Protein 6ZCW (pdb70)

Foldseek 3Di:
DQAPVNQQCFPVAQFWQQFCQRHQLNQQAAADALDFLVQVQQWDFDDKEFPDPPFFFDEAEEWTDDPQWTWWAGFQGKIWIARNNHRHTQDMDHDDDDPQQADPWGRAAHTWHDDDQWIWGWHSQQKIFIAGNRYRDTPDIDRRDGRLQFKGARAYWGAAPQWTKGWIAGLLQLAFTKIWIANNNYGHTAWMGTQFFAAWIFGADPNDTHTDATVPHHPDPFWHDCLSNSFFQTQRHYAGADPVLQWTKTFTWATPALQLVNTGGQGGPWLKIFTARPNYGHTQAIDHQAGSHNARFGNGFYWGWDWDADPNRIATWTWGCTQQQKIFIARVNHGFGDDIDGPDDDFQQFPGADPRNYGHGDVQQHADDQPPHQKTDKHKGPPHSCGQAHSAHWHAYPVVQWIKGWGWAKIKTKIFGDADNDRNDGGYRMDMAIGGPDDQFTIKTWIANVVVRDTQDIDTDRAGFQAYWHHYPSQWIWTWAQQQKTWIARNRYRHTSDIDRRQGTFHYYKDWRDDPRKIKIKGWGFHHIRCCPPVHPSNVVCVPGDTGTMIIMIINDPVSSD

Structure (mmCIF, N/CA/C/O backbone):
data_6ZCW
#
_entry.id   6ZCW
#
_cell.length_a   105.280
_cell.length_b   105.280
_cell.length_c   187.130
_cell.angle_alpha   90.000
_cell.angle_beta   90.000
_cell.angle_gamma   90.000
#
_symmetry.space_group_name_H-M   'P 43 21 2'
#
loop_
_entity.id
_entity.type
_entity.pdbx_description
1 polymer 'Quinoprotein ethanol dehydrogenase'
2 non-polymer 'PYRROLOQUINOLINE QUINONE'
3 non-polymer 'PRASEODYMIUM ION'
4 water water
#
loop_
_atom_site.group_PDB
_atom_site.id
_atom_site.type_symbol
_atom_site.label_atom_id
_atom_site.label_alt_id
_atom_site.label_comp_id
_atom_site.label_asym_id
_atom_site.label_entity_id
_atom_site.label_seq_id
_atom_site.pdbx_PDB_ins_code
_atom_site.Cartn_x
_atom_site.Cartn_y
_atom_site.Cartn_z
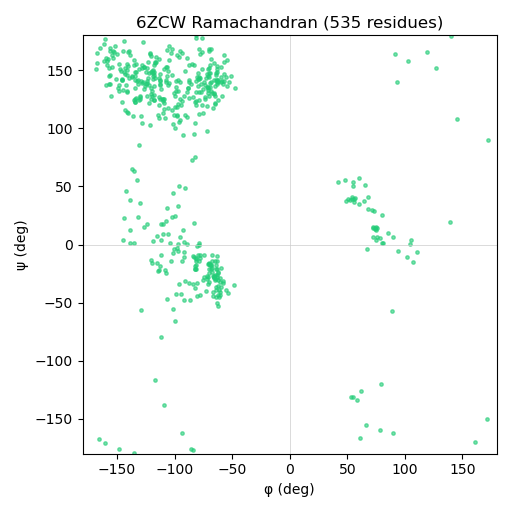_atom_site.occupancy
_atom_site.B_iso_or_equiv
_atom_site.auth_seq_id
_atom_site.auth_comp_id
_atom_site.auth_asym_id
_atom_site.auth_atom_id
_atom_site.pdbx_PDB_model_num
ATOM 1 N N . ALA A 1 2 ? 24.66400 17.42900 63.58100 1.000 60.63095 28 ALA A N 1
ATOM 2 C CA . ALA A 1 2 ? 23.60300 16.63400 62.99000 1.000 39.28366 28 ALA A CA 1
ATOM 3 C C . ALA A 1 2 ? 22.24000 17.29900 63.14100 1.000 36.56754 28 ALA A C 1
ATOM 4 O O . ALA A 1 2 ? 21.23000 16.60600 63.20900 1.000 36.62281 28 ALA A O 1
ATOM 6 N N . VAL A 1 3 ? 22.19500 18.63100 63.20800 1.000 27.03482 29 VAL A N 1
ATOM 7 C CA . VAL A 1 3 ? 20.93000 19.35800 63.26300 1.000 24.23448 29 VAL A CA 1
ATOM 8 C C . VAL A 1 3 ? 20.74300 20.07700 61.93700 1.000 27.75333 29 VAL A C 1
ATOM 9 O O . VAL A 1 3 ? 21.53200 20.96200 61.58500 1.000 26.29526 29 VAL A O 1
ATOM 13 N N . SER A 1 4 ? 19.70300 19.70100 61.20200 1.000 25.27935 30 SER A N 1
ATOM 14 C CA . SER A 1 4 ? 19.40600 20.31700 59.91900 1.000 24.33186 30 SER A CA 1
ATOM 15 C C . SER A 1 4 ? 18.38200 21.43300 60.07900 1.000 25.27145 30 SER A C 1
ATOM 16 O O . SER A 1 4 ? 17.70100 21.54800 61.09900 1.000 26.03470 30 SER A O 1
ATOM 19 N N . ASN A 1 5 ? 18.24600 22.23800 59.02000 1.000 27.92177 31 ASN A N 1
ATOM 20 C CA . ASN A 1 5 ? 17.21100 23.26400 59.03600 1.000 27.16642 31 ASN A CA 1
ATOM 21 C C . ASN A 1 5 ? 15.82100 22.63500 59.08200 1.000 26.30315 31 ASN A C 1
ATOM 22 O O . ASN A 1 5 ? 14.94000 23.12000 59.80300 1.000 27.13220 31 ASN A O 1
ATOM 27 N N . GLU A 1 6 ? 15.61400 21.53200 58.35100 1.000 26.46633 32 GLU A N 1
ATOM 28 C CA . GLU A 1 6 ? 14.31100 20.87100 58.40100 1.000 30.59841 32 GLU A CA 1
ATOM 29 C C . GLU A 1 6 ? 13.99700 20.38800 59.81200 1.000 27.85334 32 GLU A C 1
ATOM 30 O O . GLU A 1 6 ? 12.85500 20.49100 60.27200 1.000 29.62460 32 GLU A O 1
ATOM 36 N N . GLU A 1 7 ? 15.00900 19.87400 60.51900 1.000 26.23209 33 GLU A N 1
ATOM 37 C CA . GLU A 1 7 ? 14.84500 19.43400 61.90000 1.000 27.47435 33 GLU A CA 1
ATOM 38 C C . GLU A 1 7 ? 14.41400 20.58400 62.80400 1.000 26.57687 33 GLU A C 1
ATOM 39 O O . GLU A 1 7 ? 13.54500 20.42800 63.67300 1.000 26.68741 33 GLU A O 1
ATOM 45 N N . ILE A 1 8 ? 15.03500 21.74400 62.62300 1.000 23.77917 34 ILE A N 1
ATOM 46 C CA . ILE A 1 8 ? 14.67900 22.92700 63.39700 1.000 24.66085 34 ILE A CA 1
ATOM 47 C C . ILE A 1 8 ? 13.23100 23.32500 63.12800 1.000 23.91866 34 ILE A C 1
ATOM 48 O O . ILE A 1 8 ? 12.46900 23.62200 64.05700 1.000 26.49002 34 ILE A O 1
ATOM 53 N N . LEU A 1 9 ? 12.81700 23.29300 61.86200 1.000 24.06604 35 LEU A N 1
ATOM 54 C CA . LEU A 1 9 ? 11.44600 23.64600 61.50200 1.000 24.56610 35 LEU A CA 1
ATOM 55 C C . LEU A 1 9 ? 10.42200 22.62600 61.99900 1.000 27.55857 35 LEU A C 1
ATOM 56 O O . LEU A 1 9 ? 9.23200 22.94600 62.06600 1.000 27.15062 35 LEU A O 1
ATOM 61 N N . GLN A 1 10 ? 10.85300 21.41100 62.34600 1.000 27.14273 36 GLN A N 1
ATOM 62 C CA . GLN A 1 10 ? 9.93200 20.39900 62.85600 1.000 28.49815 36 GLN A CA 1
ATOM 63 C C . GLN A 1 10 ? 9.62500 20.55000 64.34200 1.000 27.31380 36 GLN A C 1
ATOM 64 O O . GLN A 1 10 ? 8.60800 20.01900 64.79200 1.000 27.52435 36 GLN A O 1
ATOM 70 N N . ASP A 1 11 ? 10.47000 21.23100 65.10700 1.000 24.66348 37 ASP A N 1
ATOM 71 C CA . ASP A 1 11 ? 10.18300 21.44800 66.52200 1.000 25.02405 37 ASP A CA 1
ATOM 72 C C . ASP A 1 11 ? 8.78700 22.05200 66.68400 1.000 26.93218 37 ASP A C 1
ATOM 73 O O . ASP A 1 11 ? 8.39900 22.92900 65.89900 1.000 25.98469 37 ASP A O 1
ATOM 78 N N . PRO A 1 12 ? 8.00700 21.63400 67.69600 1.000 26.44528 38 PRO A N 1
ATOM 79 C CA . PRO A 1 12 ? 8.29400 20.62200 68.71200 1.000 28.06915 38 PRO A CA 1
ATOM 80 C C . PRO A 1 12 ? 7.72600 19.23500 68.39100 1.000 31.49851 38 PRO A C 1
ATOM 81 O O . PRO A 1 12 ? 7.37200 18.51000 69.33000 1.000 30.95371 38 PRO A O 1
ATOM 85 N N . LYS A 1 13 ? 7.66800 18.86500 67.10900 1.000 25.55570 39 LYS A N 1
ATOM 86 C CA . LYS A 1 13 ? 7.01500 17.62900 66.67100 1.000 28.09547 39 LYS A CA 1
ATOM 87 C C . LYS A 1 13 ? 7.75600 16.36500 67.06300 1.000 33.13292 39 LYS A C 1
ATOM 88 O O . LYS A 1 13 ? 7.13000 15.30000 67.11700 1.000 33.42506 39 LYS A O 1
ATOM 94 N N . ASN A 1 14 ? 9.06700 16.44000 67.27700 1.000 27.10851 40 ASN A N 1
ATOM 95 C CA . ASN A 1 14 ? 9.87500 15.25500 67.51600 1.000 28.83504 40 ASN A CA 1
ATOM 96 C C . ASN A 1 14 ? 10.00800 15.09100 69.01900 1.000 27.10588 40 ASN A C 1
ATOM 97 O O . ASN A 1 14 ? 10.71400 15.88000 69.65300 1.000 28.10600 40 ASN A O 1
ATOM 102 N N . PRO A 1 15 ? 9.33800 14.11000 69.62800 1.000 28.82188 41 PRO A N 1
ATOM 103 C CA . PRO A 1 15 ? 9.25000 14.07500 71.09600 1.000 27.62963 41 PRO A CA 1
ATOM 104 C C . PRO A 1 15 ? 10.58700 13.94800 71.80100 1.000 26.27683 41 PRO A C 1
ATOM 105 O O . PRO A 1 15 ? 10.70700 14.37800 72.95100 1.000 26.48475 41 PRO A O 1
ATOM 109 N N A GLN A 1 16 ? 11.60000 13.37900 71.15700 0.480 27.31643 42 GLN A N 1
ATOM 110 N N B GLN A 1 16 ? 11.59100 13.38800 71.12900 0.520 27.46119 42 GLN A N 1
ATOM 111 C CA A GLN A 1 16 ? 12.85600 13.08400 71.83400 0.480 27.07956 42 GLN A CA 1
ATOM 112 C CA B GLN A 1 16 ? 12.87000 13.05600 71.73700 0.520 27.25853 42 GLN A CA 1
ATOM 113 C C A GLN A 1 16 ? 13.85200 14.23600 71.80700 0.480 27.88755 42 GLN A C 1
ATOM 114 C C B GLN A 1 16 ? 13.83400 14.23400 71.81200 0.520 27.95072 42 GLN A C 1
ATOM 115 O O A GLN A 1 16 ? 14.93800 14.10300 72.37900 0.480 27.39539 42 GLN A O 1
ATOM 116 O O B GLN A 1 16 ? 14.87400 14.11700 72.46800 0.520 26.96639 42 GLN A O 1
ATOM 127 N N . GLN A 1 17 ? 13.51900 15.36700 71.18700 1.000 24.30291 43 GLN A N 1
ATOM 128 C CA . GLN A 1 17 ? 14.48800 16.44800 71.08300 1.000 22.09475 43 GLN A CA 1
ATOM 129 C C . GLN A 1 17 ? 13.79800 17.80400 71.09000 1.000 22.83432 43 GLN A C 1
ATOM 130 O O . GLN A 1 17 ? 12.62700 17.93300 70.73000 1.000 26.02944 43 GLN A O 1
ATOM 136 N N . ILE A 1 18 ? 14.56000 18.81700 71.49700 1.000 21.04200 44 ILE A N 1
ATOM 137 C CA . ILE A 1 18 ? 14.19100 20.22300 71.36000 1.000 23.86076 44 ILE A CA 1
ATOM 138 C C . ILE A 1 18 ? 15.45000 20.92700 70.87100 1.000 23.65020 44 ILE A C 1
ATOM 139 O O . ILE A 1 18 ? 16.43600 21.02200 71.61300 1.000 22.60271 44 ILE A O 1
ATOM 144 N N . VAL A 1 19 ? 15.43600 21.39100 69.62400 1.000 21.26044 45 VAL A N 1
ATOM 145 C CA . VAL A 1 19 ? 16.62700 21.97500 69.01300 1.000 24.30028 45 VAL A CA 1
ATOM 146 C C . VAL A 1 19 ? 16.45900 23.47500 68.78700 1.000 24.31871 45 VAL A C 1
ATOM 147 O O . VAL A 1 19 ? 17.20900 24.07300 68.01800 1.000 26.04786 45 VAL A O 1
ATOM 151 N N . THR A 1 20 ? 15.49500 24.09400 69.46100 1.000 23.39491 46 THR A N 1
ATOM 152 C CA . THR A 1 20 ? 15.25900 25.52100 69.32400 1.000 21.79209 46 THR A CA 1
ATOM 153 C C . THR A 1 20 ? 15.00500 26.13100 70.68600 1.000 25.37146 46 THR A C 1
ATOM 154 O O . THR A 1 20 ? 14.37600 25.51100 71.55000 1.000 25.02142 46 THR A O 1
ATOM 158 N N . ASN A 1 21 ? 15.48500 27.35400 70.85800 1.000 22.96591 47 ASN A N 1
ATOM 159 C CA . ASN A 1 21 ? 14.98700 28.21600 71.91700 1.000 20.78407 47 ASN A CA 1
ATOM 160 C C . ASN A 1 21 ? 13.52300 28.53400 71.62500 1.000 24.24238 47 ASN A C 1
ATOM 161 O O . ASN A 1 21 ? 13.20200 29.05500 70.55100 1.000 24.35029 47 ASN A O 1
ATOM 166 N N . GLY A 1 22 ? 12.62500 28.17600 72.54800 1.000 23.83707 48 GLY A N 1
ATOM 167 C CA . GLY A 1 22 ? 11.20700 28.42300 72.35800 1.000 22.01580 48 GLY A CA 1
ATOM 168 C C . GLY A 1 22 ? 10.35400 27.22400 71.99000 1.000 24.03183 48 GLY A C 1
ATOM 169 O O . GLY A 1 22 ? 9.14100 27.39100 71.81300 1.000 22.91064 48 GLY A O 1
ATOM 170 N N . LEU A 1 23 ? 10.93800 26.02400 71.88000 1.000 23.03171 49 LEU A N 1
ATOM 171 C CA . LEU A 1 23 ? 10.20400 24.80600 71.50500 1.000 23.57651 49 LEU A CA 1
ATOM 172 C C . LEU A 1 23 ? 9.46800 25.00700 70.18100 1.000 26.01891 49 LEU A C 1
ATOM 173 O O . LEU A 1 23 ? 8.25600 24.81000 70.06800 1.000 30.70368 49 LEU A O 1
ATOM 178 N N . GLY A 1 24 ? 10.22300 25.41500 69.17400 1.000 22.98960 50 GLY A N 1
ATOM 179 C CA . GLY A 1 24 ? 9.68400 25.68900 67.85300 1.000 20.07346 50 GLY A CA 1
ATOM 180 C C . GLY A 1 24 ? 10.14000 27.08500 67.48000 1.000 24.40556 50 GLY A C 1
ATOM 181 O O . GLY A 1 24 ? 10.35000 27.94700 68.33800 1.000 23.83444 50 GLY A O 1
ATOM 182 N N . VAL A 1 25 ? 10.28000 27.31900 66.17200 1.000 23.88444 51 VAL A N 1
ATOM 183 C CA . VAL A 1 25 ? 10.88200 28.56900 65.70800 1.000 24.36345 51 VAL A CA 1
ATOM 184 C C . VAL A 1 25 ? 10.02900 29.77900 66.07400 1.000 22.15002 51 VAL A C 1
ATOM 185 O O . VAL A 1 25 ? 10.55600 30.88900 66.23000 1.000 22.86327 51 VAL A O 1
ATOM 189 N N . GLN A 1 26 ? 8.71300 29.59600 66.22800 1.000 22.42900 52 GLN A N 1
ATOM 190 C CA . GLN A 1 26 ? 7.82800 30.71100 66.56200 1.000 21.43415 52 GLN A CA 1
ATOM 191 C C . GLN A 1 26 ? 7.85500 31.08900 68.04200 1.000 20.07872 52 GLN A C 1
ATOM 192 O O . GLN A 1 26 ? 7.34300 32.15700 68.39900 1.000 21.41836 52 GLN A O 1
ATOM 198 N N . GLY A 1 27 ? 8.41000 30.24500 68.90400 1.000 21.88420 53 GLY A N 1
ATOM 199 C CA . GLY A 1 27 ? 8.51700 30.57400 70.31700 1.000 20.69195 53 GLY A CA 1
ATOM 200 C C . GLY A 1 27 ? 7.26400 30.36900 71.15000 1.000 23.00539 53 GLY A C 1
ATOM 201 O O . GLY A 1 27 ? 7.11300 31.02400 72.18800 1.000 23.43176 53 GLY A O 1
ATOM 202 N N . GLN A 1 28 ? 6.36200 29.46700 70.74400 1.000 21.24728 54 GLN A N 1
ATOM 203 C CA . GLN A 1 28 ? 5.13400 29.27400 71.51700 1.000 21.48152 54 GLN A CA 1
ATOM 204 C C . GLN A 1 28 ? 5.37800 28.60000 72.86600 1.000 24.51347 54 GLN A C 1
ATOM 205 O O . GLN A 1 28 ? 4.53500 28.72300 73.76300 1.000 22.29215 54 GLN A O 1
ATOM 211 N N . ARG A 1 29 ? 6.49700 27.89100 73.03100 1.000 20.14189 55 ARG A N 1
ATOM 212 C CA . ARG A 1 29 ? 6.84100 27.23900 74.30600 1.000 21.84999 55 ARG A CA 1
ATOM 213 C C . ARG A 1 29 ? 5.73800 26.28800 74.76100 1.000 21.88683 55 ARG A C 1
ATOM 214 O O . ARG A 1 29 ? 5.42000 26.17700 75.95200 1.000 22.90011 55 ARG A O 1
ATOM 222 N N . TYR A 1 30 ? 5.17400 25.57600 73.79200 1.000 21.68681 56 TYR A N 1
ATOM 223 C CA . TYR A 1 30 ? 4.14300 24.57500 74.00200 1.000 21.42889 56 TYR A CA 1
ATOM 224 C C . TYR A 1 30 ? 4.71600 23.20900 73.65800 1.000 28.26128 56 TYR A C 1
ATOM 225 O O . TYR A 1 30 ? 5.21900 23.00600 72.54900 1.000 24.86088 56 TYR A O 1
ATOM 234 N N . SER A 1 31 ? 4.63900 22.28100 74.60200 1.000 22.90275 57 SER A N 1
ATOM 235 C CA . SER A 1 31 ? 4.99600 20.90900 74.26600 1.000 25.27408 57 SER A CA 1
ATOM 236 C C . SER A 1 31 ? 3.76100 20.09000 73.94900 1.000 24.02130 57 SER A C 1
ATOM 237 O O . SER A 1 31 ? 2.80000 20.10200 74.73200 1.000 24.67927 57 SER A O 1
ATOM 240 N N . PRO A 1 32 ? 3.75000 19.32900 72.85300 1.000 24.47399 58 PRO A N 1
ATOM 241 C CA . PRO A 1 32 ? 2.62100 18.43400 72.59100 1.000 25.63202 58 PRO A CA 1
ATOM 242 C C . PRO A 1 32 ? 2.66000 17.14800 73.40000 1.000 23.30806 58 PRO A C 1
ATOM 243 O O . PRO A 1 32 ? 1.75800 16.31900 73.25100 1.000 27.67174 58 PRO A O 1
ATOM 247 N N . LEU A 1 33 ? 3.65900 16.96100 74.25500 1.000 25.92679 59 LEU A N 1
ATOM 248 C CA . LEU A 1 33 ? 3.69700 15.76200 75.08300 1.000 27.71385 59 LEU A CA 1
ATOM 249 C C . LEU A 1 33 ? 2.60900 15.81500 76.14900 1.000 27.46382 59 LEU A C 1
ATOM 250 O O . LEU A 1 33 ? 2.39800 16.84500 76.79700 1.000 27.16642 59 LEU A O 1
ATOM 255 N N . ASP A 1 34 ? 1.91000 14.69000 76.33200 1.000 27.96388 60 ASP A N 1
ATOM 256 C CA . ASP A 1 34 ? 0.87800 14.61400 77.35600 1.000 29.31141 60 ASP A CA 1
ATOM 257 C C . ASP A 1 34 ? 1.00300 13.35700 78.21000 1.000 27.74280 60 ASP A C 1
ATOM 258 O O . ASP A 1 34 ? 0.01000 12.91700 78.79400 1.000 31.20901 60 ASP A O 1
ATOM 263 N N . LEU A 1 35 ? 2.19700 12.76500 78.30000 1.000 26.94534 61 LEU A N 1
ATOM 264 C CA . LEU A 1 35 ? 2.39900 11.70600 79.28400 1.000 26.82690 61 LEU A CA 1
ATOM 265 C C . LEU A 1 35 ? 2.21500 12.26200 80.68900 1.000 29.78515 61 LEU A C 1
ATOM 266 O O . LEU A 1 35 ? 1.46100 11.71200 81.50200 1.000 28.76398 61 LEU A O 1
ATOM 271 N N . LEU A 1 36 ? 2.89100 13.37200 80.97300 1.000 26.99271 62 LEU A N 1
ATOM 272 C CA . LEU A 1 36 ? 2.70100 14.13400 82.19500 1.000 27.30854 62 LEU A CA 1
ATOM 273 C C . LEU A 1 36 ? 1.44400 14.98600 82.07100 1.000 27.46645 62 LEU A C 1
ATOM 274 O O . LEU A 1 36 ? 1.24900 15.67100 81.05900 1.000 27.87176 62 LEU A O 1
ATOM 279 N N . ASN A 1 37 ? 0.58000 14.93200 83.08400 1.000 24.18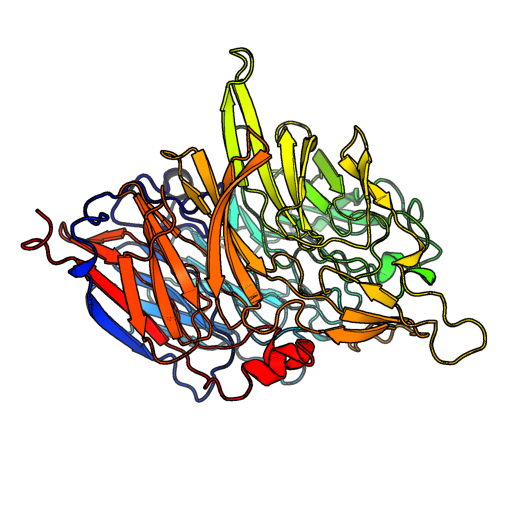974 63 ASN A N 1
ATOM 280 C CA . ASN A 1 37 ? -0.65500 15.70500 83.07300 1.000 25.89521 63 ASN A CA 1
ATOM 281 C C . ASN A 1 37 ? -1.01800 16.09500 84.50100 1.000 29.20613 63 ASN A C 1
ATOM 282 O O . ASN A 1 37 ? -0.27400 15.83800 85.44900 1.000 27.09009 63 ASN A O 1
ATOM 287 N N . VAL A 1 38 ? -2.17900 16.73100 84.64700 1.000 29.09033 64 VAL A N 1
ATOM 288 C CA . VAL A 1 38 ? -2.57500 17.25600 85.95000 1.000 30.54840 64 VAL A CA 1
ATOM 289 C C . VAL A 1 38 ? -2.78000 16.12900 86.95300 1.000 30.29574 64 VAL A C 1
ATOM 290 O O . VAL A 1 38 ? -2.52600 16.29500 88.15200 1.000 33.00659 64 VAL A O 1
ATOM 294 N N . ASN A 1 39 ? -3.20000 14.95800 86.48500 1.000 30.88002 65 ASN A N 1
ATOM 295 C CA . ASN A 1 39 ? -3.52700 13.87400 87.40000 1.000 32.96974 65 ASN A CA 1
ATOM 296 C C . ASN A 1 39 ? -2.30900 13.09000 87.87700 1.000 34.02513 65 ASN A C 1
ATOM 297 O O . ASN A 1 39 ? -2.39000 12.44200 88.92700 1.000 36.59123 65 ASN A O 1
ATOM 302 N N . ASN A 1 40 ? -1.18800 13.13300 87.15900 1.000 26.99797 66 ASN A N 1
ATOM 303 C CA . ASN A 1 40 ? 0.00700 12.42000 87.59600 1.000 29.29035 66 ASN A CA 1
ATOM 304 C C . ASN A 1 40 ? 1.20700 13.31300 87.87400 1.000 29.25877 66 ASN A C 1
ATOM 305 O O . ASN A 1 40 ? 2.28400 12.78600 88.18800 1.000 27.79017 66 ASN A O 1
ATOM 310 N N . VAL A 1 41 ? 1.07500 14.63900 87.76400 1.000 23.57125 67 VAL A N 1
ATOM 311 C CA . VAL A 1 41 ? 2.24200 15.48800 87.98300 1.000 22.61587 67 VAL A CA 1
ATOM 312 C C . VAL A 1 41 ? 2.75400 15.36500 89.41400 1.000 22.57639 67 VAL A C 1
ATOM 313 O O . VAL A 1 41 ? 3.93800 15.61900 89.66800 1.000 25.66624 67 VAL A O 1
ATOM 317 N N . LYS A 1 42 ? 1.90900 14.91500 90.35000 1.000 24.65296 68 LYS A N 1
ATOM 318 C CA . LYS A 1 42 ? 2.38700 14.67900 91.71200 1.000 25.85836 68 LYS A CA 1
ATOM 319 C C . LYS A 1 42 ? 3.50700 13.64300 91.76100 1.000 29.38510 68 LYS A C 1
ATOM 320 O O . LYS A 1 42 ? 4.27400 13.61800 92.73200 1.000 29.57197 68 LYS A O 1
ATOM 326 N N . GLU A 1 43 ? 3.64100 12.80700 90.73400 1.000 25.72151 69 GLU A N 1
ATOM 327 C CA . GLU A 1 43 ? 4.69400 11.80000 90.69100 1.000 27.46382 69 GLU A CA 1
ATOM 328 C C . GLU A 1 43 ? 5.96500 12.28500 90.00800 1.000 26.23736 69 GLU A C 1
ATOM 329 O O . GLU A 1 43 ? 6.91400 11.50500 89.87200 1.000 27.09799 69 GLU A O 1
ATOM 335 N N . LEU A 1 44 ? 6.01300 13.54200 89.57500 1.000 21.80788 70 LEU A N 1
ATOM 336 C CA . LEU A 1 44 ? 7.22900 14.10100 88.99900 1.000 21.77366 70 LEU A CA 1
ATOM 337 C C . LEU A 1 44 ? 8.26700 14.29800 90.10100 1.000 24.51083 70 LEU A C 1
ATOM 338 O O . LEU A 1 44 ? 7.94700 14.83900 91.15900 1.000 24.53715 70 LEU A O 1
ATOM 343 N N . ARG A 1 45 ? 9.50500 13.86700 89.86700 1.000 21.12359 71 ARG A N 1
ATOM 344 C CA . ARG A 1 45 ? 10.54200 14.02800 90.88000 1.000 19.90239 71 ARG A CA 1
ATOM 345 C C . ARG A 1 45 ? 11.89000 14.21600 90.20000 1.000 20.96830 71 ARG A C 1
ATOM 346 O O . ARG A 1 45 ? 12.08000 13.79000 89.05400 1.000 20.34191 71 ARG A O 1
ATOM 354 N N . PRO A 1 46 ? 12.84900 14.85300 90.87700 1.000 19.90239 72 PRO A N 1
ATOM 355 C CA . PRO A 1 46 ? 14.18700 15.00800 90.28500 1.000 20.59721 72 PRO A CA 1
ATOM 356 C C . PRO A 1 46 ? 14.85700 13.65700 90.09500 1.000 18.82068 72 PRO A C 1
ATOM 357 O O . PRO A 1 46 ? 14.74600 12.76700 90.94400 1.000 22.73957 72 PRO A O 1
ATOM 361 N N . VAL A 1 47 ? 15.58000 13.50900 88.97900 1.000 19.37601 73 VAL A N 1
ATOM 362 C CA . VAL A 1 47 ? 16.36500 12.29900 88.76400 1.000 19.79711 73 VAL A CA 1
ATOM 363 C C . VAL A 1 47 ? 17.86400 12.55400 88.76300 1.000 17.04941 73 VAL A C 1
ATOM 364 O O . VAL A 1 47 ? 18.62500 11.60600 89.00700 1.000 20.26822 73 VAL A O 1
ATOM 368 N N . TRP A 1 48 ? 18.31300 13.78500 88.51300 1.000 17.72318 74 TRP A N 1
ATOM 369 C CA . TRP A 1 48 ? 19.71600 14.15900 88.67800 1.000 19.22336 74 TRP A CA 1
ATOM 370 C C . TRP A 1 48 ? 19.81600 15.67300 88.62200 1.000 19.47602 74 TRP A C 1
ATOM 371 O O . TRP A 1 48 ? 18.89200 16.35600 88.17100 1.000 20.14978 74 TRP A O 1
ATOM 382 N N . ALA A 1 49 ? 20.96500 16.19100 89.05900 1.000 17.89425 75 ALA A N 1
ATOM 383 C CA . ALA A 1 49 ? 21.27000 17.60900 88.92700 1.000 17.52579 75 ALA A CA 1
ATOM 384 C C . ALA A 1 49 ? 22.73700 17.76500 88.53900 1.000 18.51275 75 ALA A C 1
ATOM 385 O O . ALA A 1 49 ? 23.52100 16.81500 88.60400 1.000 18.34694 75 ALA A O 1
ATOM 387 N N . PHE A 1 50 ? 23.09700 18.98100 88.11700 1.000 17.62053 76 PHE A N 1
ATOM 388 C CA . PHE A 1 50 ? 24.42800 19.28500 87.59000 1.000 17.52842 76 PHE A CA 1
ATOM 389 C C . PHE A 1 50 ? 24.82600 20.67800 88.05900 1.000 17.58632 76 PHE A C 1
ATOM 390 O O . PHE A 1 50 ? 24.17300 21.65800 87.68700 1.000 17.75739 76 PHE A O 1
ATOM 398 N N . SER A 1 51 ? 25.88500 20.77700 88.87200 1.000 17.62843 77 SER A N 1
ATOM 399 C CA . SER A 1 51 ? 26.32100 22.08400 89.35600 1.000 16.42039 77 SER A CA 1
ATOM 400 C C . SER A 1 51 ? 27.26900 22.74900 88.35900 1.000 19.58656 77 SER A C 1
ATOM 401 O O . SER A 1 51 ? 28.16700 22.10900 87.80100 1.000 18.54433 77 SER A O 1
ATOM 404 N N . PHE A 1 52 ? 27.07400 24.05900 88.14900 1.000 18.79173 78 PHE A N 1
ATOM 405 C CA . PHE A 1 52 ? 27.90700 24.79400 87.20000 1.000 19.40496 78 PHE A CA 1
ATOM 406 C C . PHE A 1 52 ? 29.30500 25.05100 87.75900 1.000 20.80513 78 PHE A C 1
ATOM 407 O O . PHE A 1 52 ? 30.26300 25.21800 86.99200 1.000 19.08124 78 PHE A O 1
ATOM 415 N N . GLY A 1 53 ? 29.42500 25.14400 89.07300 1.000 20.00503 79 GLY A N 1
ATOM 416 C CA . GLY A 1 53 ? 30.71500 25.33200 89.71700 1.000 19.18388 79 GLY A CA 1
ATOM 417 C C . GLY A 1 53 ? 31.38500 26.66900 89.41400 1.000 20.93672 79 GLY A C 1
ATOM 418 O O . GLY A 1 53 ? 30.74500 27.68000 89.09300 1.000 20.67090 79 GLY A O 1
ATOM 419 N N . GLY A 1 54 ? 32.71200 26.65600 89.54800 1.000 19.32600 80 GLY A N 1
ATOM 420 C CA . GLY A 1 54 ? 33.57000 27.77200 89.20900 1.000 20.66564 80 GLY A CA 1
ATOM 421 C C . GLY A 1 54 ? 33.51700 28.96000 90.14500 1.000 21.97895 80 GLY A C 1
ATOM 422 O O . GLY A 1 54 ? 34.14500 29.98100 89.84400 1.000 21.13411 80 GLY A O 1
ATOM 423 N N . GLN A 1 55 ? 32.79900 28.86100 91.26700 1.000 19.83659 81 GLN A N 1
ATOM 424 C CA . GLN A 1 55 ? 32.50000 30.00900 92.13900 1.000 18.92595 81 GLN A CA 1
ATOM 425 C C . GLN A 1 55 ? 31.96400 31.17700 91.31800 1.000 21.75787 81 GLN A C 1
ATOM 426 O O . GLN A 1 55 ? 32.23900 32.35000 91.58700 1.000 22.08423 81 GLN A O 1
ATOM 432 N N . LYS A 1 56 ? 31.17000 30.83000 90.31100 1.000 20.69195 82 LYS A N 1
ATOM 433 C CA . LYS A 1 56 ? 30.58200 31.78500 89.37600 1.000 17.65738 82 LYS A CA 1
ATOM 434 C C . LYS A 1 56 ? 29.09200 31.47900 89.36900 1.000 19.38917 82 LYS A C 1
ATOM 435 O O . LYS A 1 56 ? 28.65900 30.46100 88.81300 1.000 20.64195 82 LYS A O 1
ATOM 441 N N . GLN A 1 57 ? 28.31800 32.33500 90.04400 1.000 18.48116 83 GLN A N 1
ATOM 442 C CA . GLN A 1 57 ? 26.88900 32.09400 90.20300 1.000 17.69949 83 GLN A CA 1
ATOM 443 C C . GLN A 1 57 ? 26.16500 33.24100 89.51100 1.000 18.20481 83 GLN A C 1
ATOM 444 O O . GLN A 1 57 ? 26.30700 33.38500 88.30100 1.000 20.44719 83 GLN A O 1
ATOM 450 N N . ARG A 1 58 ? 25.40700 34.06600 90.24100 1.000 20.64984 84 ARG A N 1
ATOM 451 C CA . ARG A 1 58 ? 24.56400 35.10200 89.63000 1.000 19.14703 84 ARG A CA 1
ATOM 452 C C . ARG A 1 58 ? 23.51200 34.47000 88.71300 1.000 17.25996 84 ARG A C 1
ATOM 453 O O . ARG A 1 58 ? 23.28000 33.26100 88.77200 1.000 19.33127 84 ARG A O 1
ATOM 461 N N . GLY A 1 59 ? 22.84500 35.26700 87.88000 1.000 19.21020 85 GLY A N 1
ATOM 462 C CA . GLY A 1 59 ? 21.63200 34.78300 87.22900 1.000 17.29681 85 GLY A CA 1
ATOM 463 C C . GLY A 1 59 ? 21.88900 33.68100 86.21000 1.000 18.73909 85 GLY A C 1
ATOM 464 O O . GLY A 1 59 ? 22.83100 33.73900 85.42000 1.000 19.48128 85 GLY A O 1
ATOM 465 N N . GLN A 1 60 ? 21.00200 32.68200 86.19700 1.000 16.63357 86 GLN A N 1
ATOM 466 C CA . GLN A 1 60 ? 21.08200 31.56300 85.25700 1.000 16.55198 86 GLN A CA 1
ATOM 467 C C . GLN A 1 60 ? 19.78700 31.52300 84.45100 1.000 16.76780 86 GLN A C 1
ATOM 468 O O . GLN A 1 60 ? 18.75300 31.07500 84.95400 1.000 20.89461 86 GLN A O 1
ATOM 474 N N . GLN A 1 61 ? 19.83100 31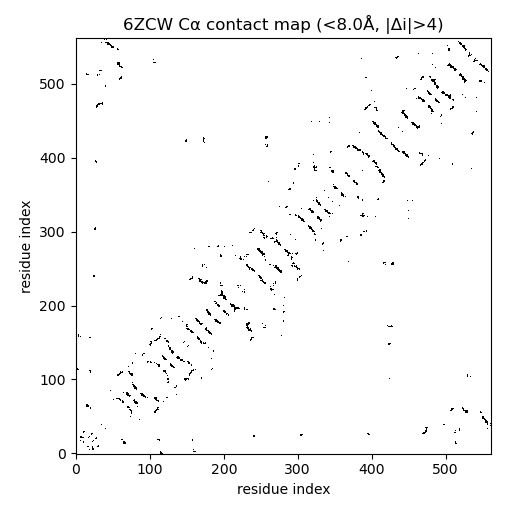.99600 83.19900 1.000 17.34682 87 GLN A N 1
ATOM 475 C CA . GLN A 1 61 ? 18.61400 32.17500 82.41400 1.000 18.34167 87 GLN A CA 1
ATOM 476 C C . GLN A 1 61 ? 18.46800 31.22700 81.22800 1.000 19.47339 87 GLN A C 1
ATOM 477 O O . GLN A 1 61 ? 17.49900 31.36400 80.47800 1.000 23.23436 87 GLN A O 1
ATOM 483 N N . ALA A 1 62 ? 19.37400 30.27600 81.02500 1.000 17.81003 88 ALA A N 1
ATOM 484 C CA . ALA A 1 62 ? 19.34200 29.50800 79.77900 1.000 19.71026 88 ALA A CA 1
ATOM 485 C C . ALA A 1 62 ? 18.14800 28.56100 79.71000 1.000 22.14739 88 ALA A C 1
ATOM 486 O O . ALA A 1 62 ? 17.73500 27.97900 80.71700 1.000 21.54469 88 ALA A O 1
ATOM 488 N N . GLN A 1 63 ? 17.59100 28.40100 78.49900 1.000 17.89162 89 GLN A N 1
ATOM 489 C CA . GLN A 1 63 ? 16.75300 27.23900 78.19800 1.000 18.86805 89 GLN A CA 1
ATOM 490 C C . GLN A 1 63 ? 17.61600 26.15400 77.56000 1.000 18.99175 89 GLN A C 1
ATOM 491 O O . GLN A 1 63 ? 18.20700 26.39700 76.50100 1.000 21.38941 89 GLN A O 1
ATOM 497 N N . PRO A 1 64 ? 17.71900 24.96400 78.14900 1.000 18.62065 90 PRO A N 1
ATOM 498 C CA . PRO A 1 64 ? 18.48600 23.88800 77.50300 1.000 19.02597 90 PRO A CA 1
ATOM 499 C C . PRO A 1 64 ? 17.87000 23.46800 76.17600 1.000 21.76050 90 PRO A C 1
ATOM 500 O O . PRO A 1 64 ? 16.65100 23.51500 75.99000 1.000 19.46023 90 PRO A O 1
ATOM 504 N N . LEU A 1 65 ? 18.73700 23.05200 75.25400 1.000 19.02333 91 LEU A N 1
ATOM 505 C CA . LEU A 1 65 ? 18.36200 22.31600 74.05300 1.000 18.76278 91 LEU A CA 1
ATOM 506 C C . LEU A 1 65 ? 18.77300 20.86000 74.24700 1.000 21.38677 91 LEU A C 1
ATOM 507 O O . LEU A 1 65 ? 19.74400 20.57500 74.95000 1.000 21.39730 91 LEU A O 1
ATOM 512 N N . ILE A 1 66 ? 18.02400 19.93100 73.64400 1.000 20.93935 92 ILE A N 1
ATOM 513 C CA . ILE A 1 66 ? 18.28800 18.50200 73.79800 1.000 20.03924 92 ILE A CA 1
ATOM 514 C C . ILE A 1 66 ? 18.32400 17.85700 72.42100 1.000 20.23400 92 ILE A C 1
ATOM 515 O O . ILE A 1 66 ? 17.35900 17.97500 71.65800 1.000 22.56060 92 ILE A O 1
ATOM 520 N N . LYS A 1 67 ? 19.42200 17.15700 72.11100 1.000 21.80525 93 LYS A N 1
ATOM 521 C CA . LYS A 1 67 ? 19.55900 16.45000 70.83900 1.000 21.59733 93 LYS A CA 1
ATOM 522 C C . LYS A 1 67 ? 20.42100 15.21400 71.06100 1.000 22.09739 93 LYS A C 1
ATOM 523 O O . LYS A 1 67 ? 21.48000 15.30800 71.68500 1.000 24.37924 93 LYS A O 1
ATOM 529 N N . ASP A 1 68 ? 19.96200 14.06300 70.55600 1.000 23.48966 94 ASP A N 1
ATOM 530 C CA . ASP A 1 68 ? 20.69300 12.79500 70.65200 1.000 25.24513 94 ASP A CA 1
ATOM 531 C C . ASP A 1 68 ? 21.02200 12.45100 72.10700 1.000 25.76888 94 ASP A C 1
ATOM 532 O O . ASP A 1 68 ? 22.08700 11.91400 72.40800 1.000 24.83456 94 ASP A O 1
ATOM 537 N N . GLY A 1 69 ? 20.11300 12.77300 73.02400 1.000 22.74220 95 GLY A N 1
ATOM 538 C CA . GLY A 1 69 ? 20.34400 12.42400 74.41500 1.000 23.96077 95 GLY A CA 1
ATOM 539 C C . GLY A 1 69 ? 21.36100 13.29100 75.12400 1.000 23.01592 95 GLY A C 1
ATOM 540 O O . GLY A 1 69 ? 21.84000 12.91000 76.19600 1.000 22.95012 95 GLY A O 1
ATOM 541 N N . VAL A 1 70 ? 21.70900 14.44000 74.54900 1.000 21.77893 96 VAL A N 1
ATOM 542 C CA . VAL A 1 70 ? 22.65100 15.38800 75.13600 1.000 20.48403 96 VAL A CA 1
ATOM 543 C C . VAL A 1 70 ? 21.94200 16.72100 75.33100 1.000 21.41573 96 VAL A C 1
ATOM 544 O O . VAL A 1 70 ? 21.23600 17.19100 74.43500 1.000 23.29490 96 VAL A O 1
ATOM 548 N N . MET A 1 71 ? 22.12300 17.32900 76.49900 1.000 17.57316 97 MET A N 1
ATOM 549 C CA . MET A 1 71 ? 21.59500 18.66200 76.75900 1.000 18.25745 97 MET A CA 1
ATOM 550 C C . MET A 1 71 ? 22.70000 19.69400 76.56800 1.000 19.64709 97 MET A C 1
ATOM 551 O O . MET A 1 71 ? 23.83100 19.50100 77.02800 1.000 20.36034 97 MET A O 1
ATOM 556 N N . TYR A 1 72 ? 22.36800 20.78900 75.88600 1.000 19.45496 98 TYR A N 1
ATOM 557 C CA . TYR A 1 72 ? 23.30300 21.87700 75.62700 1.000 17.61790 98 TYR A CA 1
ATOM 558 C C . TYR A 1 72 ? 22.72700 23.13500 76.25000 1.000 18.16007 98 TYR A C 1
ATOM 559 O O . TYR A 1 72 ? 21.57600 23.49700 75.97700 1.000 20.07872 98 TYR A O 1
ATOM 568 N N . LEU A 1 73 ? 23.50900 23.78400 77.10400 1.000 20.15505 99 LEU A N 1
ATOM 569 C CA . LEU A 1 73 ? 23.00300 24.92900 77.84400 1.000 22.33162 99 LEU A CA 1
ATOM 570 C C . LEU A 1 73 ? 24.16500 25.85000 78.16500 1.000 21.72103 99 LEU A C 1
ATOM 571 O O . LEU A 1 73 ? 25.33300 25.51000 77.96500 1.000 21.92631 99 LEU A O 1
ATOM 576 N N . THR A 1 74 ? 23.83300 27.03100 78.66700 1.000 19.11808 100 THR A N 1
ATOM 577 C CA . THR A 1 74 ? 24.84300 27.99500 79.05800 1.000 18.06269 100 THR A CA 1
ATOM 578 C C . THR A 1 74 ? 24.69600 28.33800 80.52700 1.000 18.90227 100 THR A C 1
ATOM 579 O O . THR A 1 74 ? 23.65600 28.09900 81.15400 1.000 20.40508 100 THR A O 1
ATOM 583 N N . GLY A 1 75 ? 25.75300 28.93900 81.06000 1.000 18.06796 101 GLY A N 1
ATOM 584 C CA . GLY A 1 75 ? 25.72500 29.47400 82.40200 1.000 19.51023 101 GLY A CA 1
ATOM 585 C C . GLY A 1 75 ? 26.16300 30.92600 82.40800 1.000 20.77618 101 GLY A C 1
ATOM 586 O O . GLY A 1 75 ? 26.57600 31.48400 81.38300 1.000 20.33665 101 GLY A O 1
ATOM 587 N N . SER A 1 76 ? 26.04900 31.53300 83.58700 1.000 17.45209 102 SER A N 1
ATOM 588 C CA . SER A 1 76 ? 26.54500 32.88300 83.82000 1.000 16.73885 102 SER A CA 1
ATOM 589 C C . SER A 1 76 ? 28.01300 32.95800 83.44800 1.000 19.54182 102 SER A C 1
ATOM 590 O O . SER A 1 76 ? 28.69300 31.92500 83.44200 1.000 18.89174 102 SER A O 1
ATOM 593 N N . TYR A 1 77 ? 28.50700 34.16600 83.19000 1.000 18.52064 103 TYR A N 1
ATOM 594 C CA . TYR A 1 77 ? 29.91100 34.38700 82.86100 1.000 17.69949 103 TYR A CA 1
ATOM 595 C C . TYR A 1 77 ? 30.32700 33.62600 81.60400 1.000 22.37900 103 TYR A C 1
ATOM 596 O O . TYR A 1 77 ? 31.45700 33.15300 81.49700 1.000 19.63393 103 TYR A O 1
ATOM 605 N N . SER A 1 78 ? 29.42100 33.49700 80.64400 1.000 19.44180 104 SER A N 1
ATOM 606 C CA . SER A 1 78 ? 29.76300 33.03200 79.29700 1.000 18.82857 104 SER A CA 1
ATOM 607 C C . SER A 1 78 ? 30.36700 31.62400 79.31100 1.000 22.12107 104 SER A C 1
ATOM 608 O O . SER A 1 78 ? 31.48700 31.39300 78.83500 1.000 22.72115 104 SER A O 1
ATOM 611 N N . ARG A 1 79 ? 29.61900 30.68300 79.86800 1.000 17.88109 105 ARG A N 1
ATOM 612 C CA . ARG A 1 79 ? 30.02900 29.28700 79.89400 1.000 17.09942 105 ARG A CA 1
ATOM 613 C C . ARG A 1 79 ? 29.01300 28.43400 79.14700 1.000 18.83910 105 ARG A C 1
ATOM 614 O O . ARG A 1 79 ? 27.81700 28.72600 79.16100 1.000 20.64984 105 ARG A O 1
ATOM 622 N N . VAL A 1 80 ? 29.49400 27.36000 78.51400 1.000 18.10480 106 VAL A N 1
ATOM 623 C CA . VAL A 1 80 ? 28.63400 26.39400 77.83300 1.000 16.59673 106 VAL A CA 1
ATOM 624 C C . VAL A 1 80 ? 28.87900 25.01200 78.42400 1.000 20.92093 106 VAL A C 1
ATOM 625 O O . VAL A 1 80 ? 30.02800 24.62700 78.66400 1.000 20.47877 106 VAL A O 1
ATOM 629 N N . PHE A 1 81 ? 27.80200 24.26400 78.64800 1.000 17.26786 107 PHE A N 1
ATOM 630 C CA . PHE A 1 81 ? 27.88300 22.90800 79.18500 1.000 16.76254 107 PHE A CA 1
ATOM 631 C C . PHE A 1 81 ? 27.17800 21.94400 78.24500 1.000 20.01556 107 PHE A C 1
ATOM 632 O O . PHE A 1 81 ? 26.11500 22.26300 77.70500 1.000 20.40245 107 PHE A O 1
ATOM 640 N N . ALA A 1 82 ? 27.76000 20.75700 78.07700 1.000 19.48918 108 ALA A N 1
ATOM 641 C CA . ALA A 1 82 ? 27.09900 19.64000 77.40600 1.000 17.54421 108 ALA A CA 1
ATOM 642 C C . ALA A 1 82 ? 26.97900 18.52600 78.43300 1.000 18.78909 108 ALA A C 1
ATOM 643 O O . ALA A 1 82 ? 27.98300 18.12000 79.02100 1.000 20.29717 108 ALA A O 1
ATOM 645 N N . VAL A 1 83 ? 25.75500 18.04400 78.66200 1.000 17.57842 109 VAL A N 1
ATOM 646 C CA . VAL A 1 83 ? 25.45100 17.19000 79.80800 1.000 18.77594 109 VAL A CA 1
ATOM 647 C C . VAL A 1 83 ? 24.60300 16.02400 79.32200 1.000 22.35531 109 VAL A C 1
ATOM 648 O O . VAL A 1 83 ? 23.65800 16.22000 78.54700 1.000 21.11306 109 VAL A O 1
ATOM 652 N N . ASP A 1 84 ? 24.94200 14.81300 79.75300 1.000 20.43403 110 ASP A N 1
ATOM 653 C CA . ASP A 1 84 ? 24.15800 13.65500 79.33700 1.000 21.61575 110 ASP A CA 1
ATOM 654 C C . ASP A 1 84 ? 22.74100 13.75700 79.89700 1.000 22.90011 110 ASP A C 1
ATOM 655 O O . ASP A 1 84 ? 22.54500 13.97000 81.09500 1.000 22.22635 110 ASP A O 1
ATOM 660 N N . ALA A 1 85 ? 21.74000 13.63200 79.01700 1.000 19.99977 111 ALA A N 1
ATOM 661 C CA . ALA A 1 85 ? 20.37100 13.91600 79.44600 1.000 20.34981 111 ALA A CA 1
ATOM 662 C C . ALA A 1 85 ? 19.82800 12.85000 80.39500 1.000 19.69447 111 ALA A C 1
ATOM 663 O O . ALA A 1 85 ? 18.95600 13.14600 81.21700 1.000 22.15266 111 ALA A O 1
ATOM 665 N N . ARG A 1 86 ? 20.30200 11.61000 80.28800 1.000 20.03661 112 ARG A N 1
ATOM 666 C CA . ARG A 1 86 ? 19.79300 10.54900 81.14600 1.000 21.74208 112 ARG A CA 1
ATOM 667 C C . ARG A 1 86 ? 20.47600 10.51000 82.50500 1.000 22.53691 112 ARG A C 1
ATOM 668 O O . ARG A 1 86 ? 19.82300 10.17600 83.50600 1.000 23.14751 112 ARG A O 1
ATOM 676 N N . THR A 1 87 ? 21.77100 10.84100 82.57000 1.000 19.43654 113 THR A N 1
ATOM 677 C CA . THR A 1 87 ? 22.55100 10.62800 83.78700 1.000 20.69722 113 THR A CA 1
ATOM 678 C C . THR A 1 87 ? 23.05200 11.89800 84.45200 1.000 21.99211 113 THR A C 1
ATOM 679 O O . THR A 1 87 ? 23.48900 11.83400 85.60600 1.000 21.32098 113 THR A O 1
ATOM 683 N N . GLY A 1 88 ? 23.04300 13.02800 83.76000 1.000 20.10241 114 GLY A N 1
ATOM 684 C CA . GLY A 1 88 ? 23.65000 14.22900 84.28600 1.000 20.60773 114 GLY A CA 1
ATOM 685 C C . GLY A 1 88 ? 25.15600 14.31500 84.14600 1.000 21.03410 114 GLY A C 1
ATOM 686 O O . GLY A 1 88 ? 25.74200 15.31300 84.58000 1.000 21.40257 114 GLY A O 1
ATOM 687 N N . LYS A 1 89 ? 25.80100 13.32700 83.54000 1.000 20.15768 115 LYS A N 1
ATOM 688 C CA . LYS A 1 89 ? 27.25600 13.35200 83.45800 1.000 21.53679 115 LYS A CA 1
ATOM 689 C C . LYS A 1 89 ? 27.71900 14.43700 82.49300 1.000 19.54708 115 LYS A C 1
ATOM 690 O O . LYS A 1 89 ? 27.19600 14.57300 81.38100 1.000 21.08937 115 LYS A O 1
ATOM 696 N N . LYS A 1 90 ? 28.72400 15.19600 82.91100 1.000 18.45748 116 LYS A N 1
ATOM 697 C CA . LYS A 1 90 ? 29.27100 16.24300 82.05600 1.000 19.22599 116 LYS A CA 1
ATOM 698 C C . LYS A 1 90 ? 30.03100 15.62800 80.88500 1.000 21.22097 116 LYS A C 1
ATOM 699 O O . LYS A 1 90 ? 30.89400 14.76800 81.08000 1.000 22.05528 116 LYS A O 1
ATOM 705 N N . LEU A 1 91 ? 29.69500 16.05700 79.66600 1.000 20.22348 117 LEU A N 1
ATOM 706 C CA . LEU A 1 91 ? 30.44500 15.65200 78.48000 1.000 19.35758 117 LEU A CA 1
ATOM 707 C C . LEU A 1 91 ? 31.62400 16.58300 78.25100 1.000 21.38677 117 LEU A C 1
ATOM 708 O O . LEU A 1 91 ? 32.74200 16.13300 77.98200 1.000 23.82917 117 LEU A O 1
ATOM 713 N N . TRP A 1 92 ? 31.36800 17.88400 78.31700 1.000 19.65762 118 TRP A N 1
ATOM 714 C CA . TRP A 1 92 ? 32.42000 18.88000 78.21700 1.000 18.67329 118 TRP A CA 1
ATOM 715 C C . TRP A 1 92 ? 31.86200 20.20400 78.70100 1.000 21.73155 118 TRP A C 1
ATOM 716 O O . TRP A 1 92 ? 30.65500 20.36500 78.91100 1.000 20.12610 118 TRP A O 1
ATOM 727 N N . GLN A 1 93 ? 32.76600 21.15400 78.87800 1.000 20.08662 119 GLN A N 1
ATOM 728 C CA . GLN A 1 93 ? 32.38400 22.48200 79.31800 1.000 17.70212 119 GLN A CA 1
ATOM 729 C C . GLN A 1 93 ? 33.32500 23.46800 78.64400 1.000 21.95000 119 GLN A C 1
ATOM 730 O O . GLN A 1 93 ? 34.50700 23.16300 78.45400 1.000 24.92667 119 GLN A O 1
ATOM 736 N N . TYR A 1 94 ? 32.79500 24.62800 78.25100 1.000 19.43391 120 TYR A N 1
ATOM 737 C CA . TYR A 1 94 ? 33.59200 25.70000 77.66900 1.000 19.03649 120 TYR A CA 1
ATOM 738 C C . TYR A 1 94 ? 33.45700 26.93600 78.54800 1.000 20.86829 120 TYR A C 1
ATOM 739 O O . TYR A 1 94 ? 32.33700 27.34200 78.87200 1.000 20.98936 120 TYR A O 1
ATOM 748 N N . ASP A 1 95 ? 34.58900 27.51200 78.96100 1.000 21.54469 121 ASP A N 1
ATOM 749 C CA . ASP A 1 95 ? 34.60000 28.74700 79.74400 1.000 21.15517 121 ASP A CA 1
ATOM 750 C C . ASP A 1 95 ? 35.24100 29.82700 78.88400 1.000 23.41070 121 ASP A C 1
ATOM 751 O O . ASP A 1 95 ? 36.45000 29.78600 78.63400 1.000 24.94773 121 ASP A O 1
ATOM 756 N N . ALA A 1 96 ? 34.44000 30.78300 78.41600 1.000 21.14990 122 ALA A N 1
ATOM 757 C CA . ALA A 1 96 ? 35.01300 31.88000 77.64800 1.000 23.27911 122 ALA A CA 1
ATOM 758 C C . ALA A 1 96 ? 35.96900 32.68900 78.52100 1.000 26.06892 122 ALA A C 1
ATOM 759 O O . ALA A 1 96 ? 35.73300 32.88500 79.71600 1.000 25.38199 122 ALA A O 1
ATOM 761 N N . ARG A 1 97 ? 37.07700 33.13300 77.93000 1.000 24.92930 123 ARG A N 1
ATOM 762 C CA . ARG A 1 97 ? 37.97100 34.05400 78.62300 1.000 28.37972 123 ARG A CA 1
ATOM 763 C C . ARG A 1 97 ? 37.34400 35.43900 78.53300 1.000 32.90658 123 ARG A C 1
ATOM 764 O O . ARG A 1 97 ? 37.21400 35.99500 77.43900 1.000 35.65164 123 ARG A O 1
ATOM 772 N N . LEU A 1 98 ? 36.90800 35.97500 79.66100 1.000 24.86877 124 LEU A N 1
ATOM 773 C CA . LEU A 1 98 ? 36.26100 37.27800 79.59500 1.000 22.85274 124 LEU A CA 1
ATOM 774 C C . LEU A 1 98 ? 37.20300 38.35600 80.10800 1.000 25.33725 124 LEU A C 1
ATOM 775 O O . LEU A 1 98 ? 37.89500 38.14800 81.11200 1.000 28.86925 124 LEU A O 1
ATOM 780 N N . PRO A 1 99 ? 37.25200 39.51000 79.45500 1.000 24.88719 125 PRO A N 1
ATOM 781 C CA . PRO A 1 99 ? 38.04900 40.61900 79.98400 1.000 29.26140 125 PRO A CA 1
ATOM 782 C C . PRO A 1 99 ? 37.38900 41.20200 81.22500 1.000 29.04822 125 PRO A C 1
ATOM 783 O O . PRO A 1 99 ? 36.19300 41.03600 81.46200 1.000 26.80058 125 PRO A O 1
ATOM 787 N N A ASP A 1 100 ? 38.19400 41.90100 82.02400 0.500 30.15362 126 ASP A N 1
ATOM 788 N N B ASP A 1 100 ? 38.19200 41.90100 82.02900 0.500 30.12730 126 ASP A N 1
ATOM 789 C CA A ASP A 1 100 ? 37.66800 42.45900 83.26100 0.500 33.69088 126 ASP A CA 1
ATOM 790 C CA B ASP A 1 100 ? 37.65600 42.45200 83.26800 0.500 33.70141 126 ASP A CA 1
ATOM 791 C C A ASP A 1 100 ? 36.72100 43.63100 83.03000 0.500 34.25674 126 ASP A C 1
ATOM 792 C C B ASP A 1 100 ? 36.76800 43.67300 83.05000 0.500 34.24621 126 ASP A C 1
ATOM 793 O O A ASP A 1 100 ? 35.97900 43.99200 83.94900 0.500 39.04942 126 ASP A O 1
ATOM 794 O O B ASP A 1 100 ? 36.11900 44.12000 84.00100 0.500 40.09954 126 ASP A O 1
ATOM 803 N N . ASP A 1 101 ? 36.70600 44.21500 81.83300 1.000 27.52698 127 ASP A N 1
ATOM 804 C CA . ASP A 1 101 ? 35.86800 45.37200 81.55100 1.000 27.15062 127 ASP A CA 1
ATOM 805 C C . ASP A 1 101 ? 34.67200 45.04100 80.65800 1.000 25.84784 127 ASP A C 1
ATOM 806 O O . ASP A 1 101 ? 34.25500 45.87300 79.85000 1.000 26.53476 127 ASP A O 1
ATOM 811 N N . ILE A 1 102 ? 34.08000 43.84800 80.80700 1.000 22.70009 128 ILE A N 1
ATOM 812 C CA . ILE A 1 102 ? 32.78100 43.61500 80.17600 1.000 20.45508 128 ILE A CA 1
ATOM 813 C C . ILE A 1 102 ? 31.76400 44.57700 80.79600 1.000 22.81326 128 ILE A C 1
ATOM 814 O O . ILE A 1 102 ? 31.91800 45.02300 81.94400 1.000 24.85824 128 ILE A O 1
ATOM 819 N N . ARG A 1 103 ? 30.71600 44.90100 80.03300 1.000 21.02357 129 ARG A N 1
ATOM 820 C CA . ARG A 1 103 ? 29.75300 45.94300 80.41200 1.000 24.44767 129 ARG A CA 1
ATOM 821 C C . ARG A 1 103 ? 28.30300 45.48000 80.25200 1.000 22.73430 129 ARG A C 1
ATOM 822 O O . ARG A 1 103 ? 27.49400 46.14300 79.59700 1.000 26.21367 129 ARG A O 1
ATOM 830 N N . PRO A 1 104 ? 27.91400 44.37200 80.87800 1.000 26.43212 130 PRO A N 1
ATOM 831 C CA . PRO A 1 104 ? 26.48000 44.05000 80.91500 1.000 23.28963 130 PRO A CA 1
ATOM 832 C C . PRO A 1 104 ? 25.77600 44.97800 81.89700 1.000 24.87403 130 PRO A C 1
ATOM 833 O O . PRO A 1 104 ? 26.28900 45.26300 82.98200 1.000 27.60068 130 PRO A O 1
ATOM 837 N N . CYS A 1 105 ? 24.59800 45.47500 81.50300 1.000 22.03948 131 CYS A N 1
ATOM 838 C CA . CYS A 1 105 ? 23.85400 46.35400 82.40300 1.000 23.45281 131 CYS A CA 1
ATOM 839 C C . CYS A 1 105 ? 23.28700 45.60100 83.59500 1.000 22.97118 131 CYS A C 1
ATOM 840 O O . CYS A 1 105 ? 23.12200 46.18500 84.67600 1.000 24.52399 131 CYS A O 1
ATOM 843 N N . CYS A 1 106 ? 22.93600 44.33500 83.40100 1.000 24.37661 132 CYS A N 1
ATOM 844 C CA . CYS A 1 106 ? 21.88100 43.70200 84.19100 1.000 23.68705 132 CYS A CA 1
ATOM 845 C C . CYS A 1 106 ? 22.21400 42.24900 84.50600 1.000 31.66959 132 CYS A C 1
ATOM 846 O O . CYS A 1 106 ? 21.37300 41.35700 84.37600 1.000 31.78539 132 CYS A O 1
ATOM 849 N N . ASP A 1 107 ? 23.45600 42.02100 84.93600 1.000 24.23185 133 ASP A N 1
ATOM 850 C CA . ASP A 1 107 ? 23.99200 40.74000 85.40300 1.000 22.20793 133 ASP A CA 1
ATOM 851 C C . ASP A 1 107 ? 24.62200 39.97300 84.24200 1.000 19.53129 133 ASP A C 1
ATOM 852 O O . ASP A 1 107 ? 24.39800 40.29300 83.06700 1.000 21.74208 133 ASP A O 1
ATOM 857 N N . VAL A 1 108 ? 25.42900 38.97100 84.57800 1.000 19.20230 134 VAL A N 1
ATOM 858 C CA . VAL A 1 108 ? 26.28800 38.27900 83.61900 1.000 18.12059 134 VAL A CA 1
ATOM 859 C C . VAL A 1 108 ? 25.55100 37.08400 83.01700 1.000 20.14715 134 VAL A C 1
ATOM 860 O O . VAL A 1 108 ? 26.09100 35.97600 82.93500 1.000 20.14978 134 VAL A O 1
ATOM 864 N N . ILE A 1 109 ? 24.32300 37.31300 82.55700 1.000 17.44683 135 ILE A N 1
ATOM 865 C CA . ILE A 1 109 ? 23.41400 36.22800 82.20100 1.000 19.06544 135 ILE A CA 1
ATOM 866 C C . ILE A 1 109 ? 23.59800 35.84000 80.73700 1.000 19.95239 135 ILE A C 1
ATOM 867 O O . ILE A 1 109 ? 24.12400 36.60000 79.92000 1.000 19.73658 135 ILE A O 1
ATOM 872 N N . ASN A 1 110 ? 23.13300 34.63200 80.40700 1.000 17.36524 136 ASN A N 1
ATOM 873 C CA . ASN A 1 110 ? 23.04900 34.17300 79.02700 1.000 17.44420 136 ASN A CA 1
ATOM 874 C C . ASN A 1 110 ? 21.81900 33.28700 78.88100 1.000 18.82857 136 ASN A C 1
ATOM 875 O O . ASN A 1 110 ? 21.52400 32.48100 79.76500 1.000 19.07334 136 ASN A O 1
ATOM 880 N N . ARG A 1 111 ? 21.12000 33.40200 77.75400 1.000 16.65989 137 ARG A N 1
ATOM 881 C CA . ARG A 1 111 ? 19.81600 32.76400 77.64500 1.000 17.82319 137 ARG A CA 1
ATOM 882 C C . ARG A 1 111 ? 19.82000 31.48700 76.81400 1.000 19.30495 137 ARG A C 1
ATOM 883 O O . ARG A 1 111 ? 18.76000 30.86600 76.66800 1.000 18.57854 137 ARG A O 1
ATOM 891 N N . GLY A 1 112 ? 20.97000 31.06100 76.29300 1.000 18.67856 138 GLY A N 1
ATOM 892 C CA . GLY A 1 112 ? 21.05000 29.73500 75.70500 1.000 20.59457 138 GLY A CA 1
ATOM 893 C C . GLY A 1 112 ? 21.85700 29.61300 74.42400 1.000 18.54170 138 GLY A C 1
ATOM 894 O O . GLY A 1 112 ? 22.37000 30.60700 73.89800 1.000 19.51287 138 GLY A O 1
ATOM 895 N N . VAL A 1 113 ? 21.94200 28.39500 73.90200 1.000 17.97584 139 VAL A N 1
ATOM 896 C CA . VAL A 1 113 ? 22.67300 28.12100 72.67200 1.000 17.73634 139 VAL A CA 1
ATOM 897 C C . VAL A 1 113 ? 21.70000 27.97300 71.51000 1.000 18.96543 139 VAL A C 1
ATOM 898 O O . VAL A 1 113 ? 20.49000 27.85400 71.68900 1.000 18.85752 139 VAL A O 1
ATOM 902 N N . ALA A 1 114 ? 22.24900 27.95500 70.29600 1.000 18.91279 140 ALA A N 1
ATOM 903 C CA . ALA A 1 114 ? 21.58900 27.37900 69.13800 1.000 19.82080 140 ALA A CA 1
ATOM 904 C C . ALA A 1 114 ? 22.41000 26.19200 68.63500 1.000 17.94162 140 ALA A C 1
ATOM 905 O O . ALA A 1 114 ? 23.60000 26.05200 68.94800 1.000 21.06042 140 ALA A O 1
ATOM 907 N N . LEU A 1 115 ? 21.76500 25.33600 67.84200 1.000 19.87344 141 LEU A N 1
ATOM 908 C CA . LEU A 1 115 ? 22.40100 24.16000 67.25800 1.000 17.43367 141 LEU A CA 1
ATOM 909 C C . LEU A 1 115 ? 22.22900 24.18200 65.74900 1.000 20.27612 141 LEU A C 1
ATOM 910 O O . LEU A 1 115 ? 21.14000 24.47700 65.24900 1.000 22.72115 141 LEU A O 1
ATOM 915 N N . TYR A 1 116 ? 23.29300 23.83700 65.02500 1.000 19.58656 142 TYR A N 1
ATOM 916 C CA . TYR A 1 116 ? 23.18400 23.64500 63.58400 1.000 20.23927 142 TYR A CA 1
ATOM 917 C C . TYR A 1 116 ? 24.35700 22.79500 63.12800 1.000 25.07143 142 TYR A C 1
ATOM 918 O O . TYR A 1 116 ? 25.49200 23.02200 63.55900 1.000 23.21331 142 TYR A O 1
ATOM 927 N N . GLY A 1 117 ? 24.08000 21.84000 62.24200 1.000 23.31859 143 GLY A N 1
ATOM 928 C CA . GLY A 1 117 ? 25.11000 20.89400 61.84200 1.000 24.30028 143 GLY A CA 1
ATOM 929 C C . GLY A 1 117 ? 25.68400 20.20900 63.06600 1.000 26.58740 143 GLY A C 1
ATOM 930 O O . GLY A 1 117 ? 24.94900 19.73600 63.94100 1.000 24.70823 143 GLY A O 1
ATOM 931 N N . ASN A 1 118 ? 27.01300 20.17200 63.15400 1.000 23.33174 144 ASN A N 1
ATOM 932 C CA . ASN A 1 118 ? 27.69700 19.59300 64.30500 1.000 22.34742 144 ASN A CA 1
ATOM 933 C C . ASN A 1 118 ? 28.22700 20.65300 65.26000 1.000 23.89497 144 ASN A C 1
ATOM 934 O O . ASN A 1 118 ? 29.15400 20.37600 66.03100 1.000 23.11067 144 ASN A O 1
ATOM 939 N N . LEU A 1 119 ? 27.64200 21.84500 65.24800 1.000 21.82367 145 LEU A N 1
ATOM 940 C CA . LEU A 1 119 ? 28.12700 22.96300 66.04300 1.000 20.30243 145 LEU A CA 1
ATOM 941 C C . LEU A 1 119 ? 27.09300 23.40100 67.07400 1.000 20.74196 145 LEU A C 1
ATOM 942 O O . LEU A 1 119 ? 25.88500 23.19400 66.91800 1.000 20.91303 145 LEU A O 1
ATOM 947 N N . VAL A 1 120 ? 27.61000 24.02700 68.12700 1.000 19.78132 146 VAL A N 1
ATOM 948 C CA . VAL A 1 120 ? 26.84300 24.68100 69.18400 1.000 19.39706 146 VAL A CA 1
ATOM 949 C C . VAL A 1 120 ? 27.27100 26.14400 69.19900 1.000 19.07071 146 VAL A C 1
ATOM 950 O O . VAL A 1 120 ? 28.47300 26.42900 69.24200 1.000 21.09990 146 VAL A O 1
ATOM 954 N N . PHE A 1 121 ? 26.30600 27.06800 69.17400 1.000 17.27576 147 PHE A N 1
ATOM 955 C CA . PHE A 1 121 ? 26.61100 28.49800 69.07500 1.000 18.56275 147 PHE A CA 1
ATOM 956 C C . PHE A 1 121 ? 26.10300 29.26600 70.28600 1.000 20.90514 147 PHE A C 1
ATOM 957 O O . PHE A 1 121 ? 25.00500 29.00200 70.78300 1.000 19.30495 147 PHE A O 1
ATOM 965 N N . PHE A 1 122 ? 26.87600 30.26200 70.72500 1.000 18.74698 148 PHE A N 1
ATOM 966 C CA . PHE A 1 122 ? 26.36300 31.18900 71.72400 1.000 17.16785 148 PHE A CA 1
ATOM 967 C C . PHE A 1 122 ? 27.09100 32.52000 71.59700 1.000 19.37074 148 PHE A C 1
ATOM 968 O O . PHE A 1 122 ? 28.13700 32.62500 70.95000 1.000 18.66540 148 PHE A O 1
ATOM 976 N N . GLY A 1 123 ? 26.50200 33.54900 72.19900 1.000 17.87583 149 GLY A N 1
ATOM 977 C CA . GLY A 1 123 ? 27.10700 34.86400 72.25100 1.000 17.11521 149 GLY A CA 1
ATOM 978 C C . GLY A 1 123 ? 27.70500 35.09500 73.62800 1.000 18.95490 149 GLY A C 1
ATOM 979 O O . GLY A 1 123 ? 27.16600 34.63500 74.63300 1.000 20.47351 149 GLY A O 1
ATOM 980 N N . THR A 1 124 ? 28.82200 35.82300 73.66900 1.000 18.41010 150 THR A N 1
ATOM 981 C CA . THR A 1 124 ? 29.53700 36.05600 74.92100 1.000 18.92859 150 THR A CA 1
ATOM 982 C C . THR A 1 124 ? 29.28200 37.45600 75.46800 1.000 19.18388 150 THR A C 1
ATOM 983 O O . THR A 1 124 ? 28.82700 38.36100 74.76000 1.000 18.68645 150 THR A O 1
ATOM 987 N N . LEU A 1 125 ? 29.63100 37.63200 76.74900 1.000 18.17586 151 LEU A N 1
ATOM 988 C CA . LEU A 1 125 ? 29.43200 38.92100 77.40800 1.000 18.55222 151 LEU A CA 1
ATOM 989 C C . LEU A 1 125 ? 30.37600 39.99300 76.88700 1.000 18.84700 151 LEU A C 1
ATOM 990 O O . LEU A 1 125 ? 30.13300 41.17900 77.13900 1.000 21.54206 151 LEU A O 1
ATOM 995 N N . ASP A 1 126 ? 31.45200 39.62000 76.18600 1.000 20.78670 152 ASP A N 1
ATOM 996 C CA . ASP A 1 126 ? 32.25000 40.61200 75.47700 1.000 19.93923 152 ASP A CA 1
ATOM 997 C C . ASP A 1 126 ? 31.91600 40.66500 73.98500 1.000 20.97094 152 ASP A C 1
ATOM 998 O O . ASP A 1 126 ? 32.74600 41.11400 73.18400 1.000 21.78156 152 ASP A O 1
ATOM 1003 N N . ALA A 1 127 ? 30.69600 40.25000 73.62200 1.000 18.86016 153 ALA A N 1
ATOM 1004 C CA . ALA A 1 127 ? 30.08800 40.50200 72.30300 1.000 18.71277 153 ALA A CA 1
ATOM 1005 C C . ALA A 1 127 ? 30.81100 39.74300 71.19600 1.000 21.79998 153 ALA A C 1
ATOM 1006 O O . ALA A 1 127 ? 31.03500 40.27000 70.10200 1.000 20.48403 153 ALA A O 1
ATOM 1008 N N . LYS A 1 128 ? 31.18200 38.50300 71.48100 1.000 20.35244 154 LYS A N 1
ATOM 1009 C CA . LYS A 1 128 ? 31.63400 37.57900 70.45300 1.000 19.91818 154 LYS A CA 1
ATOM 1010 C C . LYS A 1 128 ? 30.55400 36.54000 70.19100 1.000 23.32648 154 LYS A C 1
ATOM 1011 O O . LYS A 1 128 ? 29.72800 36.23800 71.05800 1.000 20.83408 154 LYS A O 1
ATOM 1017 N N . LEU A 1 129 ? 30.55800 36.01200 68.97400 1.000 18.71540 155 LEU A N 1
ATOM 1018 C CA . LEU A 1 129 ? 29.73700 34.87400 68.59300 1.000 18.12849 155 LEU A CA 1
ATOM 1019 C C . LEU A 1 129 ? 30.67300 33.69200 68.39400 1.000 18.95227 155 LEU A C 1
ATOM 1020 O O . LEU A 1 129 ? 31.65400 33.80000 67.65400 1.000 21.79209 155 LEU A O 1
ATOM 1025 N N . VAL A 1 130 ? 30.39900 32.58700 69.08400 1.000 18.57065 156 VAL A N 1
ATOM 1026 C CA . VAL A 1 130 ? 31.34000 31.48100 69.19300 1.000 17.78108 156 VAL A CA 1
ATOM 1027 C C . VAL A 1 130 ? 30.65300 30.19700 68.76200 1.000 19.27073 156 VAL A C 1
ATOM 1028 O O . VAL A 1 130 ? 29.52200 29.91900 69.17700 1.000 21.02094 156 VAL A O 1
ATOM 1032 N N . ALA A 1 131 ? 31.34200 29.41600 67.93200 1.000 19.26284 157 ALA A N 1
ATOM 1033 C CA . ALA A 1 131 ? 30.88800 28.10800 67.49200 1.000 18.75488 157 ALA A CA 1
ATOM 1034 C C . ALA A 1 131 ? 31.77700 27.04200 68.11100 1.000 20.46035 157 ALA A C 1
ATOM 1035 O O . ALA A 1 131 ? 33.00400 27.08400 67.94900 1.000 21.46310 157 ALA A O 1
ATOM 1037 N N . LEU A 1 132 ? 31.15100 26.08600 68.80000 1.000 18.62592 158 LEU A N 1
ATOM 1038 C CA . LEU A 1 132 ? 31.83500 24.97700 69.45700 1.000 20.67616 158 LEU A CA 1
ATOM 1039 C C . LEU A 1 132 ? 31.46700 23.66000 68.78600 1.000 18.17060 158 LEU A C 1
ATOM 1040 O O . LEU A 1 132 ? 30.31900 23.45700 68.38700 1.000 20.89461 158 LEU A O 1
ATOM 1045 N N . ASN A 1 133 ? 32.44600 22.76300 68.69000 1.000 21.10779 159 ASN A N 1
ATOM 1046 C CA . ASN A 1 133 ? 32.21100 21.38900 68.26200 1.000 22.69483 159 ASN A CA 1
ATOM 1047 C C . ASN A 1 133 ? 31.28200 20.68700 69.25900 1.000 20.75512 159 ASN A C 1
ATOM 1048 O O . ASN A 1 133 ? 31.56800 20.65000 70.45700 1.000 21.18675 159 ASN A O 1
ATOM 1053 N N . LYS A 1 134 ? 30.16100 20.13200 68.77300 1.000 20.04714 160 LYS A N 1
ATOM 1054 C CA . LYS A 1 134 ? 29.17900 19.55300 69.69800 1.000 20.84724 160 LYS A CA 1
ATOM 1055 C C . LYS A 1 134 ? 29.73100 18.36700 70.49100 1.000 23.02645 160 LYS A C 1
ATOM 1056 O O . LYS A 1 134 ? 29.23700 18.07800 71.59200 1.000 21.84999 160 LYS A O 1
ATOM 1062 N N . ASP A 1 135 ? 30.72700 17.65200 69.95900 1.000 18.70487 161 ASP A N 1
ATOM 1063 C CA . ASP A 1 135 ? 31.24000 16.46600 70.64400 1.000 21.29203 161 ASP A CA 1
ATOM 1064 C C . ASP A 1 135 ? 32.39700 16.76100 71.59200 1.000 25.47937 161 ASP A C 1
ATOM 1065 O O . ASP A 1 135 ? 32.57000 16.05200 72.59000 1.000 23.08698 161 ASP A O 1
ATOM 1070 N N . THR A 1 136 ? 33.21600 17.76800 71.29300 1.000 23.46071 162 THR A N 1
ATOM 1071 C CA . THR A 1 136 ? 34.40900 18.02900 72.08900 1.000 20.59194 162 THR A CA 1
ATOM 1072 C C . THR A 1 136 ? 34.35300 19.33000 72.86100 1.000 21.27360 162 THR A C 1
ATOM 1073 O O . THR A 1 136 ? 35.13800 19.50100 73.80100 1.000 24.41082 162 THR A O 1
ATOM 1077 N N . GLY A 1 137 ? 33.47500 20.25100 72.47800 1.000 19.39443 163 GLY A N 1
ATOM 1078 C CA . GLY A 1 137 ? 33.43000 21.55500 73.10500 1.000 19.18388 163 GLY A CA 1
ATOM 1079 C C . GLY A 1 137 ? 34.53400 22.50600 72.69800 1.000 26.82690 163 GLY A C 1
ATOM 1080 O O . GLY A 1 137 ? 34.64100 23.58900 73.28500 1.000 26.65320 163 GLY A O 1
ATOM 1081 N N . LYS A 1 138 ? 35.36500 22.13600 71.73400 1.000 23.58967 164 LYS A N 1
ATOM 1082 C CA . LYS A 1 138 ? 36.44700 23.00400 71.28900 1.000 24.21080 164 LYS A CA 1
ATOM 1083 C C . LYS A 1 138 ? 35.91900 24.07900 70.34400 1.000 23.66863 164 LYS A C 1
ATOM 1084 O O . LYS A 1 138 ? 34.97400 23.85500 69.58300 1.000 22.96854 164 LYS A O 1
ATOM 1090 N N . VAL A 1 139 ? 36.54500 25.25800 70.39700 1.000 20.22085 165 VAL A N 1
ATOM 1091 C CA . VAL A 1 139 ? 36.16400 26.35200 69.50600 1.000 19.73921 165 VAL A CA 1
ATOM 1092 C C . VAL A 1 139 ? 36.47100 25.98400 68.05900 1.000 21.57364 165 VAL A C 1
ATOM 1093 O O . VAL A 1 139 ? 37.59000 25.57800 67.71900 1.000 24.32660 165 VAL A O 1
ATOM 1097 N N . VAL A 1 140 ? 35.47600 26.14700 67.19500 1.000 20.52351 166 VAL A N 1
ATOM 1098 C CA . VAL A 1 140 ? 35.65500 25.97800 65.76100 1.000 21.15517 166 VAL A CA 1
ATOM 1099 C C . VAL A 1 140 ? 35.84300 27.32000 65.07500 1.000 22.18687 166 VAL A C 1
ATOM 1100 O O . VAL A 1 140 ? 36.71100 27.46400 64.21100 1.000 24.14500 166 VAL A O 1
ATOM 1104 N N . TRP A 1 141 ? 35.05500 28.31200 65.47200 1.000 21.03147 167 TRP A N 1
ATOM 1105 C CA . TRP A 1 141 ? 35.30000 29.67500 65.02300 1.000 18.77594 167 TRP A CA 1
ATOM 1106 C C . TRP A 1 141 ? 34.74000 30.64200 66.05300 1.000 21.23149 167 TRP A C 1
ATOM 1107 O O . TRP A 1 141 ? 33.91400 30.28300 66.89800 1.000 23.06856 167 TRP A O 1
ATOM 1118 N N . SER A 1 142 ? 35.23000 31.87600 65.98300 1.000 20.20242 168 SER A N 1
ATOM 1119 C CA . SER A 1 142 ? 34.80900 32.94800 66.87800 1.000 20.73933 168 SER A CA 1
ATOM 1120 C C . SER A 1 142 ? 34.90200 34.26800 66.12900 1.000 20.23927 168 SER A C 1
ATOM 1121 O O . SER A 1 142 ? 35.89800 34.51800 65.45100 1.000 24.53715 168 SER A O 1
ATOM 1124 N N . LYS A 1 143 ? 33.87500 35.10600 66.25400 1.000 20.80249 169 LYS A N 1
ATOM 1125 C CA . LYS A 1 143 ? 33.87100 36.40600 65.59100 1.000 19.55234 169 LYS A CA 1
ATOM 1126 C C . LYS A 1 143 ? 33.46800 37.49000 66.57600 1.000 19.46549 169 LYS A C 1
ATOM 1127 O O . LYS A 1 143 ? 32.57400 37.28600 67.40400 1.000 22.87906 169 LYS A O 1
ATOM 1133 N N . LYS A 1 144 ? 34.11900 38.65000 66.46600 1.000 21.25255 170 LYS A N 1
ATOM 1134 C CA . LYS A 1 144 ? 33.68300 39.81900 67.22100 1.000 22.56586 170 LYS A CA 1
ATOM 1135 C C . LYS A 1 144 ? 32.44700 40.39600 66.54600 1.000 21.73418 170 LYS A C 1
ATOM 1136 O O . LYS A 1 144 ? 32.49500 40.76900 65.36800 1.000 22.74483 170 LYS A O 1
ATOM 1142 N N . VAL A 1 145 ? 31.33700 40.44000 67.28200 1.000 18.78909 171 VAL A N 1
ATOM 1143 C CA . VAL A 1 145 ? 30.11400 41.03500 66.75200 1.000 18.86805 171 VAL A CA 1
ATOM 1144 C C . VAL A 1 145 ? 30.15200 42.54700 66.90100 1.000 23.63704 171 VAL A C 1
ATOM 1145 O O . VAL A 1 145 ? 29.70900 43.28500 66.01100 1.000 23.16067 171 VAL A O 1
ATOM 1149 N N . ALA A 1 146 ? 30.70800 43.03000 68.01000 1.000 20.37876 172 ALA A N 1
ATOM 1150 C CA . ALA A 1 146 ? 30.81900 44.45900 68.26700 1.000 22.78957 172 ALA A CA 1
ATOM 1151 C C . ALA A 1 146 ? 31.90100 44.66700 69.32200 1.000 23.16330 172 ALA A C 1
ATOM 1152 O O . ALA A 1 146 ? 32.46300 43.70800 69.85800 1.000 25.55833 172 ALA A O 1
ATOM 1154 N N . ASP A 1 147 ? 32.18500 45.93300 69.62400 1.000 23.40017 173 ASP A N 1
ATOM 1155 C CA . ASP A 1 147 ? 33.28900 46.29500 70.51200 1.000 22.54481 173 ASP A CA 1
ATOM 1156 C C . ASP A 1 147 ? 32.77900 46.38200 71.94800 1.000 20.13662 173 ASP A C 1
ATOM 1157 O O . ASP A 1 147 ? 32.03000 47.30200 72.29100 1.000 23.14751 173 ASP A O 1
ATOM 1162 N N . HIS A 1 148 ? 33.20400 45.44400 72.80200 1.000 20.64195 174 HIS A N 1
ATOM 1163 C CA . HIS A 1 148 ? 32.72300 45.47300 74.18200 1.000 21.69734 174 HIS A CA 1
ATOM 1164 C C . HIS A 1 148 ? 33.14400 46.74100 74.91400 1.000 26.42948 174 HIS A C 1
ATOM 1165 O O . HIS A 1 148 ? 32.46600 47.14300 75.86400 1.000 22.89748 174 HIS A O 1
ATOM 1172 N N . LYS A 1 149 ? 34.22100 47.40300 74.48000 1.000 23.23963 175 LYS A N 1
ATOM 1173 C CA . LYS A 1 149 ? 34.65200 48.62100 75.15500 1.000 24.44240 175 LYS A CA 1
ATOM 1174 C C . LYS A 1 149 ? 33.70200 49.79200 74.91200 1.000 24.80824 175 LYS A C 1
ATOM 1175 O O . LYS A 1 149 ? 33.75800 50.77800 75.65500 1.000 26.55318 175 LYS A O 1
ATOM 1181 N N . GLU A 1 150 ? 32.83900 49.70800 73.90300 1.000 22.72378 176 GLU A N 1
ATOM 1182 C CA . GLU A 1 150 ? 31.79000 50.69800 73.68300 1.000 22.99223 176 GLU A CA 1
ATOM 1183 C C . GLU A 1 150 ? 30.50100 50.36900 74.42500 1.000 25.37409 176 GLU A C 1
ATOM 1184 O O . GLU A 1 150 ? 29.52600 51.11500 74.30500 1.000 28.73766 176 GLU A O 1
ATOM 1190 N N . GLY A 1 151 ? 30.45900 49.27100 75.17500 1.000 22.48691 177 GLY A N 1
ATOM 1191 C CA . GLY A 1 151 ? 29.26500 48.92700 75.92100 1.000 21.78156 177 GLY A CA 1
ATOM 1192 C C . GLY A 1 151 ? 28.45200 47.79100 75.34800 1.000 22.20793 177 GLY A C 1
ATOM 1193 O O . GLY A 1 151 ? 27.37000 47.49400 75.87900 1.000 21.08674 177 GLY A O 1
ATOM 1194 N N . TYR A 1 152 ? 28.92200 47.15000 74.27900 1.000 18.90227 178 TYR A N 1
ATOM 1195 C CA . TYR A 1 152 ? 28.19700 46.03200 73.70000 1.000 18.65487 178 TYR A CA 1
ATOM 1196 C C . TYR A 1 152 ? 28.43700 44.75700 74.49800 1.000 19.50497 178 TYR A C 1
ATOM 1197 O O . TYR A 1 152 ? 29.55300 44.48900 74.95400 1.000 20.76828 178 TYR A O 1
ATOM 1206 N N . SER A 1 153 ? 27.38700 43.95600 74.62500 1.000 18.41010 179 SER A N 1
ATOM 1207 C CA . SER A 1 153 ? 27.49000 42.59300 75.11500 1.000 17.23891 179 SER A CA 1
ATOM 1208 C C . SER A 1 153 ? 26.46700 41.77500 74.34500 1.000 18.23903 179 SER A C 1
ATOM 1209 O O . SER A 1 153 ? 25.68000 42.31000 73.55500 1.000 20.67090 179 SER A O 1
ATOM 1212 N N . ILE A 1 154 ? 26.47000 40.46500 74.57400 1.000 17.15995 180 ILE A N 1
ATOM 1213 C CA . ILE A 1 154 ? 25.41000 39.60600 74.06300 1.000 17.15469 180 ILE A CA 1
ATOM 1214 C C . ILE A 1 154 ? 24.92700 38.76900 75.23100 1.000 19.80237 180 ILE A C 1
ATOM 1215 O O . ILE A 1 154 ? 25.73900 38.16700 75.94000 1.000 20.31823 180 ILE A O 1
ATOM 1220 N N . SER A 1 155 ? 23.62000 38.78400 75.46100 1.000 19.51023 181 SER A N 1
ATOM 1221 C CA . SER A 1 155 ? 22.98700 37.98200 76.49300 1.000 20.98409 181 SER A CA 1
ATOM 1222 C C . SER A 1 155 ? 21.96000 36.99700 75.95200 1.000 22.54744 181 SER A C 1
ATOM 1223 O O . SER A 1 155 ? 21.59800 36.06000 76.67100 1.000 22.12371 181 SER A O 1
ATOM 1226 N N . ALA A 1 156 ? 21.50400 37.16700 74.71500 1.000 18.69171 182 ALA A N 1
ATOM 1227 C CA . ALA A 1 156 ? 20.43500 36.36200 74.14300 1.000 16.28353 182 ALA A CA 1
ATOM 1228 C C . ALA A 1 156 ? 20.95800 35.05700 73.54200 1.000 17.76792 182 ALA A C 1
ATOM 1229 O O . ALA A 1 156 ? 22.12400 34.93900 73.16100 1.000 19.94450 182 ALA A O 1
ATOM 1231 N N . ALA A 1 157 ? 20.06500 34.07300 73.47000 1.000 19.26020 183 ALA A N 1
ATOM 1232 C CA . ALA A 1 157 ? 20.30300 32.91600 72.61800 1.000 16.39144 183 ALA A CA 1
ATOM 1233 C C . ALA A 1 157 ? 20.21100 33.34600 71.15300 1.000 19.24704 183 ALA A C 1
ATOM 1234 O O . ALA A 1 157 ? 19.32600 34.12200 70.79300 1.000 20.92356 183 ALA A O 1
ATOM 1236 N N . PRO A 1 158 ? 21.09500 32.86000 70.29500 1.000 19.93134 184 PRO A N 1
ATOM 1237 C CA . PRO A 1 158 ? 20.97700 33.13700 68.85800 1.000 19.68131 184 PRO A CA 1
ATOM 1238 C C . PRO A 1 158 ? 19.95600 32.19000 68.23600 1.000 21.21044 184 PRO A C 1
ATOM 1239 O O . PRO A 1 158 ? 19.38600 31.33300 68.90200 1.000 22.52375 184 PRO A O 1
ATOM 1243 N N . MET A 1 159 ? 19.71700 32.35900 66.93200 1.000 19.81290 185 MET A N 1
ATOM 1244 C CA . MET A 1 159 ? 18.70000 31.56900 66.25800 1.000 23.96603 185 MET A CA 1
ATOM 1245 C C . MET A 1 159 ? 19.19300 31.20100 64.86600 1.000 21.44468 185 MET A C 1
ATOM 1246 O O . MET A 1 159 ? 20.04300 31.88000 64.28800 1.000 23.03171 185 MET A O 1
ATOM 1251 N N . ILE A 1 160 ? 18.65100 30.10800 64.34200 1.000 21.19201 186 ILE A N 1
ATOM 1252 C CA . ILE A 1 160 ? 18.93400 29.64600 62.98400 1.000 22.05791 186 ILE A CA 1
ATOM 1253 C C . ILE A 1 160 ? 17.69400 29.87500 62.13900 1.000 23.99235 186 ILE A C 1
ATOM 1254 O O . ILE A 1 160 ? 16.60900 29.38100 62.47000 1.000 27.34012 186 ILE A O 1
ATOM 1259 N N . VAL A 1 161 ? 17.85000 30.59700 61.03000 1.000 22.48427 187 VAL A N 1
ATOM 1260 C CA . VAL A 1 161 ? 16.76800 30.79500 60.07200 1.000 22.04475 187 VAL A CA 1
ATOM 1261 C C . VAL A 1 161 ? 17.32100 30.55200 58.67700 1.000 23.83180 187 VAL A C 1
ATOM 1262 O O . VAL A 1 161 ? 18.30300 31.19100 58.28100 1.000 24.87403 187 VAL A O 1
ATOM 1266 N N . ASN A 1 162 ? 16.67900 29.65600 57.93000 1.000 25.10564 188 ASN A N 1
ATOM 1267 C CA . ASN A 1 162 ? 17.08800 29.36400 56.55500 1.000 28.09547 188 ASN A CA 1
ATOM 1268 C C . ASN A 1 162 ? 18.58500 29.07300 56.48600 1.000 29.83252 188 ASN A C 1
ATOM 1269 O O . ASN A 1 162 ? 19.28600 29.52100 55.57800 1.000 28.85083 188 ASN A O 1
ATOM 1274 N N . GLY A 1 163 ? 19.09100 28.35500 57.49000 1.000 27.40855 189 GLY A N 1
ATOM 1275 C CA . GLY A 1 163 ? 20.49700 28.01800 57.51200 1.000 29.07717 189 GLY A CA 1
ATOM 1276 C C . GLY A 1 163 ? 21.43000 29.16800 57.81500 1.000 28.54816 189 GLY A C 1
ATOM 1277 O O . GLY A 1 163 ? 22.63400 29.05200 57.57500 1.000 28.99032 189 GLY A O 1
ATOM 1278 N N . LYS A 1 164 ? 20.91000 30.28100 58.33100 1.000 22.53428 190 LYS A N 1
ATOM 1279 C CA . LYS A 1 164 ? 21.71000 31.42500 58.74000 1.000 21.19991 190 LYS A CA 1
ATOM 1280 C C . LYS A 1 164 ? 21.63300 31.58700 60.25100 1.000 23.32911 190 LYS A C 1
ATOM 1281 O O . LYS A 1 164 ? 20.56200 31.43000 60.84600 1.000 23.44492 190 LYS A O 1
ATOM 1287 N N . LEU A 1 165 ? 22.76200 31.93500 60.85700 1.000 19.01017 191 LEU A N 1
ATOM 1288 C CA . LEU A 1 165 ? 22.86900 32.12000 62.30100 1.000 20.31296 191 LEU A CA 1
ATOM 1289 C C . LEU A 1 165 ? 22.72700 33.60500 62.61500 1.000 20.43403 191 LEU A C 1
ATOM 1290 O O . LEU A 1 165 ? 23.51900 34.42300 62.12400 1.000 21.38151 191 LEU A O 1
ATOM 1295 N N . ILE A 1 166 ? 21.72800 33.95700 63.42500 1.000 19.74710 192 ILE A N 1
ATOM 1296 C CA . ILE A 1 166 ? 21.34800 35.35500 63.62900 1.000 19.90765 192 ILE A CA 1
ATOM 1297 C C . ILE A 1 166 ? 21.50400 35.72700 65.10000 1.000 20.62353 192 ILE A C 1
ATOM 1298 O O . ILE A 1 166 ? 21.03900 34.99900 65.98600 1.000 22.42900 192 ILE A O 1
ATOM 1303 N N . THR A 1 167 ? 22.15800 36.86300 65.35800 1.000 20.84987 193 THR A N 1
ATOM 1304 C CA . THR A 1 167 ? 22.29900 37.37400 66.71800 1.000 17.64159 193 THR A CA 1
ATOM 1305 C C . THR A 1 167 ? 22.05400 38.87400 66.72900 1.000 20.40245 193 THR A C 1
ATOM 1306 O O . THR A 1 167 ? 22.39500 39.59000 65.77600 1.000 20.65774 193 THR A O 1
ATOM 1310 N N . GLY A 1 168 ? 21.45200 39.34000 67.81700 1.000 18.06006 194 GLY A N 1
ATOM 1311 C CA . GLY A 1 168 ? 21.43300 40.74800 68.14600 1.000 19.88659 194 GLY A CA 1
ATOM 1312 C C . GLY A 1 168 ? 22.58000 41.09800 69.07600 1.000 19.28126 194 GLY A C 1
ATOM 1313 O O . GLY A 1 168 ? 23.56700 40.36600 69.19500 1.000 20.93672 194 GLY A O 1
ATOM 1314 N N . VAL A 1 169 ? 22.45100 42.25200 69.73500 1.000 18.79436 195 VAL A N 1
ATOM 1315 C CA . VAL A 1 169 ? 23.43300 42.72800 70.71100 1.000 16.82044 195 VAL A CA 1
ATOM 1316 C C . VAL A 1 169 ? 22.67800 43.45700 71.81100 1.000 16.90992 195 VAL A C 1
ATOM 1317 O O . VAL A 1 169 ? 21.51000 43.81800 71.65700 1.000 18.87858 195 VAL A O 1
ATOM 1321 N N . ALA A 1 170 ? 23.38400 43.69900 72.91500 1.000 16.87044 196 ALA A N 1
ATOM 1322 C CA . ALA A 1 170 ? 22.85900 44.37000 74.09600 1.000 19.77606 196 ALA A CA 1
ATOM 1323 C C . ALA A 1 170 ? 23.70800 45.59600 74.40900 1.000 21.00515 196 ALA A C 1
ATOM 1324 O O . ALA A 1 170 ? 24.87900 45.67200 74.02800 1.000 20.74196 196 ALA A O 1
ATOM 1326 N N . GLY A 1 171 ? 23.11900 46.56000 75.12800 1.000 19.34179 197 GLY A N 1
ATOM 1327 C CA . GLY A 1 171 ? 23.90000 47.68900 75.60300 1.000 18.01269 197 GLY A CA 1
ATOM 1328 C C . GLY A 1 171 ? 23.24900 49.05500 75.51500 1.000 20.30243 197 GLY A C 1
ATOM 1329 O O . GLY A 1 171 ? 23.94700 50.07500 75.57300 1.000 20.81302 197 GLY A O 1
ATOM 1330 N N . GLY A 1 172 ? 21.92200 49.11100 75.39400 1.000 17.76002 198 GLY A N 1
ATOM 1331 C CA . GLY A 1 172 ? 21.26200 50.40900 75.29500 1.000 19.07071 198 GLY A CA 1
ATOM 1332 C C . GLY A 1 172 ? 21.53600 51.33500 76.46900 1.000 21.04726 198 GLY A C 1
ATOM 1333 O O . GLY A 1 172 ? 21.57600 52.56200 76.30500 1.000 21.43415 198 GLY A O 1
ATOM 1334 N N . GLU A 1 173 ? 21.73600 50.77500 77.66500 1.000 18.81541 199 GLU A N 1
ATOM 1335 C CA . GLU A 1 173 ? 22.06600 51.61700 78.81100 1.000 21.15780 199 GLU A CA 1
ATOM 1336 C C . GLU A 1 173 ? 23.44500 52.25400 78.68000 1.000 22.17371 199 GLU A C 1
ATOM 1337 O O . GLU A 1 173 ? 23.78100 53.13000 79.48300 1.000 22.45006 199 GLU A O 1
ATOM 1343 N N . PHE A 1 174 ? 24.23800 51.83800 77.68700 1.000 21.00515 200 PHE A N 1
ATOM 1344 C CA . PHE A 1 174 ? 25.53600 52.43100 77.39000 1.000 18.55749 200 PHE A CA 1
ATOM 1345 C C . PHE A 1 174 ? 25.53900 53.21600 76.08100 1.000 21.52890 200 PHE A C 1
ATOM 1346 O O . PHE A 1 174 ? 26.60600 53.62200 75.61500 1.000 23.95287 200 PHE A O 1
ATOM 1354 N N . GLY A 1 175 ? 24.37500 53.43600 75.47800 1.000 19.30758 201 GLY A N 1
ATOM 1355 C CA . GLY A 1 175 ? 24.32400 54.17900 74.22900 1.000 21.21570 201 GLY A CA 1
ATOM 1356 C C . GLY A 1 175 ? 24.95100 53.48600 73.03300 1.000 21.89736 201 GLY A C 1
ATOM 1357 O O . GLY A 1 175 ? 25.45700 54.16500 72.12800 1.000 22.03948 201 GLY A O 1
ATOM 1358 N N . VAL A 1 176 ? 24.92200 52.15700 72.99100 1.000 18.89700 202 VAL A N 1
ATOM 1359 C CA . VAL A 1 176 ? 25.35900 51.42800 71.79900 1.000 21.06832 202 VAL A CA 1
ATOM 1360 C C . VAL A 1 176 ? 24.37300 51.68400 70.66700 1.000 23.28437 202 VAL A C 1
ATOM 1361 O O . VAL A 1 176 ? 23.27900 52.21200 70.88900 1.000 23.30016 202 VAL A O 1
ATOM 1365 N N . VAL A 1 177 ? 24.73900 51.29400 69.45100 1.000 19.79974 203 VAL A N 1
ATOM 1366 C CA . VAL A 1 177 ? 23.81600 51.28900 68.32400 1.000 18.08112 203 VAL A CA 1
ATOM 1367 C C . VAL A 1 177 ? 23.33400 49.85800 68.12400 1.000 18.72330 203 VAL A C 1
ATOM 1368 O O . VAL A 1 177 ? 24.11300 48.98300 67.73100 1.000 21.34730 203 VAL A O 1
ATOM 1372 N N . GLY A 1 178 ? 22.05600 49.60600 68.39300 1.000 19.13914 204 GLY A N 1
ATOM 1373 C CA . GLY A 1 178 ? 21.52800 48.26500 68.20800 1.000 18.51538 204 GLY A CA 1
ATOM 1374 C C . GLY A 1 178 ? 21.65000 47.80600 66.76700 1.000 20.69985 204 GLY A C 1
ATOM 1375 O O . GLY A 1 178 ? 21.55500 48.60100 65.82700 1.000 20.55510 204 GLY A O 1
ATOM 1376 N N A LYS A 1 179 ? 21.88100 46.50300 66.59500 0.510 18.69171 205 LYS A N 1
ATOM 1377 N N B LYS A 1 179 ? 21.86600 46.50200 66.59700 0.490 18.64434 205 LYS A N 1
ATOM 1378 C CA A LYS A 1 179 ? 22.02200 45.92100 65.26500 0.510 18.66540 205 LYS A CA 1
ATOM 1379 C CA B LYS A 1 179 ? 21.99700 45.92100 65.26800 0.490 18.66803 205 LYS A CA 1
ATOM 1380 C C A LYS A 1 179 ? 21.79000 44.41800 65.34600 0.510 21.34993 205 LYS A C 1
ATOM 1381 C C B LYS A 1 179 ? 21.76300 44.42100 65.35400 0.490 21.38151 205 LYS A C 1
ATOM 1382 O O A LYS A 1 179 ? 22.08600 43.78000 66.36400 0.510 19.35758 205 LYS A O 1
ATOM 1383 O O B LYS A 1 179 ? 22.03700 43.78800 66.38100 0.490 19.50234 205 LYS A O 1
ATOM 1394 N N . ILE A 1 180 ? 21.23600 43.87400 64.26300 1.000 20.85250 206 ILE A N 1
ATOM 1395 C CA . ILE A 1 180 ? 21.01800 42.44300 64.08200 1.000 17.83898 206 ILE A CA 1
ATOM 1396 C C . ILE A 1 180 ? 21.93500 41.99100 62.94900 1.000 18.16270 206 ILE A C 1
ATOM 1397 O O . ILE A 1 180 ? 22.07500 42.69400 61.94100 1.000 20.17084 206 ILE A O 1
ATOM 1402 N N . GLN A 1 181 ? 22.53800 40.81100 63.11200 1.000 20.97357 207 GLN A N 1
ATOM 1403 C CA . GLN A 1 181 ? 23.61600 40.27500 62.27900 1.000 22.25004 207 GLN A CA 1
ATOM 1404 C C . GLN A 1 181 ? 23.29000 38.84400 61.89400 1.000 23.25542 207 GLN A C 1
ATOM 1405 O O . GLN A 1 181 ? 22.91500 38.06200 62.77200 1.000 22.05791 207 GLN A O 1
ATOM 1411 N N . ALA A 1 182 ? 23.54500 38.45900 60.63400 1.000 22.39479 208 ALA A N 1
ATOM 1412 C CA . ALA A 1 182 ? 23.44900 37.06400 60.21000 1.000 20.68669 208 ALA A CA 1
ATOM 1413 C C . ALA A 1 182 ? 24.80400 36.54300 59.74500 1.000 24.25028 208 ALA A C 1
ATOM 1414 O O . ALA A 1 182 ? 25.56400 37.26300 59.08600 1.000 22.82642 208 ALA A O 1
ATOM 1416 N N . TYR A 1 183 ? 25.07400 35.26600 60.05300 1.000 21.54995 209 TYR A N 1
ATOM 1417 C CA . TYR A 1 183 ? 26.35600 34.62400 59.79300 1.000 21.49205 209 TYR A CA 1
ATOM 1418 C C . TYR A 1 183 ? 26.15300 33.26200 59.15100 1.000 24.18448 209 TYR A C 1
ATOM 1419 O O . TYR A 1 183 ? 25.16700 32.57400 59.41900 1.000 23.58177 209 TYR A O 1
ATOM 1428 N N . ASN A 1 184 ? 27.10700 32.88300 58.31400 1.000 24.83719 210 ASN A N 1
ATOM 1429 C CA . ASN A 1 184 ? 27.22400 31.50800 57.83800 1.000 21.94737 210 ASN A CA 1
ATOM 1430 C C . ASN A 1 184 ? 27.58900 30.63000 59.03100 1.000 22.40269 210 ASN A C 1
ATOM 1431 O O . ASN A 1 184 ? 28.64800 30.84000 59.63800 1.000 23.46860 210 ASN A O 1
ATOM 1436 N N . PRO A 1 185 ? 26.74600 29.66600 59.42200 1.000 22.64219 211 PRO A N 1
ATOM 1437 C CA . PRO A 1 185 ? 27.03200 28.90300 60.65500 1.000 23.46071 211 PRO A CA 1
ATOM 1438 C C . PRO A 1 185 ? 28.28500 28.05400 60.56400 1.000 23.20805 211 PRO A C 1
ATOM 1439 O O . PRO A 1 185 ? 28.92100 27.80100 61.59400 1.000 24.59505 211 PRO A O 1
ATOM 1443 N N . GLU A 1 186 ? 28.67400 27.61400 59.36500 1.000 23.85812 212 GLU A N 1
ATOM 1444 C CA . GLU A 1 186 ? 29.79600 26.68800 59.28300 1.000 28.11127 212 GLU A CA 1
ATOM 1445 C C . GLU A 1 186 ? 31.13900 27.38200 59.50200 1.000 29.37194 212 GLU A C 1
ATOM 1446 O O . GLU A 1 186 ? 32.06400 26.76300 60.04200 1.000 30.19309 212 GLU A O 1
ATOM 1452 N N . ASN A 1 187 ? 31.26300 28.66200 59.13200 1.000 25.71624 213 ASN A N 1
ATOM 1453 C CA . ASN A 1 187 ? 32.55700 29.32700 59.20000 1.000 25.38199 213 ASN A CA 1
ATOM 1454 C C . ASN A 1 187 ? 32.51900 30.72700 59.79600 1.000 27.46382 213 ASN A C 1
ATOM 1455 O O . ASN A 1 187 ? 33.57100 31.37000 59.86700 1.000 28.45341 213 ASN A O 1
ATOM 1460 N N . GLY A 1 188 ? 31.35900 31.22400 60.21700 1.000 23.94498 214 GLY A N 1
ATOM 1461 C CA . GLY A 1 188 ? 31.28600 32.54200 60.81300 1.000 22.46322 214 GLY A CA 1
ATOM 1462 C C . GLY A 1 188 ? 31.40100 33.70300 59.84900 1.000 25.93732 214 GLY A C 1
ATOM 1463 O O . GLY A 1 188 ? 31.59000 34.84000 60.29700 1.000 24.95299 214 GLY A O 1
ATOM 1464 N N . GLU A 1 189 ? 31.29900 33.47100 58.53900 1.000 22.26056 215 GLU A N 1
ATOM 1465 C CA . GLU A 1 189 ? 31.35300 34.59000 57.60300 1.000 21.28939 215 GLU A CA 1
ATOM 1466 C C . GLU A 1 189 ? 30.09900 35.44800 57.74800 1.000 23.82391 215 GLU A C 1
ATOM 1467 O O . GLU A 1 189 ? 28.97500 34.93800 57.77300 1.000 24.53715 215 GLU A O 1
ATOM 1473 N N . LEU A 1 190 ? 30.29400 36.75700 57.84600 1.000 25.41094 216 LEU A N 1
ATOM 1474 C CA . LEU A 1 190 ? 29.16800 37.66500 57.99000 1.000 27.25590 216 LEU A CA 1
ATOM 1475 C C . LEU A 1 190 ? 28.36400 37.71600 56.69300 1.000 27.44276 216 LEU A C 1
ATOM 1476 O O . LEU A 1 190 ? 28.93000 37.79300 55.59800 1.000 27.67437 216 LEU A O 1
ATOM 1481 N N . LEU A 1 191 ? 27.03300 37.66500 56.81700 1.000 23.94498 217 LEU A N 1
ATOM 1482 C CA . LEU A 1 191 ? 26.12900 37.69200 55.66600 1.000 26.74005 217 LEU A CA 1
ATOM 1483 C C . LEU A 1 191 ? 25.39500 39.01600 55.51000 1.000 24.08710 217 LEU A C 1
ATOM 1484 O O . LEU A 1 191 ? 25.29600 39.54000 54.39300 1.000 24.18711 217 LEU A O 1
ATOM 1489 N N . TRP A 1 192 ? 24.83000 39.55000 56.58800 1.000 22.69746 218 TRP A N 1
ATOM 1490 C CA . TRP A 1 192 ? 24.22700 40.87500 56.52500 1.000 22.72641 218 TRP A CA 1
ATOM 1491 C C . TRP A 1 192 ? 24.19100 41.48300 57.91800 1.000 22.87906 218 TRP A C 1
ATOM 1492 O O . TRP A 1 192 ? 24.40600 40.80700 58.92600 1.000 23.42386 218 TRP A O 1
ATOM 1503 N N . MET A 1 193 ? 23.92600 42.78900 57.95200 1.000 22.40269 219 MET A N 1
ATOM 1504 C CA . MET A 1 193 ? 23.85000 43.52400 59.20800 1.000 21.38677 219 MET A CA 1
ATOM 1505 C C . MET A 1 193 ? 22.77900 44.59100 59.06000 1.000 21.30255 219 MET A C 1
ATOM 1506 O O . MET A 1 193 ? 22.74700 45.29300 58.04300 1.000 22.99223 219 MET A O 1
ATOM 1511 N N . ARG A 1 194 ? 21.90400 44.69800 60.05600 1.000 20.46824 220 ARG A N 1
ATOM 1512 C CA . ARG A 1 194 ? 20.79200 45.64900 60.03300 1.000 19.21020 220 ARG A CA 1
ATOM 1513 C C . ARG A 1 194 ? 20.76400 46.45600 61.32400 1.000 20.44456 220 ARG A C 1
ATOM 1514 O O . ARG A 1 194 ? 20.42600 45.90300 62.39100 1.000 20.64721 220 ARG A O 1
ATOM 1522 N N . PRO A 1 195 ? 21.07500 47.74500 61.28600 1.000 19.68394 221 PRO A N 1
ATOM 1523 C CA . PRO A 1 195 ? 20.94000 48.56100 62.50000 1.000 19.51287 221 PRO A CA 1
ATOM 1524 C C . PRO A 1 195 ? 19.47700 48.75600 62.86500 1.000 20.41297 221 PRO A C 1
ATOM 1525 O O . PRO A 1 195 ? 18.60000 48.82500 62.00100 1.000 21.19465 221 PRO A O 1
ATOM 1529 N N . THR A 1 196 ? 19.22000 48.84900 64.17100 1.000 19.54708 222 THR A N 1
ATOM 1530 C CA . THR A 1 196 ? 17.86700 49.09900 64.65500 1.000 17.74423 222 THR A CA 1
ATOM 1531 C C . THR A 1 196 ? 17.60800 50.56600 64.96200 1.000 19.98924 222 THR A C 1
ATOM 1532 O O . THR A 1 196 ? 16.46900 50.92200 65.30000 1.000 20.56562 222 THR A O 1
ATOM 1536 N N . VAL A 1 197 ? 18.62900 51.41300 64.87600 1.000 18.03637 223 VAL A N 1
ATOM 1537 C CA . VAL A 1 197 ? 18.48400 52.85200 65.07500 1.000 20.11820 223 VAL A CA 1
ATOM 1538 C C . VAL A 1 197 ? 18.42100 53.52800 63.71300 1.000 19.58919 223 VAL A C 1
ATOM 1539 O O . VAL A 1 197 ? 19.28800 53.31200 62.85100 1.000 20.13399 223 VAL A O 1
ATOM 1543 N N . GLU A 1 198 ? 17.38800 54.33800 63.51800 1.000 20.52351 224 GLU A N 1
ATOM 1544 C CA . GLU A 1 198 ? 17.22300 55.09600 62.28600 1.000 21.11306 224 GLU A CA 1
ATOM 1545 C C . GLU A 1 198 ? 18.46400 55.92900 61.99000 1.000 23.51861 224 GLU A C 1
ATOM 1546 O O . GLU A 1 198 ? 19.03700 56.56500 62.88400 1.000 20.92619 224 GLU A O 1
ATOM 1552 N N . GLY A 1 199 ? 18.88500 55.91600 60.71600 1.000 21.54995 225 GLY A N 1
ATOM 1553 C CA . GLY A 1 199 ? 19.97700 56.73600 60.23600 1.000 19.26020 225 GLY A CA 1
ATOM 1554 C C . GLY A 1 199 ? 21.25200 55.97800 59.94100 1.000 20.32349 225 GLY A C 1
ATOM 1555 O O . GLY A 1 199 ? 22.14700 56.52700 59.27700 1.000 23.53966 225 GLY A O 1
ATOM 1556 N N . HIS A 1 200 ? 21.36500 54.73700 60.41600 1.000 19.86291 226 HIS A N 1
ATOM 1557 C CA . HIS A 1 200 ? 22.55400 53.92100 60.21700 1.000 20.67880 226 HIS A CA 1
ATOM 1558 C C . HIS A 1 200 ? 22.38100 53.00900 59.01200 1.000 21.34466 226 HIS A C 1
ATOM 1559 O O . HIS A 1 200 ? 21.31000 52.43400 58.80400 1.000 21.92368 226 HIS A O 1
ATOM 1566 N N . MET A 1 201 ? 23.45600 52.86000 58.24000 1.000 22.43690 227 MET A N 1
ATOM 1567 C CA . MET A 1 201 ? 23.43700 52.03800 57.03300 1.000 21.51311 227 MET A CA 1
ATOM 1568 C C . MET A 1 201 ? 23.46900 50.55400 57.38500 1.000 23.08698 227 MET A C 1
ATOM 1569 O O . MET A 1 201 ? 24.25800 50.12300 58.23600 1.000 21.11306 227 MET A O 1
ATOM 1574 N N . GLY A 1 202 ? 22.59800 49.76800 56.73000 1.000 20.64984 228 GLY A N 1
ATOM 1575 C CA . GLY A 1 202 ? 22.67600 48.32300 56.77600 1.000 18.47590 228 GLY A CA 1
ATOM 1576 C C . GLY A 1 202 ? 23.43100 47.80100 55.56300 1.000 19.17072 228 GLY A C 1
ATOM 1577 O O . GLY A 1 202 ? 23.57900 48.49700 54.56700 1.000 23.72916 228 GLY A O 1
ATOM 1578 N N . TYR A 1 203 ? 23.90400 46.55700 55.66000 1.000 22.17634 229 TYR A N 1
ATOM 1579 C CA . TYR A 1 203 ? 24.80200 45.99800 54.65400 1.000 22.71588 229 TYR A CA 1
ATOM 1580 C C . TYR A 1 203 ? 24.46000 44.54700 54.36700 1.000 22.45006 229 TYR A C 1
ATOM 1581 O O . TYR A 1 203 ? 23.92500 43.83400 55.22100 1.000 24.04499 229 TYR A O 1
ATOM 1590 N N . VAL A 1 204 ? 24.79700 44.11900 53.15200 1.000 22.63692 230 VAL A N 1
ATOM 1591 C CA . VAL A 1 204 ? 25.01400 42.70700 52.86300 1.000 23.72390 230 VAL A CA 1
ATOM 1592 C C . VAL A 1 204 ? 26.48900 42.54400 52.53000 1.000 25.35041 230 VAL A C 1
ATOM 1593 O O . VAL A 1 204 ? 27.18400 43.50300 52.18800 1.000 28.73766 230 VAL A O 1
ATOM 1597 N N . TYR A 1 205 ? 26.98000 41.31400 52.64800 1.000 27.04008 231 TYR A N 1
ATOM 1598 C CA . TYR A 1 205 ? 28.40000 41.03900 52.48700 1.000 27.18747 231 TYR A CA 1
ATOM 1599 C C . TYR A 1 205 ? 28.58700 39.99400 51.40500 1.000 31.26954 231 TYR A C 1
ATOM 1600 O O . TYR A 1 205 ? 27.95500 38.93600 51.44400 1.000 31.83013 231 TYR A O 1
ATOM 1609 N N . LYS A 1 206 ? 29.43800 40.30300 50.43100 1.000 31.94857 232 LYS A N 1
ATOM 1610 C CA . LYS A 1 206 ? 29.70600 39.40000 49.31800 1.000 36.94127 232 LYS A CA 1
ATOM 1611 C C . LYS A 1 206 ? 31.20800 39.36900 49.09700 1.000 39.89952 232 LYS A C 1
ATOM 1612 O O . LYS A 1 206 ? 31.82500 40.42200 48.91200 1.000 37.31763 232 LYS A O 1
ATOM 1618 N N . ASP A 1 207 ? 31.78900 38.16700 49.12700 1.000 46.36872 233 ASP A N 1
ATOM 1619 C CA . ASP A 1 207 ? 33.22600 37.98000 48.92400 1.000 50.79820 233 ASP A CA 1
ATOM 1620 C C . ASP A 1 207 ? 34.03700 38.84200 49.88800 1.000 49.77176 233 ASP A C 1
ATOM 1621 O O . ASP A 1 207 ? 35.04900 39.44300 49.52300 1.000 52.29574 233 ASP A O 1
ATOM 1626 N N . GLY A 1 208 ? 33.57600 38.90700 51.13500 1.000 44.65799 234 GLY A N 1
ATOM 1627 C CA . GLY A 1 208 ? 34.25800 39.64700 52.17500 1.000 49.46646 234 GLY A CA 1
ATOM 1628 C C . GLY A 1 208 ? 34.11900 41.15100 52.10200 1.000 52.22995 234 GLY A C 1
ATOM 1629 O O . GLY A 1 208 ? 34.73500 41.85100 52.91700 1.000 53.58011 234 GLY A O 1
ATOM 1630 N N . LYS A 1 209 ? 33.33200 41.67300 51.16700 1.000 40.64961 235 LYS A N 1
ATOM 1631 C CA . LYS A 1 209 ? 33.17300 43.10700 50.98500 1.000 38.47303 235 LYS A CA 1
ATOM 1632 C C . LYS A 1 209 ? 31.79500 43.54300 51.47000 1.000 36.41226 235 LYS A C 1
ATOM 1633 O O . LYS A 1 209 ? 30.80200 42.84200 51.25700 1.000 32.58549 235 LYS A O 1
ATOM 1639 N N . ALA A 1 210 ? 31.74300 44.69600 52.13600 1.000 32.37493 236 ALA A N 1
ATOM 1640 C CA . ALA A 1 210 ? 30.48900 45.25400 52.63300 1.000 31.15900 236 ALA A CA 1
ATOM 1641 C C . ALA A 1 210 ? 29.80500 46.02900 51.51600 1.000 31.22480 236 ALA A C 1
ATOM 1642 O O . ALA A 1 210 ? 30.41300 46.91600 50.90900 1.000 36.43068 236 ALA A O 1
ATOM 1644 N N . ILE A 1 211 ? 28.54300 45.69900 51.25400 1.000 26.91112 237 ILE A N 1
ATOM 1645 C CA . ILE A 1 211 ? 27.76900 46.33100 50.18500 1.000 26.75584 237 ILE A CA 1
ATOM 1646 C C . ILE A 1 211 ? 26.57900 47.03100 50.82100 1.000 23.50808 237 ILE A C 1
ATOM 1647 O O . ILE A 1 211 ? 25.81200 46.40200 51.55800 1.000 24.85561 237 ILE A O 1
ATOM 1652 N N . GLU A 1 212 ? 26.44400 48.33300 50.56700 1.000 24.05025 238 GLU A N 1
ATOM 1653 C CA . GLU A 1 212 ? 25.36500 49.09900 51.17700 1.000 24.97668 238 GLU A CA 1
ATOM 1654 C C . GLU A 1 212 ? 24.01200 48.50100 50.81600 1.000 24.46346 238 GLU A C 1
ATOM 1655 O O . GLU A 1 212 ? 23.77400 48.10500 49.67100 1.000 26.20314 238 GLU A O 1
ATOM 1661 N N . ASN A 1 213 ? 23.11700 48.43900 51.80300 1.000 24.17921 239 ASN A N 1
ATOM 1662 C CA . ASN A 1 213 ? 21.80800 47.82900 51.59900 1.000 25.73730 239 ASN A CA 1
ATOM 1663 C C . ASN A 1 213 ? 20.71900 48.65000 52.27500 1.000 25.25829 239 ASN A C 1
ATOM 1664 O O . ASN A 1 213 ? 19.76500 48.10400 52.83900 1.000 25.95048 239 ASN A O 1
ATOM 1669 N N . GLY A 1 214 ? 20.84500 49.97600 52.22100 1.000 23.98972 240 GLY A N 1
ATOM 1670 C CA . GLY A 1 214 ? 19.80200 50.86900 52.69200 1.000 22.93959 240 GLY A CA 1
ATOM 1671 C C . GLY A 1 214 ? 19.93500 51.32500 54.13700 1.000 20.23927 240 GLY A C 1
ATOM 1672 O O . GLY A 1 214 ? 20.28200 50.54300 55.02700 1.000 21.94210 240 GLY A O 1
ATOM 1673 N N . ILE A 1 215 ? 19.63800 52.60200 54.36500 1.000 23.31859 241 ILE A N 1
ATOM 1674 C CA . ILE A 1 215 ? 19.67200 53.18900 55.70200 1.000 21.32361 241 ILE A CA 1
ATOM 1675 C C . ILE A 1 215 ? 18.43000 52.75600 56.47000 1.000 21.59469 241 ILE A C 1
ATOM 1676 O O . ILE A 1 215 ? 17.30900 52.85800 55.96200 1.000 23.20015 241 ILE A O 1
ATOM 1681 N N . SER A 1 216 ? 18.61900 52.27800 57.70000 1.000 20.17610 242 SER A N 1
ATOM 1682 C CA . SER A 1 216 ? 17.46600 51.95700 58.53300 1.000 22.33426 242 SER A CA 1
ATOM 1683 C C . SER A 1 216 ? 16.59100 53.18400 58.73200 1.000 23.19752 242 SER A C 1
ATOM 1684 O O . SER A 1 216 ? 17.07600 54.25400 59.11100 1.000 23.64757 242 SER A O 1
ATOM 1687 N N . GLY A 1 217 ? 15.29900 53.03500 58.45600 1.000 23.36333 243 GLY A N 1
ATOM 1688 C CA . GLY A 1 217 ? 14.39800 54.16100 58.61300 1.000 23.51335 243 GLY A CA 1
ATOM 1689 C C . GLY A 1 217 ? 14.54600 55.24800 57.57500 1.000 28.07705 243 GLY A C 1
ATOM 1690 O O . GLY A 1 217 ? 14.04600 56.35600 57.77900 1.000 27.44276 243 GLY A O 1
ATOM 1691 N N . GLY A 1 218 ? 15.25200 54.97900 56.47600 1.000 22.47901 244 GLY A N 1
ATOM 1692 C CA . GLY A 1 218 ? 15.30000 55.90200 55.35600 1.000 25.15038 244 GLY A CA 1
ATOM 1693 C C . GLY A 1 218 ? 16.39000 56.95800 55.41000 1.000 27.58489 244 GLY A C 1
ATOM 1694 O O . GLY A 1 218 ? 17.19500 57.05800 54.48200 1.000 25.48990 244 GLY A O 1
ATOM 1695 N N . GLU A 1 219 ? 16.42200 57.76200 56.47200 1.000 23.24752 245 GLU A N 1
ATOM 1696 C CA . GLU A 1 219 ? 17.35900 58.87900 56.54900 1.000 22.68956 245 GLU A CA 1
ATOM 1697 C C . GLU A 1 219 ? 17.59500 59.23700 58.01000 1.000 24.42661 245 GLU A C 1
ATOM 1698 O O . GLU A 1 219 ? 16.68200 59.14700 58.83300 1.000 25.39252 245 GLU A O 1
ATOM 1704 N N . ALA A 1 220 ? 18.81800 59.66500 58.31900 1.000 22.78957 246 ALA A N 1
ATOM 1705 C CA . ALA A 1 220 ? 19.12600 60.07700 59.68500 1.000 22.19213 246 ALA A CA 1
ATOM 1706 C C . ALA A 1 220 ? 18.43000 61.38600 60.03000 1.000 22.47375 246 ALA A C 1
ATOM 1707 O O . ALA A 1 220 ? 18.24700 62.26500 59.18200 1.000 23.01855 246 ALA A O 1
ATOM 1709 N N . GLY A 1 221 ? 18.06100 61.52400 61.30300 1.000 24.43714 247 GLY A N 1
ATOM 1710 C CA . GLY A 1 221 ? 17.51000 62.76700 61.79400 1.000 25.38725 247 GLY A CA 1
ATOM 1711 C C . GLY A 1 221 ? 16.02100 62.94700 61.60800 1.000 23.20278 247 GLY A C 1
ATOM 1712 O O . GLY A 1 221 ? 15.52200 64.05700 61.82400 1.000 28.55342 247 GLY A O 1
ATOM 1713 N N . LYS A 1 222 ? 15.29400 61.90400 61.19800 1.000 21.94737 248 LYS A N 1
ATOM 1714 C CA . LYS A 1 222 ? 13.85600 62.05600 60.99300 1.000 22.73167 248 LYS A CA 1
ATOM 1715 C C . LYS A 1 222 ? 13.08900 62.02800 62.30600 1.000 23.26068 248 LYS A C 1
ATOM 1716 O O . LYS A 1 222 ? 12.18400 62.84300 62.51200 1.000 27.23484 248 LYS A O 1
ATOM 1722 N N . THR A 1 223 ? 13.43800 61.10400 63.20700 1.000 20.63142 249 THR A N 1
ATOM 1723 C CA . THR A 1 223 ? 12.77900 60.98800 64.50500 1.000 20.80776 249 THR A CA 1
ATOM 1724 C C . THR A 1 223 ? 13.78000 61.08200 65.65300 1.000 21.00778 249 THR A C 1
ATOM 1725 O O . THR A 1 223 ? 13.47200 60.68600 66.78300 1.000 22.04212 249 THR A O 1
ATOM 1729 N N . TRP A 1 224 ? 14.97800 61.59200 65.37700 1.000 21.14990 250 TRP A N 1
ATOM 1730 C CA . TRP A 1 224 ? 16.00900 61.89000 66.36300 1.000 21.55785 250 TRP A CA 1
ATOM 1731 C C . TRP A 1 224 ? 16.57300 63.26900 66.05300 1.000 22.16582 250 TRP A C 1
ATOM 1732 O O . TRP A 1 224 ? 16.71100 63.62500 64.87400 1.000 23.13698 250 TRP A O 1
ATOM 1743 N N . PRO A 1 225 ? 16.94700 64.04400 67.07000 1.000 21.76577 251 PRO A N 1
ATOM 1744 C CA . PRO A 1 225 ? 17.60200 65.33000 66.83200 1.000 21.79735 251 PRO A CA 1
ATOM 1745 C C . PRO A 1 225 ? 19.10900 65.18900 66.70900 1.000 21.59206 251 PRO A C 1
ATOM 1746 O O . PRO A 1 225 ? 19.71500 64.25300 67.23500 1.000 21.16043 251 PRO A O 1
ATOM 1750 N N . GLY A 1 226 ? 19.70000 66.14500 65.99000 1.000 24.11342 252 GLY A N 1
ATOM 1751 C CA . GLY A 1 226 ? 21.15100 66.28400 65.96900 1.000 21.75524 252 GLY A CA 1
ATOM 1752 C C . GLY A 1 226 ? 21.84400 64.98600 65.61200 1.000 23.01592 252 GLY A C 1
ATOM 1753 O O . GLY A 1 226 ? 21.48600 64.31700 64.63800 1.000 22.91591 252 GLY A O 1
ATOM 1754 N N . ASP A 1 227 ? 22.84600 64.61000 66.40700 1.000 21.83420 253 ASP A N 1
ATOM 1755 C CA . ASP A 1 227 ? 23.53300 63.33200 66.25100 1.000 20.77618 253 ASP A CA 1
ATOM 1756 C C . ASP A 1 227 ? 23.16800 62.34400 67.35800 1.000 21.22623 253 ASP A C 1
ATOM 1757 O O . ASP A 1 227 ? 23.90800 61.38300 67.59000 1.000 22.74483 253 ASP A O 1
ATOM 1762 N N . LEU A 1 228 ? 22.03100 62.54600 68.04000 1.000 23.42386 254 LEU A N 1
ATOM 1763 C CA . LEU A 1 228 ? 21.64300 61.62900 69.11800 1.000 21.04726 254 LEU A CA 1
ATOM 1764 C C . LEU A 1 228 ? 21.46100 60.20200 68.62000 1.000 21.79735 254 LEU A C 1
ATOM 1765 O O . LEU A 1 228 ? 21.65200 59.25000 69.38600 1.000 21.30255 254 LEU A O 1
ATOM 1770 N N . TRP A 1 229 ? 21.08600 60.02600 67.34900 1.000 20.36034 255 TRP A N 1
ATOM 1771 C CA . TRP A 1 229 ? 20.91600 58.68600 66.79800 1.000 20.15242 255 TRP A CA 1
ATOM 1772 C C . TRP A 1 229 ? 22.23200 57.90800 66.76900 1.000 21.62365 255 TRP A C 1
ATOM 1773 O O . TRP A 1 229 ? 22.21100 56.67600 66.67300 1.000 21.27624 255 TRP A O 1
ATOM 1784 N N . LYS A 1 230 ? 23.37400 58.59000 66.88500 1.000 19.16546 256 LYS A N 1
ATOM 1785 C CA . LYS A 1 230 ? 24.65900 57.89400 66.90200 1.000 17.89688 256 LYS A CA 1
ATOM 1786 C C . LYS A 1 230 ? 24.87600 57.09900 68.17900 1.000 22.73430 256 LYS A C 1
ATOM 1787 O O . LYS A 1 230 ? 25.77300 56.24600 68.22200 1.000 21.81577 256 LYS A O 1
ATOM 1793 N N . THR A 1 231 ? 24.10400 57.37900 69.22200 1.000 19.60498 257 THR A N 1
ATOM 1794 C CA . THR A 1 231 ? 24.17800 56.64700 70.48400 1.000 19.88659 257 THR A CA 1
ATOM 1795 C C . THR A 1 231 ? 22.79100 56.20500 70.91500 1.000 21.49995 257 THR A C 1
ATOM 1796 O O . THR A 1 231 ? 22.47000 56.16700 72.10900 1.000 21.48942 257 THR A O 1
ATOM 1800 N N . GLY A 1 232 ? 21.94500 55.84200 69.94300 1.000 22.78431 258 GLY A N 1
ATOM 1801 C CA . GLY A 1 232 ? 20.51100 55.74100 70.18400 1.000 20.31559 258 GLY A CA 1
ATOM 1802 C C . GLY A 1 232 ? 20.02700 54.50100 70.91700 1.000 19.01281 258 GLY A C 1
ATOM 1803 O O . GLY A 1 232 ? 18.85900 54.45500 71.31100 1.000 19.72079 258 GLY A O 1
ATOM 1804 N N . GLY A 1 233 ? 20.86400 53.48700 71.09400 1.000 19.88133 259 GLY A N 1
ATOM 1805 C CA . GLY A 1 233 ? 20.38000 52.31100 71.79500 1.000 19.53392 259 GLY A CA 1
ATOM 1806 C C . GLY A 1 233 ? 19.53500 51.39800 70.92900 1.000 21.91315 259 GLY A C 1
ATOM 1807 O O . GLY A 1 233 ? 20.02400 50.87800 69.92400 1.000 19.90502 259 GLY A O 1
ATOM 1808 N N . ALA A 1 234 ? 18.27600 51.17600 71.31500 1.000 20.97883 260 ALA A N 1
ATOM 1809 C CA . ALA A 1 234 ? 17.38300 50.26100 70.58900 1.000 19.81027 260 ALA A CA 1
ATOM 1810 C C . ALA A 1 234 ? 18.02200 48.88000 70.42900 1.000 20.91040 260 ALA A C 1
ATOM 1811 O O . ALA A 1 234 ? 17.89100 48.22400 69.39500 1.000 20.18137 260 ALA A O 1
ATOM 1813 N N . ALA A 1 235 ? 18.72000 48.41800 71.46300 1.000 18.43379 261 ALA A N 1
ATOM 1814 C CA . ALA A 1 235 ? 19.47900 47.18000 71.30200 1.000 19.07071 261 ALA A CA 1
ATOM 1815 C C . ALA A 1 235 ? 18.52200 45.99600 71.21500 1.000 21.74734 261 ALA A C 1
ATOM 1816 O O . ALA A 1 235 ? 17.61800 45.87400 72.05000 1.000 20.41824 261 ALA A O 1
ATOM 1818 N N . PRO A 1 236 ? 18.67000 45.12200 70.21800 1.000 18.64960 262 PRO A N 1
ATOM 1819 C CA . PRO A 1 236 ? 17.81900 43.92100 70.12500 1.000 17.83109 262 PRO A CA 1
ATOM 1820 C C . PRO A 1 236 ? 18.41200 42.80500 70.97500 1.000 20.14189 262 PRO A C 1
ATOM 1821 O O . PRO A 1 236 ? 18.96400 41.80700 70.48300 1.000 18.36273 262 PRO A O 1
ATOM 1825 N N . TRP A 1 237 ? 18.28400 42.97000 72.29000 1.000 17.33629 263 TRP A N 1
ATOM 1826 C CA . TRP A 1 237 ? 19.09500 42.21400 73.22700 1.000 17.81003 263 TRP A CA 1
ATOM 1827 C C . TRP A 1 237 ? 18.46400 40.91100 73.68700 1.000 17.09152 263 TRP A C 1
ATOM 1828 O O . TRP A 1 237 ? 19.13600 40.13600 74.37800 1.000 17.49157 263 TRP A O 1
ATOM 1839 N N . LEU A 1 238 ? 17.21500 40.65100 73.31500 1.000 17.60737 264 LEU A N 1
ATOM 1840 C CA . LEU A 1 238 ? 16.51100 39.44500 73.72500 1.000 21.39730 264 LEU A CA 1
ATOM 1841 C C . LEU A 1 238 ? 16.50000 38.38900 72.63400 1.000 24.61874 264 LEU A C 1
ATOM 1842 O O . LEU A 1 238 ? 16.02900 37.26900 72.86700 1.000 26.88743 264 LEU A O 1
ATOM 1847 N N . GLY A 1 239 ? 17.03500 38.69900 71.46700 1.000 19.86817 265 GLY A N 1
ATOM 1848 C CA . GLY A 1 239 ? 16.87600 37.77700 70.36700 1.000 20.96567 265 GLY A CA 1
ATOM 1849 C C . GLY A 1 239 ? 15.48700 37.92400 69.77900 1.000 22.81063 265 GLY A C 1
ATOM 1850 O O . GLY A 1 239 ? 14.80200 38.94000 69.96500 1.000 25.41884 265 GLY A O 1
ATOM 1851 N N . GLY A 1 240 ? 15.06700 36.89000 69.06400 1.000 20.72880 266 GLY A N 1
ATOM 1852 C CA . GLY A 1 240 ? 13.81400 36.96300 68.35400 1.000 21.06042 266 GLY A CA 1
ATOM 1853 C C . GLY A 1 240 ? 13.30800 35.57900 68.03000 1.000 23.54230 266 GLY A C 1
ATOM 1854 O O . GLY A 1 240 ? 13.83300 34.57500 68.51900 1.000 26.99008 266 GLY A O 1
ATOM 1855 N N . TYR A 1 241 ? 12.25900 35.54300 67.21300 1.000 21.25518 267 TYR A N 1
ATOM 1856 C CA . TYR A 1 241 ? 11.65900 34.29900 66.75500 1.000 23.50808 267 TYR A CA 1
ATOM 1857 C C . TYR A 1 241 ? 11.39500 34.42400 65.26000 1.000 22.30267 267 TYR A C 1
ATOM 1858 O O . TYR A 1 241 ? 11.70300 35.44500 64.64400 1.000 24.60032 267 TYR A O 1
ATOM 1867 N N . TYR A 1 242 ? 10.83700 33.37500 64.66500 1.000 22.05001 268 TYR A N 1
ATOM 1868 C CA . TYR A 1 242 ? 10.72200 33.30800 63.21500 1.000 23.31595 268 TYR A CA 1
ATOM 1869 C C . TYR A 1 242 ? 9.40100 32.66300 62.83900 1.000 24.24238 268 TYR A C 1
ATOM 1870 O O . TYR A 1 242 ? 9.00000 31.65500 63.43100 1.000 24.66875 268 TYR A O 1
ATOM 1879 N N . ASP A 1 243 ? 8.73200 33.23800 61.84400 1.000 22.95275 269 ASP A N 1
ATOM 1880 C CA . ASP A 1 243 ? 7.47500 32.68100 61.36200 1.000 23.67389 269 ASP A CA 1
ATOM 1881 C C . ASP A 1 243 ? 7.67400 32.09300 59.97300 1.000 26.66109 269 ASP A C 1
ATOM 1882 O O . ASP A 1 243 ? 7.92600 32.85000 59.02100 1.000 27.27432 269 ASP A O 1
ATOM 1887 N N . PRO A 1 244 ? 7.56800 30.77400 59.79900 1.000 27.53751 270 PRO A N 1
ATOM 1888 C CA . PRO A 1 244 ? 7.73500 30.20800 58.45300 1.000 29.20350 270 PRO A CA 1
ATOM 1889 C C . PRO A 1 244 ? 6.64400 30.62000 57.48100 1.000 33.20135 270 PRO A C 1
ATOM 1890 O O . PRO A 1 244 ? 6.90900 30.67800 56.27600 1.000 34.30938 270 PRO A O 1
ATOM 1894 N N . GLU A 1 245 ? 5.43000 30.91500 57.96000 1.000 31.44588 271 GLU A N 1
ATOM 1895 C CA . GLU A 1 245 ? 4.33500 31.21100 57.03700 1.000 34.72258 271 GLU A CA 1
ATOM 1896 C C . GLU A 1 245 ? 4.58900 32.50500 56.27500 1.000 34.45413 271 GLU A C 1
ATOM 1897 O O . GLU A 1 245 ? 4.38200 32.56200 55.05800 1.000 36.41226 271 GLU A O 1
ATOM 1903 N N . THR A 1 246 ? 5.03500 33.54900 56.96900 1.000 32.02752 272 THR A N 1
ATOM 1904 C CA . THR A 1 246 ? 5.38100 34.81500 56.33700 1.000 32.99869 272 THR A CA 1
ATOM 1905 C C . THR A 1 246 ? 6.85200 34.89900 55.95100 1.000 32.98290 272 THR A C 1
ATOM 1906 O O . THR A 1 246 ? 7.23200 35.82400 55.22200 1.000 30.08519 272 THR A O 1
ATOM 1910 N N . ASN A 1 247 ? 7.67800 33.95600 56.41600 1.000 28.25076 273 ASN A N 1
ATOM 1911 C CA . ASN A 1 247 ? 9.13100 34.00800 56.24400 1.000 29.52196 273 ASN A CA 1
ATOM 1912 C C . ASN A 1 247 ? 9.69300 35.32300 56.78400 1.000 26.88480 273 ASN A C 1
ATOM 1913 O O . ASN A 1 247 ? 10.44200 36.03600 56.11000 1.000 28.77977 273 ASN A O 1
ATOM 1918 N N . LEU A 1 248 ? 9.31000 35.65100 58.01700 1.000 24.27923 274 LEU A N 1
ATOM 1919 C CA . LEU A 1 248 ? 9.77600 36.86300 58.67500 1.000 24.72928 274 LEU A CA 1
ATOM 1920 C C . LEU A 1 248 ? 10.38500 36.52800 60.02600 1.000 24.43977 274 LEU A C 1
ATOM 1921 O O . LEU A 1 248 ? 9.83000 35.72800 60.78800 1.000 24.77139 274 LEU A O 1
ATOM 1926 N N A ILE A 1 249 ? 11.51700 37.14100 60.33200 0.400 22.51586 275 ILE A N 1
ATOM 1927 N N B ILE A 1 249 ? 11.54100 37.12700 60.30100 0.600 21.83156 275 ILE A N 1
ATOM 1928 C CA A ILE A 1 249 ? 12.05500 37.08200 61.68300 0.400 22.64745 275 ILE A CA 1
ATOM 1929 C CA B ILE A 1 249 ? 12.09800 37.17900 61.64600 0.600 23.10803 275 ILE A CA 1
ATOM 1930 C C A ILE A 1 249 ? 11.48700 38.25800 62.46900 0.400 23.58704 275 ILE A C 1
ATOM 1931 C C B ILE A 1 249 ? 11.36900 38.26400 62.42300 0.600 24.25028 275 ILE A C 1
ATOM 1932 O O A ILE A 1 249 ? 11.44200 39.39400 61.97900 0.400 23.87392 275 ILE A O 1
ATOM 1933 O O B ILE A 1 249 ? 11.14900 39.36700 61.90700 0.600 23.65020 275 ILE A O 1
ATOM 1942 N N . LEU A 1 250 ? 10.99100 37.96400 63.66500 1.000 21.70260 276 LEU A N 1
ATOM 1943 C CA . LEU A 1 250 ? 10.29100 38.91300 64.52700 1.000 21.39993 276 LEU A CA 1
ATOM 1944 C C . LEU A 1 250 ? 11.21800 39.23000 65.69800 1.000 22.88169 276 LEU A C 1
ATOM 1945 O O . LEU A 1 250 ? 11.47200 38.37100 66.55000 1.000 22.49480 276 LEU A O 1
ATOM 1950 N N A PHE A 1 251 ? 11.70400 40.46900 65.75000 0.480 22.93433 277 PHE A N 1
ATOM 1951 N N B PHE A 1 251 ? 11.70900 40.46900 65.73800 0.000 22.47112 277 PHE A N 1
ATOM 1952 N N C PHE A 1 251 ? 11.72000 40.46100 65.72400 0.520 22.85011 277 PHE A N 1
ATOM 1953 C CA A PHE A 1 251 ? 12.78800 40.86400 66.64600 0.480 21.19201 277 PHE A CA 1
ATOM 1954 C CA B PHE A 1 251 ? 12.79000 40.88000 66.62800 0.000 22.59745 277 PHE A CA 1
ATOM 1955 C CA C PHE A 1 251 ? 12.76800 40.88100 66.64600 0.520 21.11306 277 PHE A CA 1
ATOM 1956 C C A PHE A 1 251 ? 12.40700 42.16700 67.33100 0.480 21.48152 277 PHE A C 1
ATOM 1957 C C B PHE A 1 251 ? 12.39000 42.17100 67.32700 0.000 21.79209 277 PHE A C 1
ATOM 1958 C C C PHE A 1 251 ? 12.31600 42.15100 67.34300 0.520 21.18938 277 PHE A C 1
ATOM 1959 O O A PHE A 1 251 ? 12.18100 43.17700 66.65600 0.480 22.14213 277 PHE A O 1
ATOM 1960 O O B PHE A 1 251 ? 12.11700 43.17500 66.66100 0.000 22.09475 277 PHE A O 1
ATOM 1961 O O C PHE A 1 251 ? 11.94600 43.12300 66.67800 0.520 23.79759 277 PHE A O 1
ATOM 1983 N N . GLY A 1 252 ? 12.36600 42.15400 68.66900 1.000 21.32887 278 GLY A N 1
ATOM 1984 C CA . GLY A 1 252 ? 12.07000 43.35900 69.41500 1.000 20.80249 278 GLY A CA 1
ATOM 1985 C C . GLY A 1 252 ? 13.33500 44.16700 69.69100 1.000 20.65248 278 GLY A C 1
ATOM 1986 O O . GLY A 1 252 ? 14.43900 43.63300 69.65300 1.000 22.01580 278 GLY A O 1
ATOM 1987 N N . THR A 1 253 ? 13.16800 45.45900 69.99200 1.000 19.44444 279 THR A N 1
ATOM 1988 C CA . THR A 1 253 ? 14.30700 46.34900 70.20000 1.000 19.62077 279 THR A CA 1
ATOM 1989 C C . THR A 1 253 ? 14.21300 47.07400 71.53400 1.000 19.58919 279 THR A C 1
ATOM 1990 O O . THR A 1 253 ? 13.12100 47.35100 72.04600 1.000 19.84712 279 THR A O 1
ATOM 1994 N N . GLY A 1 254 ? 15.38400 47.43400 72.05600 1.000 18.01795 280 GLY A N 1
ATOM 1995 C CA . GLY A 1 254 ? 15.49000 48.01700 73.37900 1.000 18.61276 280 GLY A CA 1
ATOM 1996 C C . GLY A 1 254 ? 15.05800 49.47700 73.43600 1.000 18.34957 280 GLY A C 1
ATOM 1997 O O . GLY A 1 254 ? 14.69300 50.10500 72.44300 1.000 21.23939 280 GLY A O 1
ATOM 1998 N N . ASN A 1 255 ? 15.10200 50.01400 74.65400 1.000 19.02860 281 ASN A N 1
ATOM 1999 C CA . ASN A 1 255 ? 14.78000 51.41700 74.88000 1.000 18.46274 281 ASN A CA 1
ATOM 2000 C C . ASN A 1 255 ? 15.72000 52.33600 74.09700 1.000 19.80237 281 ASN A C 1
ATOM 2001 O O . ASN A 1 255 ? 16.87200 51.98100 73.82300 1.000 20.10241 281 ASN A O 1
ATOM 2006 N N . PRO A 1 256 ? 15.25800 53.53700 73.75000 1.000 18.71803 282 PRO A N 1
ATOM 2007 C CA . PRO A 1 256 ? 16.16700 54.55600 73.22400 1.000 20.54983 282 PRO A CA 1
ATOM 2008 C C . PRO A 1 256 ? 17.05600 55.10200 74.32900 1.000 20.38402 282 PRO A C 1
ATOM 2009 O O . PRO A 1 256 ? 16.65600 55.20500 75.49300 1.000 21.52363 282 PRO A O 1
ATOM 2013 N N . ALA A 1 257 ? 18.26500 55.45400 73.95100 1.000 21.46310 283 ALA A N 1
ATOM 2014 C CA . ALA A 1 257 ? 19.23900 56.02900 74.85900 1.000 19.95239 283 ALA A CA 1
ATOM 2015 C C . ALA A 1 257 ? 19.39400 57.51900 74.57500 1.000 18.44958 283 ALA A C 1
ATOM 2016 O O . ALA A 1 257 ? 19.28800 57.93800 73.41800 1.000 21.02357 283 ALA A O 1
ATOM 2018 N N . PRO A 1 258 ? 19.61800 58.35400 75.60100 1.000 21.67628 284 PRO A N 1
ATOM 2019 C CA . PRO A 1 258 ? 19.67700 57.99700 77.02400 1.000 21.22623 284 PRO A CA 1
ATOM 2020 C C . PRO A 1 258 ? 18.27900 57.87700 77.63400 1.000 20.65774 284 PRO A C 1
ATOM 2021 O O . PRO A 1 258 ? 17.29400 58.08400 76.93200 1.000 21.50784 284 PRO A O 1
ATOM 2025 N N . TRP A 1 259 ? 18.18300 57.55400 78.92700 1.000 20.80776 285 TRP A N 1
ATOM 2026 C CA . TRP A 1 259 ? 16.86500 57.46000 79.55100 1.000 22.95012 285 TRP A CA 1
ATOM 2027 C C . TRP A 1 259 ? 16.17600 58.81400 79.60800 1.000 21.33414 285 TRP A C 1
ATOM 2028 O O . TRP A 1 259 ? 14.94100 58.88300 79.62600 1.000 23.53703 285 TRP A O 1
ATOM 2039 N N . ASN A 1 260 ? 16.95100 59.88900 79.68400 1.000 21.83420 286 ASN A N 1
ATOM 2040 C CA . ASN A 1 260 ? 16.40500 61.24200 79.73700 1.000 23.37386 286 ASN A CA 1
ATOM 2041 C C . ASN A 1 260 ? 15.84100 61.58900 78.36400 1.000 23.71863 286 ASN A C 1
ATOM 2042 O O . ASN A 1 260 ? 16.57300 62.01100 77.46800 1.000 23.24489 286 ASN A O 1
ATOM 2047 N N . SER A 1 261 ? 14.52300 61.43600 78.20600 1.000 23.21594 287 SER A N 1
ATOM 2048 C CA . SER A 1 261 ? 13.89500 61.61900 76.89900 1.000 21.04726 287 SER A CA 1
ATOM 2049 C C . SER A 1 261 ? 13.90800 63.06900 76.42700 1.000 23.37912 287 SER A C 1
ATOM 2050 O O . SER A 1 261 ? 13.73700 63.31800 75.22900 1.000 23.13698 287 SER A O 1
ATOM 2053 N N . HIS A 1 262 ? 14.12300 64.02700 77.32900 1.000 22.70272 288 HIS A N 1
ATOM 2054 C CA . HIS A 1 262 ? 14.13600 65.42900 76.93600 1.000 23.71600 288 HIS A CA 1
ATOM 2055 C C . HIS A 1 262 ? 15.33100 65.77800 76.06200 1.000 25.07932 288 HIS A C 1
ATOM 2056 O O . HIS A 1 262 ? 15.31000 66.81100 75.38500 1.000 26.72689 288 HIS A O 1
ATOM 2063 N N . LEU A 1 263 ? 16.35800 64.93700 76.05900 1.000 21.95790 289 LEU A N 1
ATOM 2064 C CA . LEU A 1 263 ? 17.51100 65.13600 75.19600 1.000 23.05803 289 LEU A CA 1
ATOM 2065 C C . LEU A 1 263 ? 17.29100 64.59500 73.79300 1.000 25.45568 289 LEU A C 1
ATOM 2066 O O . LEU A 1 263 ? 18.10600 64.88100 72.90900 1.000 27.45592 289 LEU A O 1
ATOM 2071 N N . ARG A 1 264 ? 16.21400 63.83600 73.55400 1.000 22.48691 290 ARG A N 1
ATOM 2072 C CA . ARG A 1 264 ? 15.98100 63.22500 72.24100 1.000 22.51323 290 ARG A CA 1
ATOM 2073 C C . ARG A 1 264 ? 14.51700 63.35000 71.82100 1.000 21.11043 290 ARG A C 1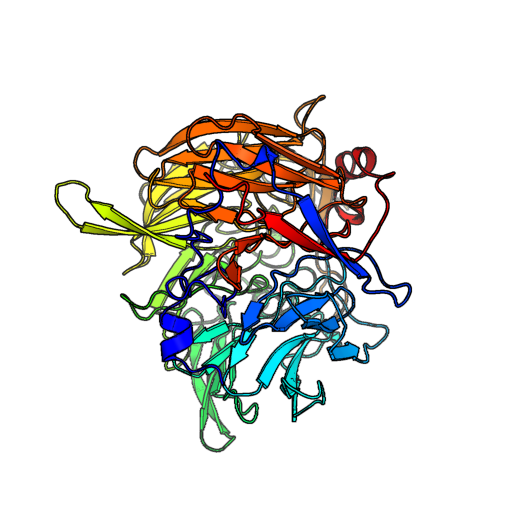
ATOM 2074 O O . ARG A 1 264 ? 13.82500 62.34800 71.64000 1.000 23.88971 290 ARG A O 1
ATOM 2082 N N . PRO A 1 265 ? 14.02200 64.57300 71.60800 1.000 22.20793 291 PRO A N 1
ATOM 2083 C CA . PRO A 1 265 ? 12.65900 64.71100 71.07600 1.000 24.92930 291 PRO A CA 1
ATOM 2084 C C . PRO A 1 265 ? 12.49600 63.93600 69.77400 1.000 28.03494 291 PRO A C 1
ATOM 2085 O O . PRO A 1 265 ? 13.41300 63.86400 68.95300 1.000 25.88205 291 PRO A O 1
ATOM 2089 N N . GLY A 1 266 ? 11.31300 63.36400 69.59400 1.000 25.37146 292 GLY A N 1
ATOM 2090 C CA . GLY A 1 266 ? 10.98800 62.55300 68.43700 1.000 24.17132 292 GLY A CA 1
ATOM 2091 C C . GLY A 1 266 ? 10.62300 61.13400 68.83400 1.000 23.25016 292 GLY A C 1
ATOM 2092 O O . GLY A 1 266 ? 10.86900 60.68400 69.95200 1.000 23.74758 292 GLY A O 1
ATOM 2093 N N . ASP A 1 267 ? 10.03000 60.42100 67.87100 1.000 22.03948 293 ASP A N 1
ATOM 2094 C CA . ASP A 1 267 ? 9.61200 59.04700 68.14900 1.000 22.72378 293 ASP A CA 1
ATOM 2095 C C . ASP A 1 267 ? 10.79000 58.09900 68.36700 1.000 22.58955 293 ASP A C 1
ATOM 2096 O O . ASP A 1 267 ? 10.59600 57.03400 68.96500 1.000 22.65272 293 ASP A O 1
ATOM 2101 N N . ASN A 1 268 ? 11.99700 58.45100 67.89600 1.000 21.25518 294 ASN A N 1
ATOM 2102 C CA . ASN A 1 268 ? 13.23600 57.70500 68.19300 1.000 19.23125 294 ASN A CA 1
ATOM 2103 C C . ASN A 1 268 ? 13.22800 56.29100 67.58800 1.000 20.13399 294 ASN A C 1
ATOM 2104 O O . ASN A 1 268 ? 13.51500 55.31100 68.26800 1.000 21.90526 294 ASN A O 1
ATOM 2109 N N . LEU A 1 269 ? 12.93100 56.19100 66.29200 1.000 20.09188 295 LEU A N 1
ATOM 2110 C CA . LEU A 1 269 ? 12.85000 54.87100 65.66100 1.000 19.16546 295 LEU A CA 1
ATOM 2111 C C . LEU A 1 269 ? 14.23600 54.23800 65.53400 1.000 21.96316 295 LEU A C 1
ATOM 2112 O O . LEU A 1 269 ? 15.24300 54.93500 65.42700 1.000 22.78694 295 LEU A O 1
ATOM 2117 N N . TYR A 1 270 ? 14.30100 52.89900 65.56300 1.000 20.52878 296 TYR A N 1
ATOM 2118 C CA . TYR A 1 270 ? 13.18500 51.99700 65.85600 1.000 21.61575 296 TYR A CA 1
ATOM 2119 C C . TYR A 1 270 ? 13.24800 51.47600 67.29000 1.000 21.87104 296 TYR A C 1
ATOM 2120 O O . TYR A 1 270 ? 13.07000 50.27200 67.52700 1.000 23.10803 296 TYR A O 1
ATOM 2129 N N . SER A 1 271 ? 13.52100 52.36000 68.24700 1.000 21.04463 297 SER A N 1
ATOM 2130 C CA . SER A 1 271 ? 13.56800 51.92800 69.63600 1.000 19.64709 297 SER A CA 1
ATOM 2131 C C . SER A 1 271 ? 12.18400 51.48900 70.10300 1.000 21.07884 297 SER A C 1
ATOM 2132 O O . SER A 1 271 ? 11.15500 51.91400 69.56000 1.000 21.82630 297 SER A O 1
ATOM 2135 N N . SER A 1 272 ? 12.17500 50.64100 71.13600 1.000 19.59972 298 SER A N 1
ATOM 2136 C CA . SER A 1 272 ? 10.95500 50.09700 71.74000 1.000 22.05791 298 SER A CA 1
ATOM 2137 C C . SER A 1 272 ? 9.93300 49.70700 70.67600 1.000 20.41824 298 SER A C 1
ATOM 2138 O O . SER A 1 272 ? 8.77400 50.13900 70.69000 1.000 20.55510 298 SER A O 1
ATOM 2141 N N . SER A 1 273 ? 10.38700 48.87400 69.73800 1.000 21.64207 299 SER A N 1
ATOM 2142 C CA . SER A 1 273 ? 9.57300 48.41500 68.61600 1.000 21.10253 299 SER A CA 1
ATOM 2143 C C . SER A 1 273 ? 9.73600 46.91800 68.40500 1.000 23.22384 299 SER A C 1
ATOM 2144 O O . SER A 1 273 ? 10.73900 46.31400 68.79700 1.000 25.46358 299 SER A O 1
ATOM 2147 N N . ARG A 1 274 ? 8.74700 46.32900 67.73800 1.000 22.74220 300 ARG A N 1
ATOM 2148 C CA . ARG A 1 274 ? 8.91100 45.02100 67.12600 1.000 19.87080 300 ARG A CA 1
ATOM 2149 C C . ARG A 1 274 ? 9.20100 45.22100 65.64700 1.000 22.12107 300 ARG A C 1
ATOM 2150 O O . ARG A 1 274 ? 8.51600 46.00300 64.97500 1.000 23.18436 300 ARG A O 1
ATOM 2158 N N . LEU A 1 275 ? 10.22300 44.53300 65.15300 1.000 21.36046 301 LEU A N 1
ATOM 2159 C CA . LEU A 1 275 ? 10.59600 44.57900 63.74700 1.000 20.37086 301 LEU A CA 1
ATOM 2160 C C . LEU A 1 275 ? 10.34500 43.22400 63.10400 1.000 24.71875 301 LEU A C 1
ATOM 2161 O O . LEU A 1 275 ? 10.60200 42.18600 63.71500 1.000 22.56850 301 LEU A O 1
ATOM 2166 N N . ALA A 1 276 ? 9.87500 43.23300 61.86100 1.000 24.43977 302 ALA A N 1
ATOM 2167 C CA . ALA A 1 276 ? 9.84100 42.02400 61.04800 1.000 24.33450 302 ALA A CA 1
ATOM 2168 C C . ALA A 1 276 ? 10.87700 42.19000 59.95100 1.000 23.81338 302 ALA A C 1
ATOM 2169 O O . ALA A 1 276 ? 10.83500 43.17700 59.20800 1.000 24.66348 302 ALA A O 1
ATOM 2171 N N . LEU A 1 277 ? 11.82300 41.25600 59.87000 1.000 22.14739 303 LEU A N 1
ATOM 2172 C CA . LEU A 1 277 ? 12.90300 41.36300 58.89600 1.000 23.41333 303 LEU A CA 1
ATOM 2173 C C . LEU A 1 277 ? 12.87200 40.20700 57.90600 1.000 23.67389 303 LEU A C 1
ATOM 2174 O O . LEU A 1 277 ? 12.52500 39.07300 58.25200 1.000 24.07920 303 LEU A O 1
ATOM 2179 N N . ASN A 1 278 ? 13.25400 40.51400 56.67200 1.000 22.31320 304 ASN A N 1
ATOM 2180 C CA . ASN A 1 278 ? 13.51500 39.48900 55.66600 1.000 24.28975 304 ASN A CA 1
ATOM 2181 C C . ASN A 1 278 ? 14.81600 38.78300 56.02200 1.000 29.94306 304 ASN A C 1
ATOM 2182 O O . ASN A 1 278 ? 15.86500 39.43800 56.08600 1.000 28.67975 304 ASN A O 1
ATOM 2187 N N . PRO A 1 279 ? 14.80300 37.47100 56.26600 1.000 31.96699 305 PRO A N 1
ATOM 2188 C CA . PRO A 1 279 ? 16.06300 36.77400 56.57500 1.000 33.41980 305 PRO A CA 1
ATOM 2189 C C . PRO A 1 279 ? 17.00300 36.65700 55.38600 1.000 25.87152 305 PRO A C 1
ATOM 2190 O O . PRO A 1 279 ? 18.19000 36.38000 55.59300 1.000 45.59757 305 PRO A O 1
ATOM 2194 N N . ASP A 1 280 ? 16.52500 36.85300 54.15600 1.000 35.16211 306 ASP A N 1
ATOM 2195 C CA . ASP A 1 280 ? 17.42700 36.80600 53.01000 1.000 39.74161 306 ASP A CA 1
ATOM 2196 C C . ASP A 1 280 ? 18.51300 37.87000 53.12300 1.000 35.15948 306 ASP A C 1
ATOM 2197 O O . ASP A 1 280 ? 19.68400 37.60400 52.83300 1.000 33.99618 306 ASP A O 1
ATOM 2202 N N . ASP A 1 281 ? 18.15400 39.07500 53.56700 1.000 30.60893 307 ASP A N 1
ATOM 2203 C CA . ASP A 1 281 ? 19.07800 40.19300 53.45100 1.000 28.05073 307 ASP A CA 1
ATOM 2204 C C . ASP A 1 281 ? 19.01400 41.18000 54.60500 1.000 26.87954 307 ASP A C 1
ATOM 2205 O O . ASP A 1 281 ? 19.70200 42.20200 54.54900 1.000 30.17467 307 ASP A O 1
ATOM 2210 N N . GLY A 1 282 ? 18.21700 40.92100 55.63400 1.000 25.49516 308 GLY A N 1
ATOM 2211 C CA . GLY A 1 282 ? 18.15400 41.79700 56.77800 1.000 24.59505 308 GLY A CA 1
ATOM 2212 C C . GLY A 1 282 ? 17.37600 43.07600 56.57700 1.000 26.60056 308 GLY A C 1
ATOM 2213 O O . GLY A 1 282 ? 17.50500 43.98700 57.39400 1.000 25.75572 308 GLY A O 1
ATOM 2214 N N . THR A 1 283 ? 16.57700 43.19300 55.52100 1.000 24.68454 309 THR A N 1
ATOM 2215 C CA . THR A 1 283 ? 15.79100 44.40700 55.35200 1.000 24.59505 309 THR A CA 1
ATOM 2216 C C . THR A 1 283 ? 14.56100 44.36600 56.25200 1.000 28.94031 309 THR A C 1
ATOM 2217 O O . THR A 1 283 ? 13.98000 43.30200 56.49800 1.000 26.19261 309 THR A O 1
ATOM 2221 N N . ILE A 1 284 ? 14.19100 45.52600 56.78400 1.000 24.22659 310 ILE A N 1
ATOM 2222 C CA . ILE A 1 284 ? 13.03600 45.62700 57.66900 1.000 23.07908 310 ILE A CA 1
ATOM 2223 C C . ILE A 1 284 ? 11.77800 45.72100 56.81500 1.000 25.65571 310 ILE A C 1
ATOM 2224 O O . ILE A 1 284 ? 11.65400 46.61900 55.98100 1.000 28.26655 310 ILE A O 1
ATOM 2229 N N . LYS A 1 285 ? 10.84700 44.79200 57.01500 1.000 26.18735 311 LYS A N 1
ATOM 2230 C CA . LYS A 1 285 ? 9.63100 44.79300 56.21100 1.000 25.49253 311 LYS A CA 1
ATOM 2231 C C . LYS A 1 285 ? 8.45900 45.49300 56.88700 1.000 26.43738 311 LYS A C 1
ATOM 2232 O O . LYS A 1 285 ? 7.64600 46.11300 56.19000 1.000 29.71935 311 LYS A O 1
ATOM 2238 N N . TRP A 1 286 ? 8.34700 45.40300 58.20900 1.000 27.45329 312 TRP A N 1
ATOM 2239 C CA . TRP A 1 286 ? 7.43100 46.27300 58.93300 1.000 25.71887 312 TRP A CA 1
ATOM 2240 C C . TRP A 1 286 ? 7.94100 46.47400 60.34900 1.000 25.95838 312 TRP A C 1
ATOM 2241 O O . TRP A 1 286 ? 8.83200 45.76400 60.82400 1.000 23.65547 312 TRP A O 1
ATOM 2252 N N . HIS A 1 287 ? 7.36600 47.47400 61.01400 1.000 23.75022 313 HIS A N 1
ATOM 2253 C CA . HIS A 1 287 ? 7.68600 47.76100 62.40300 1.000 20.53667 313 HIS A CA 1
ATOM 2254 C C . HIS A 1 287 ? 6.42500 48.19700 63.13300 1.000 23.32911 313 HIS A C 1
ATOM 2255 O O . HIS A 1 287 ? 5.51300 48.77700 62.54000 1.000 25.99259 313 HIS A O 1
ATOM 2262 N N . PHE A 1 288 ? 6.39600 47.93000 64.43500 1.000 22.73430 314 PHE A N 1
ATOM 2263 C CA . PHE A 1 288 ? 5.35100 48.42900 65.31700 1.000 26.73742 314 PHE A CA 1
ATOM 2264 C C . PHE A 1 288 ? 6.03100 48.96600 66.56400 1.000 23.24752 314 PHE A C 1
ATOM 2265 O O . PHE A 1 288 ? 6.76700 48.23300 67.22500 1.000 23.37122 314 PHE A O 1
ATOM 2273 N N . GLN A 1 289 ? 5.80300 50.23200 66.88200 1.000 23.40544 315 GLN A N 1
ATOM 2274 C CA . GLN A 1 289 ? 6.48000 50.85900 68.01400 1.000 22.43953 315 GLN A CA 1
ATOM 2275 C C . GLN A 1 289 ? 5.55500 50.83200 69.22800 1.000 22.24740 315 GLN A C 1
ATOM 2276 O O . GLN A 1 289 ? 4.55300 51.55700 69.27000 1.000 24.15553 315 GLN A O 1
ATOM 2282 N N . SER A 1 290 ? 5.91700 50.02000 70.22500 1.000 22.87643 316 SER A N 1
ATOM 2283 C CA . SER A 1 290 ? 5.08800 49.88600 71.42200 1.000 22.76062 316 SER A CA 1
ATOM 2284 C C . SER A 1 290 ? 5.16600 51.13300 72.30500 1.000 24.96878 316 SER A C 1
ATOM 2285 O O . SER A 1 290 ? 4.14700 51.56500 72.85200 1.000 25.16354 316 SER A O 1
ATOM 2288 N N . THR A 1 291 ? 6.34900 51.73900 72.45600 1.000 22.76326 317 THR A N 1
ATOM 2289 C CA . THR A 1 291 ? 6.48400 52.97000 73.24400 1.000 21.64207 317 THR A CA 1
ATOM 2290 C C . THR A 1 291 ? 7.25700 54.02400 72.46000 1.000 21.77630 317 THR A C 1
ATOM 2291 O O . THR A 1 291 ? 8.48000 54.15700 72.61500 1.000 21.82367 317 THR A O 1
ATOM 2295 N N . PRO A 1 292 ? 6.57800 54.80100 71.60900 1.000 21.91315 318 PRO A N 1
ATOM 2296 C CA . PRO A 1 292 ? 7.25400 55.91600 70.93400 1.000 21.39204 318 PRO A CA 1
ATOM 2297 C C . PRO A 1 292 ? 7.75300 56.93600 71.94500 1.000 23.90287 318 PRO A C 1
ATOM 2298 O O . PRO A 1 292 ? 7.09600 57.20700 72.95300 1.000 24.12921 318 PRO A O 1
ATOM 2302 N N . HIS A 1 293 ? 8.93700 57.48300 71.67900 1.000 22.77905 319 HIS A N 1
ATOM 2303 C CA . HIS A 1 293 ? 9.56800 58.47100 72.55500 1.000 20.80249 319 HIS A CA 1
ATOM 2304 C C . HIS A 1 293 ? 9.53400 58.02000 74.01600 1.000 20.39981 319 HIS A C 1
ATOM 2305 O O . HIS A 1 293 ? 9.01000 58.70300 74.90600 1.000 23.32911 319 HIS A O 1
ATOM 2312 N N . ASP A 1 294 ? 10.08600 56.83000 74.24300 1.000 19.95502 320 ASP A N 1
ATOM 2313 C CA . ASP A 1 294 ? 10.07400 56.23600 75.57100 1.000 21.43415 320 ASP A CA 1
ATOM 2314 C C . ASP A 1 294 ? 10.72900 57.17500 76.58000 1.000 21.27097 320 ASP A C 1
ATOM 2315 O O . ASP A 1 294 ? 11.74000 57.81900 76.28800 1.000 23.15804 320 ASP A O 1
ATOM 2320 N N . GLY A 1 295 ? 10.14900 57.25000 77.77800 1.000 24.56874 321 GLY A N 1
ATOM 2321 C CA . GLY A 1 295 ? 10.75300 58.02700 78.84700 1.000 23.47124 321 GLY A CA 1
ATOM 2322 C C . GLY A 1 295 ? 10.95500 57.23200 80.12600 1.000 23.29227 321 GLY A C 1
ATOM 2323 O O . GLY A 1 295 ? 11.21100 57.80800 81.19100 1.000 25.76098 321 GLY A O 1
ATOM 2324 N N . TRP A 1 296 ? 10.86400 55.90000 80.02700 1.000 24.18448 322 TRP A N 1
ATOM 2325 C CA . TRP A 1 296 ? 10.80100 55.05300 81.21400 1.000 21.79209 322 TRP A CA 1
ATOM 2326 C C . TRP A 1 296 ? 11.64200 53.79000 81.10000 1.000 25.03721 322 TRP A C 1
ATOM 2327 O O . TRP A 1 296 ? 11.48800 52.89400 81.94100 1.000 24.06341 322 TRP A O 1
ATOM 2338 N N . ASP A 1 297 ? 12.51900 53.68200 80.10200 1.000 21.90789 323 ASP A N 1
ATOM 2339 C CA . ASP A 1 297 ? 13.25000 52.43700 79.84400 1.000 22.51849 323 ASP A CA 1
ATOM 2340 C C . ASP A 1 297 ? 12.27800 51.26800 79.63800 1.000 20.23400 323 ASP A C 1
ATOM 2341 O O . ASP A 1 297 ? 12.51500 50.14000 80.07700 1.000 23.79759 323 ASP A O 1
ATOM 2346 N N . PHE A 1 298 ? 11.16900 51.53700 78.93700 1.000 20.58405 324 PHE A N 1
ATOM 2347 C CA . PHE A 1 298 ? 10.25500 50.47900 78.49300 1.000 20.75512 324 PHE A CA 1
ATOM 2348 C C . PHE A 1 298 ? 10.80000 49.87000 77.20000 1.000 22.27636 324 PHE A C 1
ATOM 2349 O O . PHE A 1 298 ? 10.30000 50.12000 76.09800 1.000 23.28437 324 PHE A O 1
ATOM 2357 N N . ASP A 1 299 ? 11.84600 49.04600 77.33600 1.000 22.12371 325 ASP A N 1
ATOM 2358 C CA . ASP A 1 299 ? 12.37000 48.31800 76.18000 1.000 18.55222 325 ASP A CA 1
ATOM 2359 C C . ASP A 1 299 ? 11.23900 47.59900 75.46000 1.000 23.85549 325 ASP A C 1
ATOM 2360 O O . ASP A 1 299 ? 10.29200 47.11100 76.08100 1.000 22.52375 325 ASP A O 1
ATOM 2365 N N . GLY A 1 300 ? 11.34800 47.51800 74.13500 1.000 19.48655 326 GLY A N 1
ATOM 2366 C CA . GLY A 1 300 ? 10.32800 46.83800 73.35500 1.000 22.32110 326 GLY A CA 1
ATOM 2367 C C . GLY A 1 300 ? 10.79300 45.49000 72.84100 1.000 21.37625 326 GLY A C 1
ATOM 2368 O O . GLY A 1 300 ? 10.36700 45.04500 71.77000 1.000 22.00790 326 GLY A O 1
ATOM 2369 N N . VAL A 1 301 ? 11.67300 44.82600 73.59900 1.000 18.90490 327 VAL A N 1
ATOM 2370 C CA . VAL A 1 301 ? 12.24500 43.56500 73.13000 1.000 19.79974 327 VAL A CA 1
ATOM 2371 C C . VAL A 1 301 ? 11.33900 42.36700 73.34900 1.000 22.25793 327 VAL A C 1
ATOM 2372 O O . VAL A 1 301 ? 11.60700 41.30300 72.77800 1.000 20.55246 327 VAL A O 1
ATOM 2376 N N . ASN A 1 302 ? 10.29600 42.49200 74.16800 1.000 19.05492 328 ASN A N 1
ATOM 2377 C CA . ASN A 1 302 ? 9.59800 41.30000 74.63100 1.000 19.91818 328 ASN A CA 1
ATOM 2378 C C . ASN A 1 302 ? 9.05900 40.50000 73.45400 1.000 21.08937 328 ASN A C 1
ATOM 2379 O O . ASN A 1 302 ? 8.60800 41.05800 72.44700 1.000 21.62101 328 ASN A O 1
ATOM 2384 N N . GLU A 1 303 ? 9.15700 39.17800 73.57800 1.000 20.36823 329 GLU A N 1
ATOM 2385 C CA . GLU A 1 303 ? 9.01400 38.30100 72.42500 1.000 21.28150 329 GLU A CA 1
ATOM 2386 C C . GLU A 1 303 ? 7.65600 38.46300 71.75300 1.000 22.66588 329 GLU A C 1
ATOM 2387 O O . GLU A 1 303 ? 6.63200 38.70200 72.40400 1.000 21.50521 329 GLU A O 1
ATOM 2393 N N . LEU A 1 304 ? 7.65700 38.35200 70.42400 1.000 20.49983 330 LEU A N 1
ATOM 2394 C CA . LEU A 1 304 ? 6.45100 38.45500 69.61700 1.000 22.27899 330 LEU A CA 1
ATOM 2395 C C . LEU A 1 304 ? 6.13700 37.05400 69.11300 1.000 24.72928 330 LEU A C 1
ATOM 2396 O O . LEU A 1 304 ? 6.84100 36.53400 68.24200 1.000 23.44755 330 LEU A O 1
ATOM 2401 N N . ILE A 1 305 ? 5.08000 36.45100 69.64900 1.000 20.72354 331 ILE A N 1
ATOM 2402 C CA . ILE A 1 305 ? 4.81300 35.03100 69.46900 1.000 19.24441 331 ILE A CA 1
ATOM 2403 C C . ILE A 1 305 ? 3.66500 34.85900 68.48300 1.000 25.12670 331 ILE A C 1
ATOM 2404 O O . ILE A 1 305 ? 2.52800 35.26500 68.76300 1.000 23.20541 331 ILE A O 1
ATOM 2409 N N . SER A 1 306 ? 3.96200 34.22100 67.35300 1.000 23.77127 332 SER A N 1
ATOM 2410 C CA . SER A 1 306 ? 2.96200 33.93000 66.33200 1.000 25.85310 332 SER A CA 1
ATOM 2411 C C . SER A 1 306 ? 1.92300 32.94600 66.84300 1.000 24.92930 332 SER A C 1
ATOM 2412 O O . SER A 1 306 ? 2.25000 31.98100 67.53100 1.000 26.71110 332 SER A O 1
ATOM 2415 N N . PHE A 1 307 ? 0.66800 33.17300 66.46100 1.000 24.30818 333 PHE A N 1
ATOM 2416 C CA . PHE A 1 307 ? -0.40600 32.21800 66.70100 1.000 24.19764 333 PHE A CA 1
ATOM 2417 C C . PHE A 1 307 ? -1.52600 32.52800 65.71800 1.000 26.27420 333 PHE A C 1
ATOM 2418 O O . PHE A 1 307 ? -1.64700 33.65300 65.22900 1.000 28.66923 333 PHE A O 1
ATOM 2426 N N . ASN A 1 308 ? -2.32200 31.51000 65.41300 1.000 28.55606 334 ASN A N 1
ATOM 2427 C CA . ASN A 1 308 ? -3.40600 31.62400 64.44700 1.000 30.02992 334 ASN A CA 1
ATOM 2428 C C . ASN A 1 308 ? -4.75600 31.48700 65.14000 1.000 36.09117 334 ASN A C 1
ATOM 2429 O O . ASN A 1 308 ? -4.90600 30.72300 66.09500 1.000 35.18580 334 ASN A O 1
ATOM 2434 N N . TYR A 1 309 ? -5.75400 32.20700 64.62700 1.000 34.23832 335 TYR A N 1
ATOM 2435 C CA . TYR A 1 309 ? -7.12700 32.00600 65.07400 1.000 34.39097 335 TYR A CA 1
ATOM 2436 C C . TYR A 1 309 ? -8.06700 32.47700 63.97700 1.000 36.79389 335 TYR A C 1
ATOM 2437 O O . TYR A 1 309 ? -7.64800 33.09200 62.99700 1.000 38.26511 335 TYR A O 1
ATOM 2446 N N . LYS A 1 310 ? -9.34500 32.15500 64.14600 1.000 42.02346 336 LYS A N 1
ATOM 2447 C CA . LYS A 1 310 ? -10.39200 32.52400 63.20300 1.000 42.61300 336 LYS A CA 1
ATOM 2448 C C . LYS A 1 310 ? -11.32700 33.53600 63.85300 1.000 49.77702 336 LYS A C 1
ATOM 2449 O O . LYS A 1 310 ? -11.69400 33.38800 65.02300 1.000 51.44827 336 LYS A O 1
ATOM 2455 N N . ASP A 1 311 ? -11.71100 34.56600 63.09700 1.000 57.47794 337 ASP A N 1
ATOM 2456 C CA . ASP A 1 311 ? -12.56300 35.60700 63.66100 1.000 66.21847 337 ASP A CA 1
ATOM 2457 C C . ASP A 1 311 ? -13.95200 35.59300 63.03300 1.000 71.94547 337 ASP A C 1
ATOM 2458 O O . ASP A 1 311 ? -14.90300 35.07900 63.63200 1.000 80.50439 337 ASP A O 1
ATOM 2463 N N . GLY A 1 312 ? -14.09000 36.15600 61.83800 1.000 66.48166 338 GLY A N 1
ATOM 2464 C CA . GLY A 1 312 ? -15.37800 36.12100 61.16900 1.000 66.32111 338 GLY A CA 1
ATOM 2465 C C . GLY A 1 312 ? -15.43900 34.97100 60.18800 1.000 69.28725 338 GLY A C 1
ATOM 2466 O O . GLY A 1 312 ? -15.80300 35.15400 59.02200 1.000 78.51468 338 GLY A O 1
ATOM 2467 N N . GLY A 1 313 ? -15.07500 33.77500 60.64900 1.000 67.42914 339 GLY A N 1
ATOM 2468 C CA . GLY A 1 313 ? -14.68000 32.72600 59.73500 1.000 68.68192 339 GLY A CA 1
ATOM 2469 C C . GLY A 1 313 ? -13.39200 33.01700 59.00000 1.000 69.93733 339 GLY A C 1
ATOM 2470 O O . GLY A 1 313 ? -12.91900 32.16200 58.24100 1.000 74.94056 339 GLY A O 1
ATOM 2471 N N . LYS A 1 314 ? -12.81100 34.19700 59.20600 1.000 57.80693 340 LYS A N 1
ATOM 2472 C CA . LYS A 1 314 ? -11.58200 34.60900 58.54500 1.000 53.12216 340 LYS A CA 1
ATOM 2473 C C . LYS A 1 314 ? -10.38600 34.14400 59.36500 1.000 48.03997 340 LYS A C 1
ATOM 2474 O O . LYS A 1 314 ? -10.37300 34.27700 60.59200 1.000 50.93505 340 LYS A O 1
ATOM 2480 N N . GLU A 1 315 ? -9.39500 33.58200 58.68400 1.000 43.49732 341 GLU A N 1
ATOM 2481 C CA . GLU A 1 315 ? -8.17900 33.12000 59.33700 1.000 49.23222 341 GLU A CA 1
ATOM 2482 C C . GLU A 1 315 ? -7.26400 34.30700 59.61500 1.000 45.15278 341 GLU A C 1
ATOM 2483 O O . GLU A 1 315 ? -6.90700 35.04800 58.69300 1.000 46.44241 341 GLU A O 1
ATOM 2489 N N . VAL A 1 316 ? -6.87900 34.48400 60.87900 1.000 34.10146 342 VAL A N 1
ATOM 2490 C CA . VAL A 1 316 ? -6.04800 35.60200 61.31600 1.000 32.75919 342 VAL A CA 1
ATOM 2491 C C . VAL A 1 316 ? -4.66700 35.06300 61.66200 1.000 33.93038 342 VAL A C 1
ATOM 2492 O O . VAL A 1 316 ? -4.53300 34.18900 62.52700 1.000 35.22528 342 VAL A O 1
ATOM 2496 N N . LYS A 1 317 ? -3.64600 35.58200 60.98900 1.000 29.73514 343 LYS A N 1
ATOM 2497 C CA . LYS A 1 317 ? -2.25300 35.27600 61.30800 1.000 29.49564 343 LYS A CA 1
ATOM 2498 C C . LYS A 1 317 ? -1.78600 36.34400 62.27900 1.000 31.21164 343 LYS A C 1
ATOM 2499 O O . LYS A 1 317 ? -1.35700 37.42100 61.86400 1.000 29.98517 343 LYS A O 1
ATOM 2505 N N . ALA A 1 318 ? -1.87300 36.05400 63.57600 1.000 27.17431 344 ALA A N 1
ATOM 2506 C CA . ALA A 1 318 ? -1.61800 37.05200 64.60300 1.000 28.16127 344 ALA A CA 1
ATOM 2507 C C . ALA A 1 318 ? -0.26100 36.81200 65.25200 1.000 27.81912 344 ALA A C 1
ATOM 2508 O O . ALA A 1 318 ? 0.41200 35.80200 65.01700 1.000 25.55306 344 ALA A O 1
ATOM 2510 N N . ALA A 1 319 ? 0.14400 37.77200 66.07200 1.000 23.89497 345 ALA A N 1
ATOM 2511 C CA . ALA A 1 319 ? 1.27200 37.57400 66.96900 1.000 24.45820 345 ALA A CA 1
ATOM 2512 C C . ALA A 1 319 ? 1.04800 38.43900 68.19800 1.000 24.02656 345 ALA A C 1
ATOM 2513 O O . ALA A 1 319 ? 0.52000 39.54900 68.09300 1.000 25.07406 345 ALA A O 1
ATOM 2515 N N . ALA A 1 320 ? 1.43200 37.92000 69.36000 1.000 22.85274 346 ALA A N 1
ATOM 2516 C CA . ALA A 1 320 ? 1.14700 38.57500 70.62600 1.000 24.55558 346 ALA A CA 1
ATOM 2517 C C . ALA A 1 320 ? 2.43500 38.90000 71.37100 1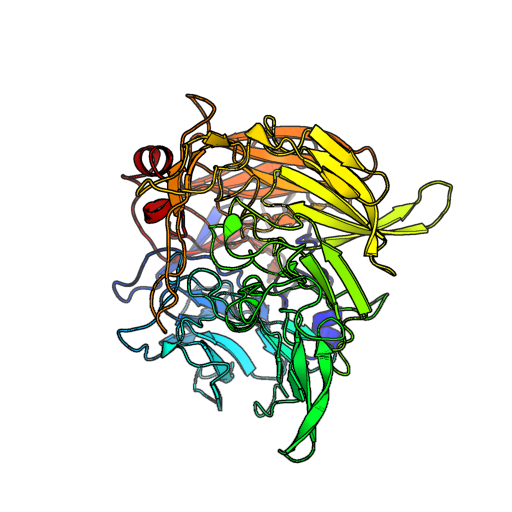.000 23.81338 346 ALA A C 1
ATOM 2518 O O . ALA A 1 320 ? 3.43200 38.17000 71.28700 1.000 23.16067 346 ALA A O 1
ATOM 2520 N N . THR A 1 321 ? 2.40300 39.99500 72.12700 1.000 22.65798 347 THR A N 1
ATOM 2521 C CA . THR A 1 321 ? 3.54500 40.34500 72.95700 1.000 21.71839 347 THR A CA 1
ATOM 2522 C C . THR A 1 321 ? 3.05000 41.05500 74.21200 1.000 21.59206 347 THR A C 1
ATOM 2523 O O . THR A 1 321 ? 2.12800 41.87400 74.15200 1.000 25.60833 347 THR A O 1
ATOM 2527 N N . ALA A 1 322 ? 3.63100 40.68800 75.35500 1.000 20.36823 348 ALA A N 1
ATOM 2528 C CA . ALA A 1 322 ? 3.31200 41.30400 76.64500 1.000 21.07095 348 ALA A CA 1
ATOM 2529 C C . ALA A 1 322 ? 4.44100 42.28200 76.95400 1.000 22.72115 348 ALA A C 1
ATOM 2530 O O . ALA A 1 322 ? 5.53700 41.87400 77.34700 1.000 22.75799 348 ALA A O 1
ATOM 2532 N N . ASP A 1 323 ? 4.17400 43.57500 76.77300 1.000 22.79747 349 ASP A N 1
ATOM 2533 C CA . ASP A 1 323 ? 5.24100 44.56800 76.74500 1.000 20.79197 349 ASP A CA 1
ATOM 2534 C C . ASP A 1 323 ? 5.66200 45.00800 78.14200 1.000 20.54194 349 ASP A C 1
ATOM 2535 O O . ASP A 1 323 ? 4.88000 44.95700 79.09300 1.000 21.04463 349 ASP A O 1
ATOM 2540 N N . ARG A 1 324 ? 6.92000 45.46900 78.24200 1.000 20.52615 350 ARG A N 1
ATOM 2541 C CA . ARG A 1 324 ? 7.40400 46.15000 79.44300 1.000 20.34718 350 ARG A CA 1
ATOM 2542 C C . ARG A 1 324 ? 6.44400 47.24400 79.90300 1.000 22.71851 350 ARG A C 1
ATOM 2543 O O . ARG A 1 324 ? 6.29400 47.47900 81.11300 1.000 22.98170 350 ARG A O 1
ATOM 2551 N N . ASN A 1 325 ? 5.79200 47.93300 78.95600 1.000 22.08686 351 ASN A N 1
ATOM 2552 C CA . ASN A 1 325 ? 5.00900 49.11900 79.29100 1.000 21.94737 351 ASN A CA 1
ATOM 2553 C C . ASN A 1 325 ? 3.63800 48.80100 79.88800 1.000 24.61348 351 ASN A C 1
ATOM 2554 O O . ASN A 1 325 ? 2.90500 49.73400 80.23900 1.000 24.68717 351 ASN A O 1
ATOM 2559 N N . GLY A 1 326 ? 3.27500 47.52400 80.03500 1.000 22.19740 352 GLY A N 1
ATOM 2560 C CA . GLY A 1 326 ? 2.02400 47.14700 80.66200 1.000 21.78682 352 GLY A CA 1
ATOM 2561 C C . GLY A 1 326 ? 0.91400 46.74600 79.71300 1.000 25.64781 352 GLY A C 1
ATOM 2562 O O . GLY A 1 326 ? -0.11400 46.22900 80.17700 1.000 24.56347 352 GLY A O 1
ATOM 2563 N N . PHE A 1 327 ? 1.07500 46.97300 78.41100 1.000 24.51083 353 PHE A N 1
ATOM 2564 C CA . PHE A 1 327 ? 0.05100 46.60200 77.44600 1.000 23.54230 353 PHE A CA 1
ATOM 2565 C C . PHE A 1 327 ? 0.39700 45.27200 76.79000 1.000 21.47100 353 PHE A C 1
ATOM 2566 O O . PHE A 1 327 ? 1.56300 44.99600 76.48600 1.000 23.17120 353 PHE A O 1
ATOM 2574 N N . PHE A 1 328 ? -0.63100 44.46000 76.58400 1.000 23.81338 354 PHE A N 1
ATOM 2575 C CA . PHE A 1 328 ? -0.55100 43.21200 75.83700 1.000 24.76613 354 PHE A CA 1
ATOM 2576 C C . PHE A 1 328 ? -1.04200 43.50400 74.42400 1.000 21.49995 354 PHE A C 1
ATOM 2577 O O . PHE A 1 328 ? -2.19400 43.90800 74.24900 1.000 24.76876 354 PHE A O 1
ATOM 2585 N N . TYR A 1 329 ? -0.17500 43.31500 73.42900 1.000 24.00288 355 TYR A N 1
ATOM 2586 C CA . TYR A 1 329 ? -0.47900 43.66400 72.04400 1.000 25.69782 355 TYR A CA 1
ATOM 2587 C C . TYR A 1 329 ? -0.71900 42.41900 71.20400 1.000 20.79197 355 TYR A C 1
ATOM 2588 O O . TYR A 1 329 ? -0.01600 41.41700 71.35000 1.000 24.75297 355 TYR A O 1
ATOM 2597 N N . VAL A 1 330 ? -1.68900 42.51000 70.30100 1.000 24.15553 356 VAL A N 1
ATOM 2598 C CA . VAL A 1 330 ? -1.94100 41.50200 69.28000 1.000 22.78431 356 VAL A CA 1
ATOM 2599 C C . VAL A 1 330 ? -1.84300 42.21500 67.94000 1.000 27.60068 356 VAL A C 1
ATOM 2600 O O . VAL A 1 330 ? -2.56300 43.19300 67.70400 1.000 26.54266 356 VAL A O 1
ATOM 2604 N N . LEU A 1 331 ? -0.93300 41.75200 67.08300 1.000 24.47662 357 LEU A N 1
ATOM 2605 C CA . LEU A 1 331 ? -0.69700 42.35600 65.77900 1.000 23.98709 357 LEU A CA 1
ATOM 2606 C C . LEU A 1 331 ? -1.01000 41.35100 64.68100 1.000 26.58740 357 LEU A C 1
ATOM 2607 O O . LEU A 1 331 ? -0.97100 40.13800 64.89800 1.000 25.87679 357 LEU A O 1
ATOM 2612 N N . ASP A 1 332 ? -1.35100 41.87200 63.50600 1.000 26.05839 358 ASP A N 1
ATOM 2613 C CA . ASP A 1 332 ? -1.37100 41.08600 62.27600 1.000 25.50569 358 ASP A CA 1
ATOM 2614 C C . ASP A 1 332 ? 0.08100 40.89700 61.86100 1.000 29.71935 358 ASP A C 1
ATOM 2615 O O . ASP A 1 332 ? 0.76500 41.87000 61.52900 1.000 30.83264 358 ASP A O 1
ATOM 2620 N N . ARG A 1 333 ? 0.57900 39.66000 61.90900 1.000 27.52435 359 ARG A N 1
ATOM 2621 C CA . ARG A 1 333 ? 2.01300 39.49100 61.69600 1.000 24.63716 359 ARG A CA 1
ATOM 2622 C C . ARG A 1 333 ? 2.40400 39.53300 60.21900 1.000 27.95072 359 ARG A C 1
ATOM 2623 O O . ARG A 1 333 ? 3.60100 39.59300 59.91400 1.000 29.83516 359 ARG A O 1
ATOM 2631 N N . THR A 1 334 ? 1.44000 39.52300 59.29800 1.000 28.32445 360 THR A N 1
ATOM 2632 C CA . THR A 1 334 ? 1.79000 39.66100 57.88700 1.000 27.97967 360 THR A CA 1
ATOM 2633 C C . THR A 1 334 ? 2.23400 41.08200 57.55500 1.000 34.51993 360 THR A C 1
ATOM 2634 O O . THR A 1 334 ? 3.04300 41.28100 56.64100 1.000 35.88588 360 THR A O 1
ATOM 2638 N N . ASN A 1 335 ? 1.71100 42.08100 58.27100 1.000 29.60618 361 ASN A N 1
ATOM 2639 C CA . ASN A 1 335 ? 1.96800 43.47200 57.91700 1.000 28.00336 361 ASN A CA 1
ATOM 2640 C C . ASN A 1 335 ? 2.22200 44.36500 59.11900 1.000 30.64578 361 ASN A C 1
ATOM 2641 O O . ASN A 1 335 ? 2.41600 45.57100 58.93400 1.000 29.30878 361 ASN A O 1
ATOM 2646 N N . GLY A 1 336 ? 2.21300 43.82300 60.33600 1.000 26.01628 362 GLY A N 1
ATOM 2647 C CA . GLY A 1 336 ? 2.49500 44.59600 61.52200 1.000 26.81111 362 GLY A CA 1
ATOM 2648 C C . GLY A 1 336 ? 1.36400 45.46400 62.02200 1.000 29.81936 362 GLY A C 1
ATOM 2649 O O . GLY A 1 336 ? 1.56700 46.21700 62.98600 1.000 30.73263 362 GLY A O 1
ATOM 2650 N N . LYS A 1 337 ? 0.17900 45.38000 61.43200 1.000 28.97453 363 LYS A N 1
ATOM 2651 C CA . LYS A 1 337 ? -0.88700 46.28700 61.82700 1.000 29.91411 363 LYS A CA 1
ATOM 2652 C C . LYS A 1 337 ? -1.52700 45.86100 63.14700 1.000 32.54074 363 LYS A C 1
ATOM 2653 O O . LYS A 1 337 ? -1.65500 44.67100 63.45700 1.000 30.44049 363 LYS A O 1
ATOM 2659 N N . PHE A 1 338 ? -1.87900 46.86400 63.93600 1.000 27.41381 364 PHE A N 1
ATOM 2660 C CA . PHE A 1 338 ? -2.46000 46.68300 65.25900 1.000 25.84784 364 PHE A CA 1
ATOM 2661 C C . PHE A 1 338 ? -3.83700 46.03000 65.15000 1.000 27.71122 364 PHE A C 1
ATOM 2662 O O . PHE A 1 338 ? -4.67600 46.45500 64.34900 1.000 30.28521 364 PHE A O 1
ATOM 2670 N N . ILE A 1 339 ? -4.06100 44.97200 65.92500 1.000 27.31117 365 ILE A N 1
ATOM 2671 C CA . ILE A 1 339 ? -5.38600 44.36300 66.04600 1.000 26.46370 365 ILE A CA 1
ATOM 2672 C C . ILE A 1 339 ? -6.06200 44.78100 67.34300 1.000 28.10337 365 ILE A C 1
ATOM 2673 O O . ILE A 1 339 ? -7.17700 45.30300 67.32900 1.000 30.71684 365 ILE A O 1
ATOM 2678 N N . ARG A 1 340 ? -5.39500 44.55100 68.47600 1.000 29.56144 366 ARG A N 1
ATOM 2679 C CA . ARG A 1 340 ? -5.92900 44.96100 69.76700 1.000 31.93278 366 ARG A CA 1
ATOM 2680 C C . ARG A 1 340 ? -4.78000 45.08300 70.75600 1.000 27.42171 366 ARG A C 1
ATOM 2681 O O . ARG A 1 340 ? -3.69300 44.53200 70.55500 1.000 24.76613 366 ARG A O 1
ATOM 2689 N N . GLY A 1 341 ? -5.02700 45.83600 71.81900 1.000 29.19297 367 GLY A N 1
ATOM 2690 C CA . GLY A 1 341 ? -4.02700 46.02500 72.85400 1.000 24.95562 367 GLY A CA 1
ATOM 2691 C C . GLY A 1 341 ? -4.72100 46.41900 74.13500 1.000 27.55067 367 GLY A C 1
ATOM 2692 O O . GLY A 1 341 ? -5.65900 47.21900 74.09900 1.000 29.83516 367 GLY A O 1
ATOM 2693 N N . PHE A 1 342 ? -4.28900 45.86500 75.26600 1.000 25.84520 368 PHE A N 1
ATOM 2694 C CA . PHE A 1 342 ? -5.02700 46.05200 76.50800 1.000 24.15290 368 PHE A CA 1
ATOM 2695 C C . PHE A 1 342 ? -4.07600 45.82800 77.67000 1.000 23.90813 368 PHE A C 1
ATOM 2696 O O . PHE A 1 342 ? -3.10100 45.07900 77.53200 1.000 26.10050 368 PHE A O 1
ATOM 2704 N N . PRO A 1 343 ? -4.32200 46.45800 78.81700 1.000 27.62436 369 PRO A N 1
ATOM 2705 C CA . PRO A 1 343 ? -3.43500 46.25700 79.97000 1.000 26.72426 369 PRO A CA 1
ATOM 2706 C C . PRO A 1 343 ? -3.46000 44.81400 80.44500 1.000 27.19537 369 PRO A C 1
ATOM 2707 O O . PRO A 1 343 ? -4.51400 44.17700 80.49600 1.000 27.41645 369 PRO A O 1
ATOM 2711 N N . PHE A 1 344 ? -2.28300 44.30400 80.81400 1.000 25.46358 370 PHE A N 1
ATOM 2712 C CA . PHE A 1 344 ? -2.21100 43.02100 81.50300 1.000 27.50330 370 PHE A CA 1
ATOM 2713 C C . PHE A 1 344 ? -1.67400 43.15800 82.92500 1.000 27.95335 370 PHE A C 1
ATOM 2714 O O . PHE A 1 344 ? -1.43800 42.14200 83.58800 1.000 28.80345 370 PHE A O 1
ATOM 2722 N N . VAL A 1 345 ? -1.48800 44.38500 83.41400 1.000 25.01616 371 VAL A N 1
ATOM 2723 C CA . VAL A 1 345 ? -1.23800 44.64100 84.82700 1.000 27.31117 371 VAL A CA 1
ATOM 2724 C C . VAL A 1 345 ? -2.33500 45.57000 85.33000 1.000 29.29035 371 VAL A C 1
ATOM 2725 O O . VAL A 1 345 ? -3.05800 46.19500 84.55300 1.000 29.17455 371 VAL A O 1
ATOM 2729 N N . ASP A 1 346 ? -2.44200 45.66200 86.65200 1.000 25.61360 372 ASP A N 1
ATOM 2730 C CA . ASP A 1 346 ? -3.57500 46.32600 87.28300 1.000 24.66085 372 ASP A CA 1
ATOM 2731 C C . ASP A 1 346 ? -3.41900 47.83400 87.38300 1.000 28.82188 372 ASP A C 1
ATOM 2732 O O . ASP A 1 346 ? -4.38800 48.51100 87.75100 1.000 29.70356 372 ASP A O 1
ATOM 2737 N N . LYS A 1 347 ? -2.23700 48.37700 87.10000 1.000 28.70344 373 LYS A N 1
ATOM 2738 C CA . LYS A 1 347 ? -2.02100 49.81200 87.24200 1.000 28.03494 373 LYS A CA 1
ATOM 2739 C C . LYS A 1 347 ? -1.06000 50.27600 86.16600 1.000 29.21929 373 LYS A C 1
ATOM 2740 O O . LYS A 1 347 ? 0.06300 49.77100 86.07300 1.000 29.10349 373 LYS A O 1
ATOM 2746 N N . ILE A 1 348 ? -1.50800 51.23200 85.35700 1.000 28.16127 374 ILE A N 1
ATOM 2747 C CA . ILE A 1 348 ? -0.67600 51.89000 84.35700 1.000 27.17694 374 ILE A CA 1
ATOM 2748 C C . ILE A 1 348 ? -0.93100 53.38800 84.46500 1.000 27.03745 374 ILE A C 1
ATOM 2749 O O . ILE A 1 348 ? -2.08400 53.82800 84.40000 1.000 29.00348 374 ILE A O 1
ATOM 2754 N N . THR A 1 349 ? 0.13500 54.17200 84.65500 1.000 27.38749 375 THR A N 1
ATOM 2755 C CA . THR A 1 349 ? -0.01100 55.61500 84.82800 1.000 25.35567 375 THR A CA 1
ATOM 2756 C C . THR A 1 349 ? 0.46600 56.43400 83.63900 1.000 27.11115 375 THR A C 1
ATOM 2757 O O . THR A 1 349 ? 0.04500 57.58700 83.50600 1.000 30.10624 375 THR A O 1
ATOM 2761 N N . TRP A 1 350 ? 1.34300 55.88500 82.79800 1.000 26.76900 376 TRP A N 1
ATOM 2762 C CA . TRP A 1 350 ? 2.00400 56.68900 81.77500 1.000 23.1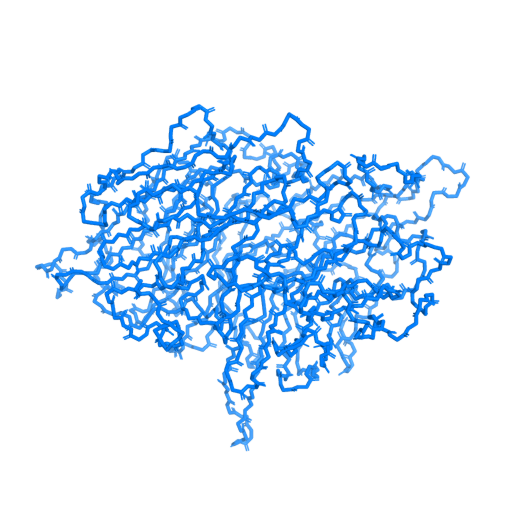2909 376 TRP A CA 1
ATOM 2763 C C . TRP A 1 350 ? 1.14100 56.88500 80.53200 1.000 28.61922 376 TRP A C 1
ATOM 2764 O O . TRP A 1 350 ? 1.40500 57.80500 79.74700 1.000 27.68227 376 TRP A O 1
ATOM 2775 N N . ALA A 1 351 ? 0.12200 56.05300 80.33900 1.000 26.69794 377 ALA A N 1
ATOM 2776 C CA . ALA A 1 351 ? -0.80500 56.18500 79.22600 1.000 28.86925 377 ALA A CA 1
ATOM 2777 C C . ALA A 1 351 ? -2.20400 55.85300 79.72000 1.000 31.06425 377 ALA A C 1
ATOM 2778 O O . ALA A 1 351 ? -2.37100 55.06100 80.64900 1.000 33.09607 377 ALA A O 1
ATOM 2780 N N . THR A 1 352 ? -3.20800 56.47000 79.10400 1.000 33.03291 378 THR A N 1
ATOM 2781 C CA . THR A 1 352 ? -4.60000 56.21300 79.45900 1.000 36.11749 378 THR A CA 1
ATOM 2782 C C . THR A 1 352 ? -5.26500 55.21500 78.52400 1.000 36.56754 378 THR A C 1
ATOM 2783 O O . THR A 1 352 ? -6.42300 54.85200 78.74700 1.000 39.39946 378 THR A O 1
ATOM 2787 N N . GLY A 1 353 ? -4.56100 54.76200 77.49800 1.000 33.66719 379 GLY A N 1
ATOM 2788 C CA . GLY A 1 353 ? -5.12400 53.85800 76.52000 1.000 33.04607 379 GLY A CA 1
ATOM 2789 C C . GLY A 1 353 ? -4.28200 53.89300 75.25900 1.000 32.05121 379 GLY A C 1
ATOM 2790 O O . GLY A 1 353 ? -3.19600 54.46500 75.23400 1.000 33.14871 379 GLY A O 1
ATOM 2791 N N . LEU A 1 354 ? -4.81700 53.27000 74.21300 1.000 29.89043 380 LEU A N 1
ATOM 2792 C CA . LEU A 1 354 ? -4.17900 53.22600 72.90600 1.000 32.28808 380 LEU A CA 1
ATOM 2793 C C . LEU A 1 354 ? -5.14100 53.76400 71.85900 1.000 33.46454 380 LEU A C 1
ATOM 2794 O O . LEU A 1 354 ? -6.35800 53.61100 71.98700 1.000 39.26260 380 LEU A O 1
ATOM 2799 N N . ASP A 1 355 ? -4.59600 54.39200 70.81500 1.000 33.24346 381 ASP A N 1
ATOM 2800 C CA . ASP A 1 355 ? -5.45500 54.87900 69.74900 1.000 32.00121 381 ASP A CA 1
ATOM 2801 C C . ASP A 1 355 ? -5.71100 53.75600 68.74200 1.000 33.85932 381 ASP A C 1
ATOM 2802 O O . ASP A 1 355 ? -5.29300 52.61100 68.93400 1.000 34.03040 381 ASP A O 1
ATOM 2807 N N . LYS A 1 356 ? -6.42300 54.08500 67.65800 1.000 36.56754 382 LYS A N 1
ATOM 2808 C CA . LYS A 1 356 ? -6.85900 53.06200 66.71100 1.000 39.83109 382 LYS A CA 1
ATOM 2809 C C . LYS A 1 356 ? -5.69500 52.36600 66.02100 1.000 39.62317 382 LYS A C 1
ATOM 2810 O O . LYS A 1 356 ? -5.86600 51.25500 65.50600 1.000 40.69962 382 LYS A O 1
ATOM 2816 N N . ASP A 1 357 ? -4.52200 52.99000 65.98700 1.000 33.77247 383 ASP A N 1
ATOM 2817 C CA . ASP A 1 357 ? -3.34500 52.39700 65.37000 1.000 34.73048 383 ASP A CA 1
ATOM 2818 C C . ASP A 1 357 ? -2.43400 51.71700 66.38000 1.000 29.99570 383 ASP A C 1
ATOM 2819 O O . ASP A 1 357 ? -1.39500 51.17500 65.99100 1.000 34.51730 383 ASP A O 1
ATOM 2824 N N . GLY A 1 358 ? -2.79500 51.72700 67.66000 1.000 29.60092 384 GLY A N 1
ATOM 2825 C CA . GLY A 1 358 ? -1.96700 51.12300 68.68400 1.000 27.89808 384 GLY A CA 1
ATOM 2826 C C . GLY A 1 358 ? -0.94600 52.04200 69.31200 1.000 29.06401 384 GLY A C 1
ATOM 2827 O O . GLY A 1 358 ? -0.11900 51.57300 70.10200 1.000 27.66911 384 GLY A O 1
ATOM 2828 N N . ARG A 1 359 ? -0.97200 53.32200 68.98700 1.000 30.42996 385 ARG A N 1
ATOM 2829 C CA . ARG A 1 359 ? -0.07700 54.29200 69.59700 1.000 27.22958 385 ARG A CA 1
ATOM 2830 C C . ARG A 1 359 ? -0.63400 54.72200 70.95200 1.000 27.77701 385 ARG A C 1
ATOM 2831 O O . ARG A 1 359 ? -1.84700 54.89700 71.09400 1.000 30.15362 385 ARG A O 1
ATOM 2839 N N . PRO A 1 360 ? 0.21900 54.90200 71.95700 1.000 25.81099 386 PRO A N 1
ATOM 2840 C CA . PRO A 1 360 ? -0.28800 55.27900 73.27700 1.000 26.57161 386 PRO A CA 1
ATOM 2841 C C . PRO A 1 360 ? -0.96300 56.63700 73.26100 1.000 27.12957 386 PRO A C 1
ATOM 2842 O O . PRO A 1 360 ? -0.58700 57.54300 72.51200 1.000 28.06652 386 PRO A O 1
ATOM 2846 N N . ILE A 1 361 ? -1.97300 56.76800 74.11000 1.000 29.38247 387 ILE A N 1
ATOM 2847 C CA . ILE A 1 361 ? -2.52600 58.06000 74.49200 1.000 31.13531 387 ILE A CA 1
ATOM 2848 C C . ILE A 1 361 ? -1.84500 58.44200 75.80100 1.000 32.69339 387 ILE A C 1
ATOM 2849 O O . ILE A 1 361 ? -2.14300 57.86700 76.85400 1.000 31.73538 387 ILE A O 1
ATOM 2854 N N . TYR A 1 362 ? -0.91600 59.39400 75.73900 1.000 32.19597 388 TYR A N 1
ATOM 2855 C CA . TYR A 1 362 ? 0.01000 59.62600 76.84300 1.000 29.26140 388 TYR A CA 1
ATOM 2856 C C . TYR A 1 362 ? -0.61800 60.46300 77.94800 1.000 30.26679 388 TYR A C 1
ATOM 2857 O O . TYR A 1 362 ? -1.39300 61.38400 77.68600 1.000 31.13794 388 TYR A O 1
ATOM 2866 N N . ASN A 1 363 ? -0.25600 60.14400 79.19100 1.000 31.30375 389 ASN A N 1
ATOM 2867 C CA . ASN A 1 363 ? -0.52100 61.00300 80.34400 1.000 32.23018 389 ASN A CA 1
ATOM 2868 C C . ASN A 1 363 ? 0.77800 61.74900 80.63100 1.000 33.97249 389 ASN A C 1
ATOM 2869 O O . ASN A 1 363 ? 1.70300 61.20100 81.23900 1.000 29.76673 389 ASN A O 1
ATOM 2874 N N . ASP A 1 364 ? 0.85100 63.00500 80.18700 1.000 34.46992 390 ASP A N 1
ATOM 2875 C CA . ASP A 1 364 ? 2.12900 63.70300 80.21800 1.000 36.97549 390 ASP A CA 1
ATOM 2876 C C . ASP A 1 364 ? 2.59500 64.00000 81.63700 1.000 36.37541 390 ASP A C 1
ATOM 2877 O O . ASP A 1 364 ? 3.79600 64.19000 81.85000 1.000 35.62006 390 ASP A O 1
ATOM 2882 N N . ALA A 1 365 ? 1.68600 64.01400 82.61500 1.000 33.03817 391 ALA A N 1
ATOM 2883 C CA . ALA A 1 365 ? 2.09900 64.19700 84.00100 1.000 36.14907 391 ALA A CA 1
ATOM 2884 C C . ALA A 1 365 ? 2.89600 63.01600 84.52600 1.000 33.50402 391 ALA A C 1
ATOM 2885 O O . ALA A 1 365 ? 3.52800 63.13500 85.58000 1.000 34.69100 391 ALA A O 1
ATOM 2887 N N . SER A 1 366 ? 2.88200 61.88500 83.82300 1.000 29.97465 392 SER A N 1
ATOM 2888 C CA . SER A 1 366 ? 3.59500 60.68900 84.23600 1.000 28.64028 392 SER A CA 1
ATOM 2889 C C . SER A 1 366 ? 4.96600 60.57200 83.57700 1.000 29.23508 392 SER A C 1
ATOM 2890 O O . SER A 1 366 ? 5.62700 59.54000 83.72200 1.000 30.46681 392 SER A O 1
ATOM 2893 N N . ARG A 1 367 ? 5.40000 61.59900 82.83400 1.000 28.05600 393 ARG A N 1
ATOM 2894 C CA . ARG A 1 367 ? 6.77000 61.61900 82.32600 1.000 27.58489 393 ARG A CA 1
ATOM 2895 C C . ARG A 1 367 ? 7.61000 62.52700 83.20400 1.000 29.72988 393 ARG A C 1
ATOM 2896 O O . ARG A 1 367 ? 7.18600 63.65400 83.48300 1.000 29.62460 393 ARG A O 1
ATOM 2904 N N . PRO A 1 368 ? 8.78000 62.09500 83.67400 1.000 27.34012 394 PRO A N 1
ATOM 2905 C CA . PRO A 1 368 ? 9.59100 62.97200 84.53100 1.000 28.25602 394 PRO A CA 1
ATOM 2906 C C . PRO A 1 368 ? 10.01000 64.21800 83.76800 1.000 31.38534 394 PRO A C 1
ATOM 2907 O O . PRO A 1 368 ? 10.34200 64.15500 82.58300 1.000 33.28820 394 PRO A O 1
ATOM 2911 N N . GLY A 1 369 ? 9.96800 65.36100 84.45000 1.000 28.82451 395 GLY A N 1
ATOM 2912 C CA . GLY A 1 369 ? 10.24400 66.62800 83.80000 1.000 34.81470 395 GLY A CA 1
ATOM 2913 C C . GLY A 1 369 ? 11.72400 66.85900 83.53600 1.000 36.22013 395 GLY A C 1
ATOM 2914 O O . GLY A 1 369 ? 12.60500 66.18100 84.06300 1.000 35.06210 395 GLY A O 1
ATOM 2915 N N . ALA A 1 370 ? 11.99700 67.84600 82.68400 1.000 34.90155 396 ALA A N 1
ATOM 2916 C CA . ALA A 1 370 ? 13.37400 68.18600 82.36600 1.000 35.95957 396 ALA A CA 1
ATOM 2917 C C . ALA A 1 370 ? 14.04400 68.86400 83.56000 1.000 35.39898 396 ALA A C 1
ATOM 2918 O O . ALA A 1 370 ? 13.39800 69.60700 84.30400 1.000 36.71230 396 ALA A O 1
ATOM 2920 N N . PRO A 1 371 ? 15.34300 68.62100 83.76800 1.000 36.18592 397 PRO A N 1
ATOM 2921 C CA . PRO A 1 371 ? 16.03000 69.27000 84.90000 1.000 39.96005 397 PRO A CA 1
ATOM 2922 C C . PRO A 1 371 ? 16.09500 70.78500 84.79200 1.000 45.21332 397 PRO A C 1
ATOM 2923 O O . PRO A 1 371 ? 16.00400 71.47700 85.81500 1.000 49.86124 397 PRO A O 1
ATOM 2927 N N . GLY A 1 372 ? 16.26400 71.31800 83.58700 1.000 49.89809 398 GLY A N 1
ATOM 2928 C CA . GLY A 1 372 ? 16.32200 72.76300 83.42900 1.000 54.16439 398 GLY A CA 1
ATOM 2929 C C . GLY A 1 372 ? 17.49500 73.36400 84.18000 1.000 60.16248 398 GLY A C 1
ATOM 2930 O O . GLY A 1 372 ? 18.65000 72.95500 84.01200 1.000 62.76542 398 GLY A O 1
ATOM 2931 N N . SER A 1 373 ? 17.19600 74.34700 85.03000 1.000 62.68120 399 SER A N 1
ATOM 2932 C CA . SER A 1 373 ? 18.21800 75.04700 85.79700 1.000 64.98937 399 SER A CA 1
ATOM 2933 C C . SER A 1 373 ? 18.65400 74.28800 87.04500 1.000 68.98196 399 SER A C 1
ATOM 2934 O O . SER A 1 373 ? 19.65900 74.66600 87.65700 1.000 75.61433 399 SER A O 1
ATOM 2937 N N . GLU A 1 374 ? 17.93300 73.24400 87.43600 1.000 65.11570 400 GLU A N 1
ATOM 2938 C CA . GLU A 1 374 ? 18.29600 72.45100 88.60000 1.000 66.02371 400 GLU A CA 1
ATOM 2939 C C . GLU A 1 374 ? 19.14400 71.25200 88.18800 1.000 61.69950 400 GLU A C 1
ATOM 2940 O O . GLU A 1 374 ? 19.21500 70.88200 87.01300 1.000 62.26273 400 GLU A O 1
ATOM 2946 N N . ALA A 1 375 ? 19.79900 70.64500 89.18100 1.000 55.52771 401 ALA A N 1
ATOM 2947 C CA . ALA A 1 375 ? 20.54100 69.41700 88.91900 1.000 54.72498 401 ALA A CA 1
ATOM 2948 C C . ALA A 1 375 ? 19.60500 68.29700 88.48900 1.000 53.82751 401 ALA A C 1
ATOM 2949 O O . ALA A 1 375 ? 19.89000 67.57300 87.52700 1.000 55.47244 401 ALA A O 1
ATOM 2951 N N . LYS A 1 376 ? 18.48000 68.14100 89.18400 1.000 42.20769 402 LYS A N 1
ATOM 2952 C CA . LYS A 1 376 ? 17.50300 67.10800 88.87500 1.000 40.31010 402 LYS A CA 1
ATOM 2953 C C . LYS A 1 376 ? 16.17300 67.75000 88.51100 1.000 37.69663 402 LYS A C 1
ATOM 2954 O O . LYS A 1 376 ? 15.83000 68.82800 89.00900 1.000 43.33151 402 LYS A O 1
ATOM 2960 N N . GLY A 1 377 ? 15.41300 67.06500 87.65700 1.000 34.15936 403 GLY A N 1
ATOM 2961 C CA . GLY A 1 377 ? 14.05100 67.45500 87.36600 1.000 39.88373 403 GLY A CA 1
ATOM 2962 C C . GLY A 1 377 ? 13.07100 66.92200 88.40200 1.000 43.53680 403 GLY A C 1
ATOM 2963 O O . GLY A 1 377 ? 13.44100 66.27600 89.38000 1.000 37.65188 403 GLY A O 1
ATOM 2964 N N . SER A 1 378 ? 11.79000 67.19600 88.15400 1.000 48.82691 404 SER A N 1
ATOM 2965 C CA . SER A 1 378 ? 10.71900 66.73700 89.03400 1.000 50.05863 404 SER A CA 1
ATOM 2966 C C . SER A 1 378 ? 10.65200 65.21400 89.07300 1.000 37.33342 404 SER A C 1
ATOM 2967 O O . SER A 1 378 ? 10.75300 64.54600 88.04400 1.000 38.46251 404 SER A O 1
ATOM 2970 N N . SER A 1 379 ? 10.45200 64.66200 90.26700 1.000 36.11749 405 SER A N 1
ATOM 2971 C CA . SER A 1 379 ? 10.25900 63.22500 90.40800 1.000 35.78587 405 SER A CA 1
ATOM 2972 C C . SER A 1 379 ? 8.77500 62.90800 90.25200 1.000 35.24633 405 SER A C 1
ATOM 2973 O O . SER A 1 379 ? 7.92800 63.61400 90.80900 1.000 34.67258 405 SER A O 1
ATOM 2976 N N . VAL A 1 380 ? 8.46200 61.87600 89.46700 1.000 29.42458 406 VAL A N 1
ATOM 2977 C CA . VAL A 1 380 ? 7.08900 61.41900 89.28900 1.000 28.83767 406 VAL A CA 1
ATOM 2978 C C . VAL A 1 380 ? 7.00900 59.94300 89.65200 1.000 26.80848 406 VAL A C 1
ATOM 2979 O O . VAL A 1 380 ? 7.99600 59.20800 89.54300 1.000 26.11892 406 VAL A O 1
ATOM 2983 N N . PHE A 1 381 ? 5.82900 59.51000 90.10800 1.000 26.58477 407 PHE A N 1
ATOM 2984 C CA . PHE A 1 381 ? 5.57700 58.09600 90.36600 1.000 26.72952 407 PHE A CA 1
ATOM 2985 C C . PHE A 1 381 ? 4.90100 57.46800 89.15400 1.000 28.26655 407 PHE A C 1
ATOM 2986 O O . PHE A 1 381 ? 3.85200 57.94700 88.70400 1.000 31.50115 407 PHE A O 1
ATOM 2994 N N . VAL A 1 382 ? 5.49700 56.39400 88.63800 1.000 24.86877 408 VAL A N 1
ATOM 2995 C CA . VAL A 1 382 ? 5.08500 55.77900 87.38100 1.000 27.00850 408 VAL A CA 1
ATOM 2996 C C . VAL A 1 382 ? 4.83900 54.29700 87.60700 1.000 27.19273 408 VAL A C 1
ATOM 2997 O O . VAL A 1 382 ? 5.60200 53.63600 88.31800 1.000 27.72438 408 VAL A O 1
ATOM 3001 N N . ALA A 1 383 ? 3.78500 53.77200 86.98500 1.000 24.48188 409 ALA A N 1
ATOM 3002 C CA . ALA A 1 383 ? 3.61600 52.33300 86.86500 1.000 21.84472 409 ALA A CA 1
ATOM 3003 C C . ALA A 1 383 ? 3.36000 51.99100 85.40400 1.000 21.12885 409 ALA A C 1
ATOM 3004 O O . ALA A 1 383 ? 2.65000 52.73200 84.70700 1.000 25.29777 409 ALA A O 1
ATOM 3006 N N . PRO A 1 384 ? 3.95000 50.90100 84.89400 1.000 22.59745 410 PRO A N 1
ATOM 3007 C CA . PRO A 1 384 ? 4.89900 50.00700 85.57300 1.000 22.27636 410 PRO A CA 1
ATOM 3008 C C . PRO A 1 384 ? 6.25300 50.65500 85.85400 1.000 23.68968 410 PRO A C 1
ATOM 3009 O O . PRO A 1 384 ? 6.60200 51.64900 85.21400 1.000 22.03685 410 PRO A O 1
ATOM 3013 N N . ALA A 1 385 ? 6.99400 50.09100 86.80600 1.000 23.52650 411 ALA A N 1
ATOM 3014 C CA . ALA A 1 385 ? 8.40900 50.39400 86.95700 1.000 23.57651 411 ALA A CA 1
ATOM 3015 C C . ALA A 1 385 ? 9.15700 50.08200 85.66500 1.000 20.76302 411 ALA A C 1
ATOM 3016 O O . ALA A 1 385 ? 8.68700 49.32500 84.81200 1.000 22.90011 411 ALA A O 1
ATOM 3018 N N . PHE A 1 386 ? 10.36700 50.63500 85.54300 1.000 20.59984 412 PHE A N 1
ATOM 3019 C CA . PHE A 1 386 ? 11.13200 50.42500 84.31400 1.000 19.54971 412 PHE A CA 1
ATOM 3020 C C . PHE A 1 386 ? 11.43000 48.94600 84.07500 1.000 22.56586 412 PHE A C 1
ATOM 3021 O O . PHE A 1 386 ? 11.46400 48.50800 82.91900 1.000 23.25542 412 PHE A O 1
ATOM 3029 N N . LEU A 1 387 ? 11.60000 48.15400 85.13900 1.000 20.87882 413 LEU A N 1
ATOM 3030 C CA . LEU A 1 387 ? 11.80300 46.71700 84.95300 1.000 18.64171 413 LEU A CA 1
ATOM 3031 C C . LEU A 1 387 ? 10.58400 46.02800 84.34500 1.000 23.77127 413 LEU A C 1
ATOM 3032 O O . LEU A 1 387 ? 10.70100 44.87900 83.90400 1.000 22.10265 413 LEU A O 1
ATOM 3037 N N . GLY A 1 388 ? 9.42700 46.68500 84.31700 1.000 21.23676 414 GLY A N 1
ATOM 3038 C CA . GLY A 1 388 ? 8.40400 46.34900 83.35200 1.000 20.36297 414 GLY A CA 1
ATOM 3039 C C . GLY A 1 388 ? 7.26600 45.52300 83.92800 1.000 21.82367 414 GLY A C 1
ATOM 3040 O O . GLY A 1 388 ? 7.38400 44.86000 84.96600 1.000 22.60271 414 GLY A O 1
ATOM 3041 N N . ALA A 1 389 ? 6.13100 45.58300 83.23000 1.000 20.66300 415 ALA A N 1
ATOM 3042 C CA . ALA A 1 389 ? 5.04700 44.65000 83.50900 1.000 22.94222 415 ALA A CA 1
ATOM 3043 C C . ALA A 1 389 ? 5.49300 43.22000 83.23400 1.000 21.88683 415 ALA A C 1
ATOM 3044 O O . ALA A 1 389 ? 5.07700 42.28400 83.92500 1.000 21.77630 415 ALA A O 1
ATOM 3046 N N . LYS A 1 390 ? 6.32200 43.03200 82.20900 1.000 21.41573 416 LYS A N 1
ATOM 3047 C CA . LYS A 1 390 ? 7.07600 41.80400 81.99600 1.000 18.78120 416 LYS A CA 1
ATOM 3048 C C . LYS A 1 390 ? 8.44500 42.20900 81.47800 1.000 22.31583 416 LYS A C 1
ATOM 3049 O O . LYS A 1 390 ? 8.57400 43.20100 80.76100 1.000 19.57340 416 LYS A O 1
ATOM 3055 N N . ASN A 1 391 ? 9.46700 41.44400 81.85600 1.000 19.53129 417 ASN A N 1
ATOM 3056 C CA . ASN A 1 391 ? 10.81600 41.70200 81.36700 1.000 21.09990 417 ASN A CA 1
ATOM 3057 C C . ASN A 1 391 ? 11.24300 40.60500 80.38800 1.000 21.37362 417 ASN A C 1
ATOM 3058 O O . ASN A 1 391 ? 10.43600 40.17000 79.56500 1.000 19.55234 417 ASN A O 1
ATOM 3063 N N . TRP A 1 392 ? 12.49200 40.13700 80.48300 1.000 18.71014 418 TRP A N 1
ATOM 3064 C CA . TRP A 1 392 ? 13.05700 39.21800 79.49100 1.000 20.22874 418 TRP A CA 1
ATOM 3065 C C . TRP A 1 392 ? 12.30100 37.89400 79.44600 1.000 20.79460 418 TRP A C 1
ATOM 3066 O O . TRP A 1 392 ? 12.29200 37.20900 78.41400 1.000 20.60773 418 TRP A O 1
ATOM 3077 N N . MET A 1 393 ? 11.69500 37.50500 80.55700 1.000 19.29179 419 MET A N 1
ATOM 3078 C CA . MET A 1 393 ? 11.30400 36.11400 80.73100 1.000 17.78108 419 MET A CA 1
ATOM 3079 C C . MET A 1 393 ? 10.09900 35.78500 79.85700 1.000 19.98134 419 MET A C 1
ATOM 3080 O O . MET A 1 393 ? 9.09000 36.49800 79.89900 1.000 20.72880 419 MET A O 1
ATOM 3085 N N . PRO A 1 394 ? 10.17400 34.73900 79.03600 1.000 20.50246 420 PRO A N 1
ATOM 3086 C CA . PRO A 1 394 ? 9.16900 34.54700 77.98700 1.000 18.99438 420 PRO A CA 1
ATOM 3087 C C . PRO A 1 394 ? 7.86600 33.96300 78.50300 1.000 21.70523 420 PRO A C 1
ATOM 3088 O O . PRO A 1 394 ? 7.84300 33.09800 79.38600 1.000 21.83156 420 PRO A O 1
ATOM 3092 N N . MET A 1 395 ? 6.77300 34.44900 77.92300 1.000 20.63932 421 MET A N 1
ATOM 3093 C CA . MET A 1 395 ? 5.46400 33.84800 78.09200 1.000 20.67353 421 MET A CA 1
ATOM 3094 C C . MET A 1 395 ? 5.33700 32.61600 77.19900 1.000 22.93959 421 MET A C 1
ATOM 3095 O O . MET A 1 395 ? 6.16500 32.36300 76.32000 1.000 22.47112 421 MET A O 1
ATOM 3100 N N . ALA A 1 396 ? 4.28300 31.83600 77.42900 1.000 21.33414 422 ALA A N 1
ATOM 3101 C CA . ALA A 1 396 ? 4.04300 30.62200 76.66200 1.000 21.42889 422 ALA A CA 1
ATOM 3102 C C . ALA A 1 396 ? 2.60800 30.59900 76.16200 1.000 24.18185 422 ALA A C 1
ATOM 3103 O O . ALA A 1 396 ? 1.71100 31.16700 76.79000 1.000 25.08985 422 ALA A O 1
ATOM 3105 N N . TYR A 1 397 ? 2.39900 29.93700 75.02700 1.000 21.75261 423 TYR A N 1
ATOM 3106 C CA . TYR A 1 397 ? 1.08000 29.80500 74.41600 1.000 22.38426 423 TYR A CA 1
ATOM 3107 C C . TYR A 1 397 ? 0.64200 28.34800 74.46200 1.000 26.46633 423 TYR A C 1
ATOM 3108 O O . TYR A 1 397 ? 1.37200 27.47000 73.99800 1.000 31.12478 423 TYR A O 1
ATOM 3117 N N . ASN A 1 398 ? -0.55300 28.08900 74.99600 1.000 26.86375 424 ASN A N 1
ATOM 3118 C CA . ASN A 1 398 ? -1.11900 26.74400 74.99600 1.000 25.41094 424 ASN A CA 1
ATOM 3119 C C . ASN A 1 398 ? -2.12200 26.63000 73.85500 1.000 29.32720 424 ASN A C 1
ATOM 3120 O O . ASN A 1 398 ? -3.13200 27.34300 73.83600 1.000 27.91651 424 ASN A O 1
ATOM 3125 N N . LYS A 1 399 ? -1.84700 25.72100 72.91400 1.000 26.97429 425 LYS A N 1
ATOM 3126 C CA . LYS A 1 399 ? -2.69300 25.58500 71.73100 1.000 32.98290 425 LYS A CA 1
ATOM 3127 C C . LYS A 1 399 ? -4.08200 25.07000 72.08800 1.000 35.12526 425 LYS A C 1
ATOM 3128 O O . LYS A 1 399 ? -5.04900 25.34300 71.36800 1.000 33.12766 425 LYS A O 1
ATOM 3134 N N . ASP A 1 400 ? -4.19900 24.32600 73.18800 1.000 30.07466 426 ASP A N 1
ATOM 3135 C CA . ASP A 1 400 ? -5.47900 23.73000 73.55100 1.000 33.38558 426 ASP A CA 1
ATOM 3136 C C . ASP A 1 400 ? -6.39200 24.73100 74.24800 1.000 33.38032 426 ASP A C 1
ATOM 3137 O O . ASP A 1 400 ? -7.58800 24.79000 73.94600 1.000 34.26990 426 ASP A O 1
ATOM 3142 N N . THR A 1 401 ? -5.86200 25.51000 75.19400 1.000 29.01664 427 THR A N 1
ATOM 3143 C CA . THR A 1 401 ? -6.68400 26.52600 75.84000 1.000 27.67174 427 THR A CA 1
ATOM 3144 C C . THR A 1 401 ? -6.77500 27.79600 75.01500 1.000 30.77737 427 THR A C 1
ATOM 3145 O O . THR A 1 401 ? -7.71300 28.57700 75.20300 1.000 30.64315 427 THR A O 1
ATOM 3149 N N . GLY A 1 402 ? -5.82400 28.01900 74.11100 1.000 29.48511 428 GLY A N 1
ATOM 3150 C CA . GLY A 1 402 ? -5.79600 29.26200 73.36800 1.000 25.82415 428 GLY A CA 1
ATOM 3151 C C . GLY A 1 402 ? -5.33500 30.45400 74.17000 1.000 28.12706 428 GLY A C 1
ATOM 3152 O O . GLY A 1 402 ? -5.52800 31.59100 73.73500 1.000 27.74806 428 GLY A O 1
ATOM 3153 N N . LEU A 1 403 ? -4.73000 30.23300 75.33500 1.000 26.49528 429 LEU A N 1
ATOM 3154 C CA . LEU A 1 403 ? -4.31900 31.30600 76.22600 1.000 27.22695 429 LEU A CA 1
ATOM 3155 C C . LEU A 1 403 ? -2.80700 31.48000 76.21400 1.000 29.31930 429 LEU A C 1
ATOM 3156 O O . LEU A 1 403 ? -2.05500 30.52900 75.97700 1.000 25.38199 429 LEU A O 1
ATOM 3161 N N . PHE A 1 404 ? -2.37700 32.70500 76.50600 1.000 24.84772 430 PHE A N 1
ATOM 3162 C CA . PHE A 1 404 ? -0.98900 33.01000 76.81600 1.000 22.67114 430 PHE A CA 1
ATOM 3163 C C . PHE A 1 404 ? -0.81600 33.04400 78.32700 1.000 22.16055 430 PHE A C 1
ATOM 3164 O O . PHE A 1 404 ? -1.70000 33.51200 79.04900 1.000 24.52662 430 PHE A O 1
ATOM 3172 N N . TYR A 1 405 ? 0.31600 32.53400 78.79700 1.000 19.80501 431 TYR A N 1
ATOM 3173 C CA . TYR A 1 405 ? 0.62200 32.45800 80.22400 1.000 21.68155 431 TYR A CA 1
ATOM 3174 C C . TYR A 1 405 ? 1.80500 33.37600 80.48800 1.000 22.95538 431 TYR A C 1
ATOM 3175 O O . TYR A 1 405 ? 2.92300 33.10400 80.03400 1.000 22.55007 431 TYR A O 1
ATOM 3184 N N . VAL A 1 406 ? 1.54500 34.46600 81.20000 1.000 22.58165 432 VAL A N 1
ATOM 3185 C CA . VAL A 1 406 ? 2.41400 35.64000 81.24400 1.000 21.33677 432 VAL A CA 1
ATOM 3186 C C . VAL A 1 406 ? 2.99600 35.78200 82.64600 1.000 23.00013 432 VAL A C 1
ATOM 3187 O O . VAL A 1 406 ? 2.24000 35.99600 83.60200 1.000 22.60271 432 VAL A O 1
ATOM 3191 N N . PRO A 1 407 ? 4.32700 35.74100 82.80400 1.000 20.69722 433 PRO A N 1
ATOM 3192 C CA . PRO A 1 407 ? 4.93100 36.02800 84.11500 1.000 21.68681 433 PRO A CA 1
ATOM 3193 C C . PRO A 1 407 ? 5.07700 37.52600 84.33600 1.000 27.89019 433 PRO A C 1
ATOM 3194 O O . PRO A 1 407 ? 6.07100 38.12100 83.91300 1.000 31.17216 433 PRO A O 1
ATOM 3198 N N . SER A 1 408 ? 4.11000 38.15100 84.99800 1.000 21.40783 434 SER A N 1
ATOM 3199 C CA . SER A 1 408 ? 4.06800 39.60300 85.09200 1.000 20.44719 434 SER A CA 1
ATOM 3200 C C . SER A 1 408 ? 4.45700 40.06500 86.48800 1.000 23.12909 434 SER A C 1
ATOM 3201 O O . SER A 1 408 ? 4.53000 39.27800 87.43700 1.000 22.78431 434 SER A O 1
ATOM 3204 N N . ASN A 1 409 ? 4.70200 41.37300 86.60500 1.000 20.99725 435 ASN A N 1
ATOM 3205 C CA . ASN A 1 409 ? 5.06200 41.98300 87.87800 1.000 20.74196 435 ASN A CA 1
ATOM 3206 C C . ASN A 1 409 ? 4.27300 43.26200 88.09100 1.000 23.72127 435 ASN A C 1
ATOM 3207 O O . ASN A 1 409 ? 4.04600 44.02200 87.14100 1.000 23.23963 435 ASN A O 1
ATOM 3212 N N . GLU A 1 410 ? 3.86200 43.48800 89.35000 1.000 20.44982 436 GLU A N 1
ATOM 3213 C CA . GLU A 1 410 ? 3.14200 44.69300 89.77000 1.000 24.76086 436 GLU A CA 1
ATOM 3214 C C . GLU A 1 410 ? 4.08100 45.55000 90.61500 1.000 25.06880 436 GLU A C 1
ATOM 3215 O O . GLU A 1 410 ? 4.33600 45.23700 91.78100 1.000 24.04762 436 GLU A O 1
ATOM 3221 N N A TRP A 1 411 ? 4.60200 46.62500 90.02700 0.350 22.60534 437 TRP A N 1
ATOM 3222 N N B TRP A 1 411 ? 4.59800 46.62700 90.02600 0.650 22.02106 437 TRP A N 1
ATOM 3223 C CA A TRP A 1 411 ? 5.45800 47.54200 90.76800 0.350 23.24752 437 TRP A CA 1
ATOM 3224 C CA B TRP A 1 411 ? 5.46100 47.54300 90.76200 0.650 23.46860 437 TRP A CA 1
ATOM 3225 C C A TRP A 1 411 ? 5.47900 48.88700 90.06000 0.350 23.65547 437 TRP A C 1
ATOM 3226 C C B TRP A 1 411 ? 5.46600 48.89200 90.06100 0.650 23.55546 437 TRP A C 1
ATOM 3227 O O A TRP A 1 411 ? 5.17600 48.99000 88.86900 0.350 24.85824 437 TRP A O 1
ATOM 3228 O O B TRP A 1 411 ? 5.13300 49.00300 88.88000 0.650 24.82666 437 TRP A O 1
ATOM 3249 N N . GLY A 1 412 ? 5.82900 49.91800 90.82200 1.000 22.67114 438 GLY A N 1
ATOM 3250 C CA . GLY A 1 412 ? 5.95700 51.25200 90.28300 1.000 24.76350 438 GLY A CA 1
ATOM 3251 C C . GLY A 1 412 ? 7.32000 51.82300 90.60300 1.000 25.36357 438 GLY A C 1
ATOM 3252 O O . GLY A 1 412 ? 8.20000 51.10300 91.09500 1.000 23.22910 438 GLY A O 1
ATOM 3253 N N . MET A 1 413 ? 7.51400 53.11100 90.34000 1.000 23.89234 439 MET A N 1
ATOM 3254 C CA . MET A 1 413 ? 8.81300 53.71300 90.59500 1.000 24.59505 439 MET A CA 1
ATOM 3255 C C . MET A 1 413 ? 8.66900 55.21300 90.77300 1.000 24.87667 439 MET A C 1
ATOM 3256 O O . MET A 1 413 ? 7.82600 55.84100 90.13000 1.000 26.32421 439 MET A O 1
ATOM 3261 N N . ASP A 1 414 ? 9.49100 55.77600 91.65400 1.000 22.82642 440 ASP A N 1
ATOM 3262 C CA . ASP A 1 414 ? 9.85000 57.17900 91.52900 1.000 23.90287 440 ASP A CA 1
ATOM 3263 C C . ASP A 1 414 ? 10.92600 57.28600 90.46200 1.000 26.21104 440 ASP A C 1
ATOM 3264 O O . ASP A 1 414 ? 11.84600 56.46500 90.41400 1.000 27.31117 440 ASP A O 1
ATOM 3269 N N . ILE A 1 415 ? 10.81000 58.27900 89.58800 1.000 23.58441 441 ILE A N 1
ATOM 3270 C CA . ILE A 1 415 ? 11.82500 58.46500 88.55600 1.000 23.28963 441 ILE A CA 1
ATOM 3271 C C . ILE A 1 415 ? 11.97800 59.95200 88.29000 1.000 25.18986 441 ILE A C 1
ATOM 3272 O O . ILE A 1 415 ? 11.00200 60.70700 88.31500 1.000 26.57424 441 ILE A O 1
ATOM 3277 N N . TRP A 1 416 ? 13.22000 60.37300 88.07200 1.000 24.39503 442 TRP A N 1
ATOM 3278 C CA . TRP A 1 416 ? 13.52200 61.75000 87.71800 1.000 24.52136 442 TRP A CA 1
ATOM 3279 C C . TRP A 1 416 ? 14.62300 61.72800 86.67300 1.000 24.27396 442 TRP A C 1
ATOM 3280 O O . TRP A 1 416 ? 15.27400 60.70100 86.45400 1.000 24.86088 442 TRP A O 1
ATOM 3291 N N . ASN A 1 417 ? 14.81300 62.86700 86.01700 1.000 25.64781 443 ASN A N 1
ATOM 3292 C CA . ASN A 1 417 ? 15.80900 62.99300 84.96400 1.000 25.91363 443 ASN A CA 1
ATOM 3293 C C . ASN A 1 417 ? 16.86800 64.01800 85.35800 1.000 27.32170 443 ASN A C 1
ATOM 3294 O O . ASN A 1 417 ? 16.63500 64.90900 86.18300 1.000 28.65344 443 ASN A O 1
ATOM 3299 N N . GLU A 1 418 ? 18.04100 63.88200 84.73900 1.000 26.22946 444 GLU A N 1
ATOM 3300 C CA . GLU A 1 418 ? 19.18800 64.73500 85.01700 1.000 29.26667 444 GLU A CA 1
ATOM 3301 C C . GLU A 1 418 ? 20.01500 64.82700 83.74400 1.000 25.03984 444 GLU A C 1
ATOM 3302 O O . GLU A 1 418 ? 19.86500 64.00900 82.83400 1.000 25.91100 444 GLU A O 1
ATOM 3308 N N . GLY A 1 419 ? 20.90600 65.81300 83.69800 1.000 29.52459 445 GLY A N 1
ATOM 3309 C CA . GLY A 1 419 ? 21.80500 65.92700 82.56400 1.000 26.88217 445 GLY A CA 1
ATOM 3310 C C . GLY A 1 419 ? 22.72500 64.72600 82.45800 1.000 29.20087 445 GLY A C 1
ATOM 3311 O O . GLY A 1 419 ? 23.05800 64.07500 83.45000 1.000 28.59553 445 GLY A O 1
ATOM 3312 N N . ILE A 1 420 ? 23.12600 64.41600 81.22600 1.000 25.52411 446 ILE A N 1
ATOM 3313 C CA . ILE A 1 420 ? 24.03200 63.29800 80.97600 1.000 24.75034 446 ILE A CA 1
ATOM 3314 C C . ILE A 1 420 ? 24.76300 63.55600 79.66600 1.000 30.28784 446 ILE A C 1
ATOM 3315 O O . ILE A 1 420 ? 24.14400 63.87200 78.64400 1.000 28.33761 446 ILE A O 1
ATOM 3320 N N . ALA A 1 421 ? 26.08500 63.46600 79.70000 1.000 27.85071 447 ALA A N 1
ATOM 3321 C CA . ALA A 1 421 ? 26.91000 63.55600 78.50800 1.000 29.66408 447 ALA A CA 1
ATOM 3322 C C . ALA A 1 421 ? 27.40800 62.16100 78.16400 1.000 28.58764 447 ALA A C 1
ATOM 3323 O O . ALA A 1 421 ? 27.80400 61.39900 79.04900 1.000 27.96388 447 ALA A O 1
ATOM 3325 N N . TYR A 1 422 ? 27.37100 61.81800 76.88600 1.000 25.04511 448 TYR A N 1
ATOM 3326 C CA . TYR A 1 422 ? 27.84200 60.50600 76.47300 1.000 26.21367 448 TYR A CA 1
ATOM 3327 C C . TYR A 1 422 ? 29.34800 60.39900 76.67300 1.000 25.74519 448 TYR A C 1
ATOM 3328 O O . TYR A 1 422 ? 30.10200 61.28300 76.25500 1.000 26.85059 448 TYR A O 1
ATOM 3337 N N . LYS A 1 423 ? 29.78100 59.31800 77.32300 1.000 28.68239 449 LYS A N 1
ATOM 3338 C CA . LYS A 1 423 ? 31.19000 58.93900 77.37100 1.000 30.55103 449 LYS A CA 1
ATOM 3339 C C . LYS A 1 423 ? 31.29000 57.47500 76.97300 1.000 27.73490 449 LYS A C 1
ATOM 3340 O O . LYS A 1 423 ? 30.62400 56.62500 77.57200 1.000 27.03745 449 LYS A O 1
ATOM 3346 N N A LYS A 1 424 ? 32.11700 57.19200 75.96900 0.540 30.00623 450 LYS A N 1
ATOM 3347 N N B LYS A 1 424 ? 32.11300 57.19100 75.96700 0.460 29.93780 450 LYS A N 1
ATOM 3348 C CA A LYS A 1 424 ? 32.26300 55.83800 75.44400 0.540 30.61420 450 LYS A CA 1
ATOM 3349 C CA B LYS A 1 424 ? 32.25100 55.83600 75.44700 0.460 30.69842 450 LYS A CA 1
ATOM 3350 C C A LYS A 1 424 ? 32.58500 54.84800 76.55600 0.540 30.06939 450 LYS A C 1
ATOM 3351 C C B LYS A 1 424 ? 32.57700 54.85300 76.56200 0.460 30.05887 450 LYS A C 1
ATOM 3352 O O A LYS A 1 424 ? 33.56400 55.01700 77.29000 0.540 30.83528 450 LYS A O 1
ATOM 3353 O O B LYS A 1 424 ? 33.54800 55.03300 77.30200 0.460 30.62736 450 LYS A O 1
ATOM 3364 N N . GLY A 1 425 ? 31.75100 53.81800 76.68600 1.000 29.60355 451 GLY A N 1
ATOM 3365 C CA . GLY A 1 425 ? 31.96100 52.77600 77.67000 1.000 27.52435 451 GLY A CA 1
ATOM 3366 C C . GLY A 1 425 ? 31.34900 53.03600 79.02900 1.000 29.10612 451 GLY A C 1
ATOM 3367 O O . GLY A 1 425 ? 31.38400 52.14400 79.88500 1.000 28.08758 451 GLY A O 1
ATOM 3368 N N . ALA A 1 426 ? 30.78800 54.21800 79.25600 1.000 28.63238 452 ALA A N 1
ATOM 3369 C CA . ALA A 1 426 ? 30.18000 54.55000 80.53500 1.000 26.30052 452 ALA A CA 1
ATOM 3370 C C . ALA A 1 426 ? 28.66000 54.50800 80.43200 1.000 26.13208 452 ALA A C 1
ATOM 3371 O O . ALA A 1 426 ? 28.08100 54.60300 79.34400 1.000 26.10576 452 ALA A O 1
ATOM 3373 N N . ALA A 1 427 ? 28.01400 54.36400 81.58900 1.000 23.59757 453 ALA A N 1
ATOM 3374 C CA . ALA A 1 427 ? 26.55800 54.38200 81.63200 1.000 25.13459 453 ALA A CA 1
ATOM 3375 C C . ALA A 1 427 ? 26.02900 55.68300 81.02900 1.000 25.49516 453 ALA A C 1
ATOM 3376 O O . ALA A 1 427 ? 26.65600 56.74600 81.11900 1.000 23.75548 453 ALA A O 1
ATOM 3378 N N . PHE A 1 428 ? 24.86400 55.58400 80.38900 1.000 23.17120 454 PHE A N 1
ATOM 3379 C CA . PHE A 1 428 ? 24.30600 56.67200 79.59700 1.000 21.21833 454 PHE A CA 1
ATOM 3380 C C . PHE A 1 428 ? 22.82200 56.79200 79.94500 1.000 23.98182 454 PHE A C 1
ATOM 3381 O O . PHE A 1 428 ? 21.93400 56.59300 79.12000 1.000 23.28174 454 PHE A O 1
ATOM 3389 N N . LEU A 1 429 ? 22.54200 57.11400 81.21300 1.000 24.12131 455 LEU A N 1
ATOM 3390 C CA . LEU A 1 429 ? 21.17400 57.10200 81.71200 1.000 18.11007 455 LEU A CA 1
ATOM 3391 C C . LEU A 1 429 ? 20.56000 58.49900 81.74300 1.000 24.28712 455 LEU A C 1
ATOM 3392 O O . LEU A 1 429 ? 19.60800 58.78300 81.01200 1.000 24.53189 455 LEU A O 1
ATOM 3397 N N . GLY A 1 430 ? 21.08900 59.38000 82.58800 1.000 23.27648 456 GLY A N 1
ATOM 3398 C CA . GLY A 1 430 ? 20.42700 60.65300 82.80000 1.000 24.63453 456 GLY A CA 1
ATOM 3399 C C . GLY A 1 430 ? 19.13900 60.53100 83.58200 1.000 25.58991 456 GLY A C 1
ATOM 3400 O O . GLY A 1 430 ? 18.22000 61.33700 83.39100 1.000 22.93170 456 GLY A O 1
ATOM 3401 N N . ALA A 1 431 ? 19.04500 59.53600 84.46100 1.000 25.15828 457 ALA A N 1
ATOM 3402 C CA . ALA A 1 431 ? 17.85700 59.35700 85.28400 1.000 25.33725 457 ALA A CA 1
ATOM 3403 C C . ALA A 1 431 ? 18.26200 58.77000 86.62400 1.000 26.55055 457 ALA A C 1
ATOM 3404 O O . ALA A 1 431 ? 19.25700 58.05000 86.72300 1.000 26.36895 457 ALA A O 1
ATOM 3406 N N . GLY A 1 432 ? 17.47800 59.09200 87.65500 1.000 23.88707 458 GLY A N 1
ATOM 3407 C CA . GLY A 1 432 ? 17.54200 58.40000 88.92900 1.000 27.15062 458 GLY A CA 1
ATOM 3408 C C . GLY A 1 432 ? 16.18900 57.78500 89.22800 1.000 27.81912 458 GLY A C 1
ATOM 3409 O O . GLY A 1 432 ? 15.19100 58.19200 88.62800 1.000 25.60833 458 GLY A O 1
ATOM 3410 N N . PHE A 1 433 ? 16.11600 56.82600 90.14700 1.000 23.00539 459 PHE A N 1
ATOM 3411 C CA . PHE A 1 433 ? 14.88100 56.06300 90.26500 1.000 25.42147 459 PHE A CA 1
ATOM 3412 C C . PHE A 1 433 ? 14.89500 55.24400 91.54900 1.000 26.92954 459 PHE A C 1
ATOM 3413 O O . PHE A 1 433 ? 15.95800 54.92700 92.08900 1.000 26.50318 459 PHE A O 1
ATOM 3421 N N . THR A 1 434 ? 13.69600 54.90300 92.02300 1.000 23.51071 460 THR A N 1
ATOM 3422 C CA . THR A 1 434 ? 13.51500 53.94600 93.11500 1.000 23.27911 460 THR A CA 1
ATOM 3423 C C . THR A 1 434 ? 12.28700 53.11200 92.78300 1.000 23.46597 460 THR A C 1
ATOM 3424 O O . THR A 1 434 ? 11.16900 53.63700 92.77000 1.000 25.90837 460 THR A O 1
ATOM 3428 N N . ILE A 1 435 ? 12.48200 51.82300 92.54900 1.000 22.58692 461 ILE A N 1
ATOM 3429 C CA . ILE A 1 435 ? 11.36100 50.92200 92.31000 1.000 19.26810 461 ILE A CA 1
ATOM 3430 C C . ILE A 1 435 ? 10.68600 50.59100 93.63300 1.000 25.61097 461 ILE A C 1
ATOM 3431 O O . ILE A 1 435 ? 11.35200 50.37100 94.65500 1.000 25.43726 461 ILE A O 1
ATOM 3436 N N . LYS A 1 436 ? 9.35200 50.58200 93.62800 1.000 22.04738 462 LYS A N 1
ATOM 3437 C CA . LYS A 1 436 ? 8.56900 50.34700 94.83400 1.000 23.74758 462 LYS A CA 1
ATOM 3438 C C . LYS A 1 436 ? 7.44800 49.35700 94.55200 1.000 27.69543 462 LYS A C 1
ATOM 3439 O O . LYS A 1 436 ? 6.91500 49.31600 93.43900 1.000 25.16618 462 LYS A O 1
ATOM 3445 N N . PRO A 1 437 ? 7.06400 48.54800 95.53800 1.000 25.30567 463 PRO A N 1
ATOM 3446 C CA . PRO A 1 437 ? 5.92900 47.64200 95.33600 1.000 28.05600 463 PRO A CA 1
ATOM 3447 C C . PRO A 1 437 ? 4.62400 48.41900 95.26100 1.000 27.64279 463 PRO A C 1
ATOM 3448 O O . PRO A 1 437 ? 4.48800 49.50500 95.82500 1.000 29.47985 463 PRO A O 1
ATOM 3452 N N . LEU A 1 438 ? 3.65800 47.86200 94.53400 1.000 24.88193 464 LEU A N 1
ATOM 3453 C CA . LEU A 1 438 ? 2.30800 48.40900 94.56200 1.000 25.88205 464 LEU A CA 1
ATOM 3454 C C . LEU A 1 438 ? 1.42200 47.71400 95.58600 1.000 28.91399 464 LEU A C 1
ATOM 3455 O O . LEU A 1 438 ? 0.35000 48.23700 95.92400 1.000 29.25088 464 LEU A O 1
ATOM 3460 N N . ASN A 1 439 ? 1.85200 46.56400 96.09200 1.000 26.44528 465 ASN A N 1
ATOM 3461 C CA . ASN A 1 439 ? 1.06900 45.74500 96.99900 1.000 27.15852 465 ASN A CA 1
ATOM 3462 C C . ASN A 1 439 ? 1.98600 45.19200 98.07600 1.000 28.40341 465 ASN A C 1
ATOM 3463 O O . ASN A 1 439 ? 3.13900 44.84700 97.81400 1.000 29.50354 465 ASN A O 1
ATOM 3468 N N . GLU A 1 440 ? 1.45200 45.10600 99.28600 1.000 31.31428 466 GLU A N 1
ATOM 3469 C CA . GLU A 1 440 ? 2.24600 44.67500 100.42600 1.000 32.21702 466 GLU A CA 1
ATOM 3470 C C . GLU A 1 440 ? 2.65800 43.21200 100.29900 1.000 34.84365 466 GLU A C 1
ATOM 3471 O O . GLU A 1 440 ? 3.80500 42.85600 100.59200 1.000 35.18843 466 GLU A O 1
ATOM 3477 N N . ASP A 1 441 ? 1.74800 42.35600 99.82900 1.000 28.48499 467 ASP A N 1
ATOM 3478 C CA . ASP A 1 441 ? 1.90000 40.91200 99.95300 1.000 27.56383 467 ASP A CA 1
ATOM 3479 C C . ASP A 1 441 ? 2.38500 40.21700 98.68500 1.000 26.09787 467 ASP A C 1
ATOM 3480 O O . ASP A 1 441 ? 2.66500 39.01300 98.73800 1.000 28.00862 467 ASP A O 1
ATOM 3485 N N . TYR A 1 442 ? 2.49100 40.91700 97.55500 1.000 25.17933 468 TYR A N 1
ATOM 3486 C CA . TYR A 1 442 ? 2.89700 40.24300 96.32800 1.000 25.81889 468 TYR A CA 1
ATOM 3487 C C . TYR A 1 442 ? 3.45800 41.25400 95.34000 1.000 23.26068 468 TYR A C 1
ATOM 3488 O O . TYR A 1 442 ? 3.17600 42.45300 95.41300 1.000 24.00288 468 TYR A O 1
ATOM 3497 N N . ILE A 1 443 ? 4.26800 40.74000 94.41200 1.000 21.77893 469 ILE A N 1
ATOM 3498 C CA . ILE A 1 443 ? 4.76500 41.50800 93.27300 1.000 21.44994 469 ILE A CA 1
ATOM 3499 C C . ILE A 1 443 ? 4.50500 40.72100 91.99600 1.000 22.77378 469 ILE A C 1
ATOM 3500 O O . ILE A 1 443 ? 3.85100 41.21300 91.06900 1.000 25.67150 469 ILE A O 1
ATOM 3505 N N . GLY A 1 444 ? 5.00900 39.49200 91.93900 1.000 22.69219 470 GLY A N 1
ATOM 3506 C CA . GLY A 1 444 ? 4.81800 38.67700 90.75200 1.000 21.90789 470 GLY A CA 1
ATOM 3507 C C . GLY A 1 444 ? 3.38400 38.18400 90.63500 1.000 21.74471 470 GLY A C 1
ATOM 3508 O O . GLY A 1 444 ? 2.72300 37.88200 91.62800 1.000 23.94234 470 GLY A O 1
ATOM 3509 N N . VAL A 1 445 ? 2.88900 38.13300 89.39700 1.000 21.26571 471 VAL A N 1
ATOM 3510 C CA . VAL A 1 445 ? 1.55400 37.60600 89.11100 1.000 22.96065 471 VAL A CA 1
ATOM 3511 C C . VAL A 1 445 ? 1.65100 36.80500 87.81900 1.000 24.66875 471 VAL A C 1
ATOM 3512 O O . VAL A 1 445 ? 1.88900 37.37700 86.74800 1.000 23.97919 471 VAL A O 1
ATOM 3516 N N . LEU A 1 446 ? 1.46300 35.49200 87.90900 1.000 21.51047 472 LEU A N 1
ATOM 3517 C CA . LEU A 1 446 ? 1.33300 34.66900 86.70900 1.000 22.83695 472 LEU A CA 1
ATOM 3518 C C . LEU A 1 446 ? -0.09900 34.78000 86.20200 1.000 22.90801 472 LEU A C 1
ATOM 3519 O O . LEU A 1 446 ? -1.04200 34.50300 86.95000 1.000 25.01879 472 LEU A O 1
ATOM 3524 N N . ARG A 1 447 ? -0.27200 35.19100 84.94100 1.000 21.68155 473 ARG A N 1
ATOM 3525 C CA . ARG A 1 447 ? -1.59600 35.48900 84.40700 1.000 25.08985 473 ARG A CA 1
ATOM 3526 C C . ARG A 1 447 ? -1.85900 34.70800 83.12700 1.000 23.79496 473 ARG A C 1
ATOM 3527 O O . ARG A 1 447 ? -0.99800 34.64000 82.24500 1.000 25.00826 473 ARG A O 1
ATOM 3535 N N . ALA A 1 448 ? -3.06300 34.14400 83.02500 1.000 23.96340 474 ALA A N 1
ATOM 3536 C CA . ALA A 1 448 ? -3.54300 33.55100 81.78100 1.000 24.88193 474 ALA A CA 1
ATOM 3537 C C . ALA A 1 448 ? -4.34500 34.60000 81.02500 1.000 26.75058 474 ALA A C 1
ATOM 3538 O O . ALA A 1 448 ? -5.32800 35.13400 81.55700 1.000 25.89784 474 ALA A O 1
ATOM 3540 N N . ILE A 1 449 ? -3.93900 34.87700 79.78500 1.000 24.31871 475 ILE A N 1
ATOM 3541 C CA . ILE A 1 449 ? -4.51800 35.94000 78.97000 1.000 26.01891 475 ILE A CA 1
ATOM 3542 C C . ILE A 1 449 ? -5.14500 35.32000 77.72800 1.000 26.36106 475 ILE A C 1
ATOM 3543 O O . ILE A 1 449 ? -4.49300 34.54100 77.02300 1.000 25.18986 475 ILE A O 1
ATOM 3548 N N . ASP A 1 450 ? -6.40800 35.66700 77.46200 1.000 25.45568 476 ASP A N 1
ATOM 3549 C CA . ASP A 1 450 ? -7.05900 35.29000 76.21200 1.000 25.36883 476 ASP A CA 1
ATOM 3550 C C . ASP A 1 450 ? -6.77500 36.38500 75.19400 1.000 27.93756 476 ASP A C 1
ATOM 3551 O O . ASP A 1 450 ? -7.30400 37.49500 75.33600 1.000 26.80848 476 ASP A O 1
ATOM 3556 N N . PRO A 1 451 ? -5.95900 36.13300 74.16800 1.000 29.29035 477 PRO A N 1
ATOM 3557 C CA . PRO A 1 451 ? -5.58800 37.21100 73.24000 1.000 27.71385 477 PRO A CA 1
ATOM 3558 C C . PRO A 1 451 ? -6.66400 37.55400 72.23100 1.000 27.52435 477 PRO A C 1
ATOM 3559 O O . PRO A 1 451 ? -6.51500 38.55200 71.51400 1.000 29.71409 477 PRO A O 1
ATOM 3563 N N . VAL A 1 452 ? -7.72900 36.76500 72.14000 1.000 28.01125 478 VAL A N 1
ATOM 3564 C CA . VAL A 1 452 ? -8.80800 37.05500 71.20600 1.000 30.46155 478 VAL A CA 1
ATOM 3565 C C . VAL A 1 452 ? -9.88800 37.89800 71.86900 1.000 35.27265 478 VAL A C 1
ATOM 3566 O O . VAL A 1 452 ? -10.32700 38.91100 71.31900 1.000 35.15421 478 VAL A O 1
ATOM 3570 N N . SER A 1 453 ? -10.31800 37.50400 73.07100 1.000 34.89892 479 SER A N 1
ATOM 3571 C CA . SER A 1 453 ? -11.29300 38.28600 73.81900 1.000 36.82547 479 SER A CA 1
ATOM 3572 C C . SER A 1 453 ? -10.66400 39.45900 74.56000 1.000 35.32529 479 SER A C 1
ATOM 3573 O O . SER A 1 453 ? -11.38500 40.37800 74.95900 1.000 36.73335 479 SER A O 1
ATOM 3576 N N . GLY A 1 454 ? -9.34800 39.44800 74.75800 1.000 31.69327 480 GLY A N 1
ATOM 3577 C CA . GLY A 1 454 ? -8.69500 40.49600 75.52200 1.000 30.14835 480 GLY A CA 1
ATOM 3578 C C . GLY A 1 454 ? -8.94300 40.42700 77.01400 1.000 36.01748 480 GLY A C 1
ATOM 3579 O O . GLY A 1 454 ? -8.92200 41.46300 77.68800 1.000 37.06760 480 GLY A O 1
ATOM 3580 N N . LYS A 1 455 ? -9.16300 39.23000 77.55100 1.000 32.66707 481 LYS A N 1
ATOM 3581 C CA . LYS A 1 455 ? -9.58900 39.03600 78.92900 1.000 33.22240 481 LYS A CA 1
ATOM 3582 C C . LYS A 1 455 ? -8.55100 38.23600 79.70000 1.000 31.01424 481 LYS A C 1
ATOM 3583 O O . LYS A 1 455 ? -7.91900 37.32300 79.16100 1.000 33.26188 481 LYS A O 1
ATOM 3589 N N . GLU A 1 456 ? -8.39400 38.57000 80.98000 1.000 31.27480 482 GLU A N 1
ATOM 3590 C CA . GLU A 1 456 ? -7.61700 37.72200 81.87500 1.000 25.33462 482 GLU A CA 1
ATOM 3591 C C . GLU A 1 456 ? -8.50100 36.57800 82.35800 1.000 30.53787 482 GLU A C 1
ATOM 3592 O O . GLU A 1 456 ? -9.64600 36.79600 82.76900 1.000 35.52268 482 GLU A O 1
ATOM 3598 N N . VAL A 1 457 ? -7.98400 35.35800 82.27100 1.000 27.19010 483 VAL A N 1
ATOM 3599 C CA . VAL A 1 457 ? -8.75500 34.17800 82.65200 1.000 27.70595 483 VAL A CA 1
ATOM 3600 C C . VAL A 1 457 ? -8.47100 33.77000 84.09400 1.000 30.91423 483 VAL A C 1
ATOM 3601 O O . VAL A 1 457 ? -9.39700 33.43200 84.84100 1.000 29.31930 483 VAL A O 1
ATOM 3605 N N . TRP A 1 458 ? -7.20500 33.79100 84.50900 1.000 28.60080 484 TRP A N 1
ATOM 3606 C CA . TRP A 1 458 ? -6.86900 33.55200 85.90600 1.000 26.85059 484 TRP A CA 1
ATOM 3607 C C . TRP A 1 458 ? -5.55300 34.23600 86.24700 1.000 26.65320 484 TRP A C 1
ATOM 3608 O O . TRP A 1 458 ? -4.80600 34.66700 85.36800 1.000 24.50031 484 TRP A O 1
ATOM 3619 N N . ARG A 1 459 ? -5.27900 34.33300 87.55200 1.000 28.29287 485 ARG A N 1
ATOM 3620 C CA . ARG A 1 459 ? -4.04700 34.93700 88.03900 1.000 24.69243 485 ARG A CA 1
ATOM 3621 C C . ARG A 1 459 ? -3.57300 34.18400 89.27500 1.000 25.18197 485 ARG A C 1
ATOM 3622 O O . ARG A 1 459 ? -4.37900 33.66100 90.05400 1.000 25.08459 485 ARG A O 1
ATOM 3630 N N . HIS A 1 460 ? -2.25500 34.14100 89.44900 1.000 24.90825 486 HIS A N 1
ATOM 3631 C CA . HIS A 1 460 ? -1.63800 33.53600 90.62700 1.000 29.66671 486 HIS A CA 1
ATOM 3632 C C . HIS A 1 460 ? -0.55700 34.47200 91.13700 1.000 26.84269 486 HIS A C 1
ATOM 3633 O O . HIS A 1 460 ? 0.36800 34.80300 90.39500 1.000 24.71612 486 HIS A O 1
ATOM 3640 N N . LYS A 1 461 ? -0.66500 34.88300 92.39700 1.000 24.08183 487 LYS A N 1
ATOM 3641 C CA . LYS A 1 461 ? 0.24300 35.86900 92.97100 1.000 22.79747 487 LYS A CA 1
ATOM 3642 C C . LYS A 1 461 ? 1.44700 35.20900 93.63100 1.000 25.40568 487 LYS A C 1
ATOM 3643 O O . LYS A 1 461 ? 1.36000 34.10400 94.17300 1.000 26.11366 487 LYS A O 1
ATOM 3649 N N . ASN A 1 462 ? 2.56800 35.92300 93.61100 1.000 21.37098 488 ASN A N 1
ATOM 3650 C CA . ASN A 1 462 ? 3.82100 35.48000 94.20800 1.000 21.78682 488 ASN A CA 1
ATOM 3651 C C . ASN A 1 462 ? 4.39700 36.62000 95.03600 1.000 22.67640 488 ASN A C 1
ATOM 3652 O O . ASN A 1 462 ? 4.32600 37.78400 94.62900 1.000 23.87918 488 ASN A O 1
ATOM 3657 N N . TYR A 1 463 ? 4.97600 36.29100 96.19700 1.000 21.52627 489 TYR A N 1
ATOM 3658 C CA . TYR A 1 463 ? 5.52600 37.33800 97.05800 1.000 20.42087 489 TYR A CA 1
ATOM 3659 C C . TYR A 1 463 ? 6.65700 38.09300 96.36600 1.000 23.31069 489 TYR A C 1
ATOM 3660 O O . TYR A 1 463 ? 6.63800 39.32700 96.28800 1.000 24.32134 489 TYR A O 1
ATOM 3669 N N . ALA A 1 464 ? 7.65800 37.37200 95.86700 1.000 20.14452 490 ALA A N 1
ATOM 3670 C CA . ALA A 1 464 ? 8.74000 37.98700 95.11800 1.000 20.48140 490 ALA A CA 1
ATOM 3671 C C . ALA A 1 464 ? 8.27100 38.28700 93.69600 1.000 21.73155 490 ALA A C 1
ATOM 3672 O O . ALA A 1 464 ? 7.25300 37.75300 93.25200 1.000 21.86315 490 ALA A O 1
ATOM 3674 N N . PRO A 1 465 ? 8.98700 39.13900 92.95700 1.000 22.37637 491 PRO A N 1
ATOM 3675 C CA . PRO A 1 465 ? 8.70800 39.25700 91.51900 1.000 20.16821 491 PRO A CA 1
ATOM 3676 C C . PRO A 1 465 ? 8.85300 37.89900 90.85400 1.000 22.87643 491 PRO A C 1
ATOM 3677 O O . PRO A 1 465 ? 9.53700 37.00900 91.35200 1.000 25.20829 491 PRO A O 1
ATOM 3681 N N . LEU A 1 466 ? 8.19700 37.74000 89.71300 1.000 20.70511 492 LEU A N 1
ATOM 3682 C CA . LEU A 1 466 ? 8.50300 36.63200 88.82500 1.000 18.42589 492 LEU A CA 1
ATOM 3683 C C . LEU A 1 466 ? 9.62800 37.07700 87.90100 1.000 20.36297 492 LEU A C 1
ATOM 3684 O O . LEU A 1 466 ? 9.67500 38.23900 87.49800 1.000 22.33952 492 LEU A O 1
ATOM 3689 N N . TRP A 1 467 ? 10.56400 36.16500 87.60700 1.000 17.71002 493 TRP A N 1
ATOM 3690 C CA . TRP A 1 467 ? 11.66000 36.51300 86.70700 1.000 18.92069 493 TRP A CA 1
ATOM 3691 C C . TRP A 1 467 ? 12.06900 35.33300 85.82500 1.000 20.20769 493 TRP A C 1
ATOM 3692 O O . TRP A 1 467 ? 13.19400 35.32700 85.29800 1.000 20.00240 493 TRP A O 1
ATOM 3703 N N . GLY A 1 468 ? 11.18000 34.36300 85.61500 1.000 21.06832 494 GLY A N 1
ATOM 3704 C CA . GLY A 1 468 ? 11.52700 33.15500 84.88700 1.000 19.02333 494 GLY A CA 1
ATOM 3705 C C . GLY A 1 468 ? 10.58100 32.86500 83.73800 1.000 19.20230 494 GLY A C 1
ATOM 3706 O O . GLY A 1 468 ? 9.41300 33.25000 83.75000 1.000 20.58142 494 GLY A O 1
ATOM 3707 N N . GLY A 1 469 ? 11.10700 32.16600 82.73200 1.000 18.19165 495 GLY A N 1
ATOM 3708 C CA . GLY A 1 469 ? 10.30500 31.81700 81.57200 1.000 20.25769 495 GLY A CA 1
ATOM 3709 C C . GLY A 1 469 ? 9.23800 30.77700 81.87800 1.000 19.29705 495 GLY A C 1
ATOM 3710 O O . GLY A 1 469 ? 9.25200 30.10300 82.90700 1.000 19.89186 495 GLY A O 1
ATOM 3711 N N . VAL A 1 470 ? 8.30000 30.62600 80.93700 1.000 18.88911 496 VAL A N 1
ATOM 3712 C CA . VAL A 1 470 ? 7.15100 29.74500 81.12700 1.000 20.88671 496 VAL A CA 1
ATOM 3713 C C . VAL A 1 470 ? 7.17700 28.63200 80.08500 1.000 20.88145 496 VAL A C 1
ATOM 3714 O O . VAL A 1 470 ? 7.66100 28.81200 78.95900 1.000 22.19740 496 VAL A O 1
ATOM 3718 N N . LEU A 1 471 ? 6.66100 27.46400 80.47900 1.000 19.22599 497 LEU A N 1
ATOM 3719 C CA . LEU A 1 471 ? 6.43700 26.32300 79.60000 1.000 21.06042 497 LEU A CA 1
ATOM 3720 C C . LEU A 1 471 ? 4.99900 25.85800 79.78500 1.000 20.53141 497 LEU A C 1
ATOM 3721 O O . LEU A 1 471 ? 4.48600 25.85600 80.90900 1.000 23.03697 497 LEU A O 1
ATOM 3726 N N . THR A 1 472 ? 4.34000 25.46800 78.69700 1.000 21.48152 498 THR A N 1
ATOM 3727 C CA . THR A 1 472 ? 3.02200 24.86800 78.81800 1.000 21.13148 498 THR A CA 1
ATOM 3728 C C . THR A 1 472 ? 2.96800 23.61800 77.94500 1.000 25.55043 498 THR A C 1
ATOM 3729 O O . THR A 1 472 ? 3.75400 23.46200 77.00800 1.000 24.76613 498 THR A O 1
ATOM 3733 N N . THR A 1 473 ? 2.07500 22.68900 78.29200 1.000 25.11091 499 THR A N 1
ATOM 3734 C CA . THR A 1 473 ? 2.05400 21.38300 77.63900 1.000 23.33701 499 THR A CA 1
ATOM 3735 C C . THR A 1 473 ? 0.62900 20.93300 77.36300 1.000 24.06868 499 THR A C 1
ATOM 3736 O O . THR A 1 473 ? -0.33500 21.42100 77.96000 1.000 27.81912 499 THR A O 1
ATOM 3740 N N . LYS A 1 474 ? 0.52300 19.94400 76.47100 1.000 23.63968 500 LYS A N 1
ATOM 3741 C CA . LYS A 1 474 ? -0.74600 19.31600 76.13500 1.000 24.66875 500 LYS A CA 1
ATOM 3742 C C . LYS A 1 474 ? -1.38100 18.60800 77.32900 1.000 31.66432 500 LYS A C 1
ATOM 3743 O O . LYS A 1 474 ? -2.57200 18.28600 77.27600 1.000 31.47746 500 LYS A O 1
ATOM 3749 N N . GLY A 1 475 ? -0.62700 18.38100 78.40400 1.000 28.36656 501 GLY A N 1
ATOM 3750 C CA . GLY A 1 475 ? -1.16100 17.75900 79.60200 1.000 28.81135 501 GLY A CA 1
ATOM 3751 C C . GLY A 1 475 ? -1.86400 18.72900 80.53100 1.000 30.77737 501 GLY A C 1
ATOM 3752 O O . GLY A 1 475 ? -2.06800 18.42900 81.71600 1.000 29.07980 501 GLY A O 1
ATOM 3753 N N . ASN A 1 476 ? -2.23700 19.89700 79.99900 1.000 26.81111 502 ASN A N 1
ATOM 3754 C CA . ASN A 1 476 ? -2.96200 20.92500 80.74900 1.000 26.71636 502 ASN A CA 1
ATOM 3755 C C . ASN A 1 476 ? -2.10800 21.48200 81.88600 1.000 24.84508 502 ASN A C 1
ATOM 3756 O O . ASN A 1 476 ? -2.60800 21.79300 82.97100 1.000 26.15840 502 ASN A O 1
ATOM 3761 N N . LEU A 1 477 ? -0.80600 21.62400 81.63700 1.000 25.03984 503 LEU A N 1
ATOM 3762 C CA . LEU A 1 477 ? 0.13700 22.08900 82.64600 1.000 23.35543 503 LEU A CA 1
ATOM 3763 C C . LEU A 1 477 ? 0.82300 23.36800 82.19800 1.000 25.93469 503 LEU A C 1
ATOM 3764 O O . LEU A 1 477 ? 1.04500 23.58700 81.00200 1.000 25.40041 503 LEU A O 1
ATOM 3769 N N . VAL A 1 478 ? 1.16900 24.20000 83.18300 1.000 22.55797 504 VAL A N 1
ATOM 3770 C CA . VAL A 1 478 ? 1.98000 25.40100 82.99500 1.000 21.56838 504 VAL A CA 1
ATOM 3771 C C . VAL A 1 478 ? 3.08800 25.36600 84.04000 1.000 22.92117 504 VAL A C 1
ATOM 3772 O O . VAL A 1 478 ? 2.80100 25.24000 85.23600 1.000 25.17144 504 VAL A O 1
ATOM 3776 N N . PHE A 1 479 ? 4.34500 25.45400 83.59700 1.000 21.56048 505 PHE A N 1
ATOM 3777 C CA . PHE A 1 479 ? 5.50500 25.42400 84.48500 1.000 21.09727 505 PHE A CA 1
ATOM 3778 C C . PHE A 1 479 ? 6.21200 26.77400 84.48300 1.000 21.19728 505 PHE A C 1
ATOM 3779 O O . PHE A 1 479 ? 6.41400 27.37200 83.42200 1.000 21.67628 505 PHE A O 1
ATOM 3787 N N . THR A 1 480 ? 6.63400 27.23200 85.66200 1.000 20.10504 506 THR A N 1
ATOM 3788 C CA . THR A 1 480 ? 7.51500 28.39100 85.72400 1.000 18.94701 506 THR A CA 1
ATOM 3789 C C . THR A 1 480 ? 8.19500 28.40000 87.08600 1.000 18.26008 506 THR A C 1
ATOM 3790 O O . THR A 1 480 ? 7.71400 27.78700 88.04500 1.000 21.90526 506 THR A O 1
ATOM 3794 N N . GLY A 1 481 ? 9.32900 29.08600 87.15500 1.000 19.43128 507 GLY A N 1
ATOM 3795 C CA . GLY A 1 481 ? 10.08700 29.17900 88.38700 1.000 16.88624 507 GLY A CA 1
ATOM 3796 C C . GLY A 1 481 ? 9.82500 30.46500 89.14900 1.000 23.50019 507 GLY A C 1
ATOM 3797 O O . GLY A 1 481 ? 9.29200 31.43400 88.61400 1.000 23.00013 507 GLY A O 1
ATOM 3798 N N . THR A 1 482 ? 10.20300 30.46300 90.42600 1.000 19.94450 508 THR A N 1
ATOM 3799 C CA . THR A 1 482 ? 10.08900 31.65000 91.26200 1.000 19.22862 508 THR A CA 1
ATOM 3800 C C . THR A 1 482 ? 11.41600 31.94100 91.94500 1.000 19.66025 508 THR A C 1
ATOM 3801 O O . THR A 1 482 ? 12.22500 31.03200 92.16500 1.000 19.64972 508 THR A O 1
ATOM 3805 N N . PRO A 1 483 ? 11.66500 33.20100 92.30300 1.000 18.99175 509 PRO A N 1
ATOM 3806 C CA . PRO A 1 483 ? 12.90200 33.51300 93.04200 1.000 19.56024 509 PRO A CA 1
ATOM 3807 C C . PRO A 1 483 ? 12.97800 32.82100 94.37900 1.000 20.31823 509 PRO A C 1
ATOM 3808 O O . PRO A 1 483 ? 14.08700 32.60000 94.88100 1.000 18.33378 509 PRO A O 1
ATOM 3812 N N . GLU A 1 484 ? 11.83300 32.45100 94.96400 1.000 19.91818 510 GLU A N 1
ATOM 3813 C CA . GLU A 1 484 ? 11.81800 31.66300 96.18700 1.000 21.22623 510 GLU A CA 1
ATOM 3814 C C . GLU A 1 484 ? 12.44600 30.28900 96.00300 1.000 23.00539 510 GLU A C 1
ATOM 3815 O O . GLU A 1 484 ? 12.66100 29.59200 97.00000 1.000 22.52375 510 GLU A O 1
ATOM 3821 N N . GLY A 1 485 ? 12.73600 29.87900 94.76600 1.000 21.02094 511 GLY A N 1
ATOM 3822 C CA . GLY A 1 485 ? 13.47900 28.66100 94.51100 1.000 18.37852 511 GLY A CA 1
ATOM 3823 C C . GLY A 1 485 ? 12.67200 27.54400 93.89100 1.000 20.37086 511 GLY A C 1
ATOM 3824 O O . GLY A 1 485 ? 13.25200 26.51400 93.54100 1.000 18.68645 511 GLY A O 1
ATOM 3825 N N . PHE A 1 486 ? 11.36200 27.70200 93.74300 1.000 19.54971 512 PHE A N 1
ATOM 3826 C CA . PHE A 1 486 ? 10.51100 26.61400 93.28400 1.000 20.33928 512 PHE A CA 1
ATOM 3827 C C . PHE A 1 486 ? 10.43200 26.58000 91.76700 1.000 21.50784 512 PHE A C 1
ATOM 3828 O O . PHE A 1 486 ? 10.33600 27.62200 91.11500 1.000 22.31057 512 PHE A O 1
ATOM 3836 N N . LEU A 1 487 ? 10.46600 25.37100 91.20900 1.000 18.16270 513 LEU A N 1
ATOM 3837 C CA . LEU A 1 487 ? 9.81100 25.12300 89.93300 1.000 20.04451 513 LEU A CA 1
ATOM 3838 C C . LEU A 1 487 ? 8.37300 24.74900 90.25600 1.000 20.60510 513 LEU A C 1
ATOM 3839 O O . LEU A 1 487 ? 8.13200 23.86700 91.08400 1.000 22.03159 513 LEU A O 1
ATOM 3844 N N . GLN A 1 488 ? 7.42100 25.45000 89.65200 1.000 19.43391 514 GLN A N 1
ATOM 3845 C CA . GLN A 1 488 ? 6.01600 25.27600 89.99200 1.000 21.50258 514 GLN A CA 1
ATOM 3846 C C . GLN A 1 488 ? 5.23200 24.88100 88.75000 1.000 22.81326 514 GLN A C 1
ATOM 3847 O O . GLN A 1 488 ? 5.56500 25.28900 87.63300 1.000 24.06341 514 GLN A O 1
ATOM 3853 N N . ALA A 1 489 ? 4.19300 24.07600 88.95500 1.000 21.30782 515 ALA A N 1
ATOM 3854 C CA . ALA A 1 489 ? 3.29400 23.66200 87.88400 1.000 23.74758 515 ALA A CA 1
ATOM 3855 C C . ALA A 1 489 ? 1.86500 24.02700 88.25900 1.000 24.90299 515 ALA A C 1
ATOM 3856 O O . ALA A 1 489 ? 1.45100 23.86000 89.41700 1.000 23.76338 515 ALA A O 1
ATOM 3858 N N . PHE A 1 490 ? 1.11600 24.51400 87.27200 1.000 21.44731 516 PHE A N 1
ATOM 3859 C CA . PHE A 1 490 ? -0.25800 24.95200 87.46400 1.000 22.51849 516 PHE A CA 1
ATOM 3860 C C . PHE A 1 490 ? -1.15700 24.29100 86.43500 1.000 25.16881 516 PHE A C 1
ATOM 3861 O O . PHE A 1 490 ? -0.72100 23.94700 85.33100 1.000 24.43714 516 PHE A O 1
ATOM 3869 N N . ASN A 1 491 ? -2.42000 24.12300 86.82300 1.000 24.80034 517 ASN A N 1
ATOM 3870 C CA . ASN A 1 491 ? -3.47800 23.74100 85.89700 1.000 24.12921 517 ASN A CA 1
ATOM 3871 C C . ASN A 1 491 ? -3.67500 24.85400 84.87500 1.000 25.60044 517 ASN A C 1
ATOM 3872 O O . ASN A 1 491 ? -3.96200 25.99800 85.24100 1.000 24.80297 517 ASN A O 1
ATOM 3877 N N . ALA A 1 492 ? -3.51400 24.52300 83.59200 1.000 25.00037 518 ALA A N 1
ATOM 3878 C CA . ALA A 1 492 ? -3.54700 25.56200 82.56300 1.000 25.29777 518 ALA A CA 1
ATOM 3879 C C . ALA A 1 492 ? -4.92500 26.20100 82.41400 1.000 29.14297 518 ALA A C 1
ATOM 3880 O O . ALA A 1 492 ? -5.02500 27.33300 81.91900 1.000 27.30327 518 ALA A O 1
ATOM 3882 N N . LYS A 1 493 ? -5.98700 25.50800 82.81200 1.000 26.94534 519 LYS A N 1
ATOM 3883 C CA . LYS A 1 493 ? -7.32800 26.06100 82.68300 1.000 25.65308 519 LYS A CA 1
ATOM 3884 C C . LYS A 1 493 ? -7.73700 26.90300 83.87900 1.000 29.57986 519 LYS A C 1
ATOM 3885 O O . LYS A 1 493 ? -8.50100 27.86200 83.71300 1.000 30.81159 519 LYS A O 1
ATOM 3891 N N . THR A 1 494 ? -7.27800 26.55000 85.08500 1.000 28.19285 520 THR A N 1
ATOM 3892 C CA . THR A 1 494 ? -7.78100 27.17100 86.30400 1.000 30.11940 520 THR A CA 1
ATOM 3893 C C . THR A 1 494 ? -6.75000 27.99800 87.04900 1.000 30.76158 520 THR A C 1
ATOM 3894 O O . THR A 1 494 ? -7.13800 28.86400 87.84000 1.000 28.71923 520 THR A O 1
ATOM 3898 N N . GLY A 1 495 ? -5.46100 27.73700 86.84500 1.000 27.10325 521 GLY A N 1
ATOM 3899 C CA . GLY A 1 495 ? -4.41800 28.40100 87.58900 1.000 24.15553 521 GLY A CA 1
ATOM 3900 C C . GLY A 1 495 ? -4.14000 27.83400 88.96700 1.000 24.54768 521 GLY A C 1
ATOM 3901 O O . GLY A 1 495 ? -3.28000 28.37600 89.67200 1.000 27.41381 521 GLY A O 1
ATOM 3902 N N . ASP A 1 496 ? -4.83500 26.77700 89.37700 1.000 25.35567 522 ASP A N 1
ATOM 3903 C CA . ASP A 1 496 ? -4.53000 26.13200 90.65200 1.000 23.81075 522 ASP A CA 1
ATOM 3904 C C . ASP A 1 496 ? -3.13400 25.51500 90.60200 1.000 28.59027 522 ASP A C 1
ATOM 3905 O O . ASP A 1 496 ? -2.75600 24.87800 89.61500 1.000 25.57938 522 ASP A O 1
ATOM 3910 N N . LYS A 1 497 ? -2.35500 25.70000 91.66500 1.000 25.20565 523 LYS A N 1
ATOM 3911 C CA . LYS A 1 497 ? -1.05300 25.04700 91.70000 1.000 25.56096 523 LYS A CA 1
ATOM 3912 C C . LYS A 1 497 ? -1.24300 23.54700 91.90400 1.000 28.39551 523 LYS A C 1
ATOM 3913 O O . LYS A 1 497 ? -2.05700 23.11800 92.72200 1.000 29.10612 523 LYS A O 1
ATOM 3919 N N . VAL A 1 498 ? -0.50000 22.74500 91.14300 1.000 23.30543 524 VAL A N 1
ATOM 3920 C CA . VAL A 1 498 ? -0.63500 21.29500 91.20400 1.000 23.27911 524 VAL A CA 1
ATOM 3921 C C . VAL A 1 498 ? 0.65400 20.58800 91.60500 1.000 27.29275 524 VAL A C 1
ATOM 3922 O O . VAL A 1 498 ? 0.60200 19.39700 91.94900 1.000 25.40568 524 VAL A O 1
ATOM 3926 N N . TRP A 1 499 ? 1.80100 21.26900 91.59900 1.000 24.29765 525 TRP A N 1
ATOM 3927 C CA . TRP A 1 499 ? 3.06700 20.62800 91.94600 1.000 23.72916 525 TRP A CA 1
ATOM 3928 C C . TRP A 1 499 ? 4.12400 21.70600 92.12700 1.000 21.77103 525 TRP A C 1
ATOM 3929 O O . TRP A 1 499 ? 4.05100 22.76400 91.49800 1.000 21.79209 525 TRP A O 1
ATOM 3940 N N . GLU A 1 500 ? 5.10800 21.43400 92.98500 1.000 21.03147 526 GLU A N 1
ATOM 3941 C CA . GLU A 1 500 ? 6.28000 22.30100 93.00400 1.000 19.51023 526 GLU A CA 1
ATOM 3942 C C . GLU A 1 500 ? 7.44600 21.56100 93.64100 1.000 20.95778 526 GLU A C 1
ATOM 3943 O O . GLU A 1 500 ? 7.26300 20.56300 94.34900 1.000 21.54732 526 GLU A O 1
ATOM 3949 N N . PHE A 1 501 ? 8.65000 22.06500 93.36800 1.000 19.52076 527 PHE A N 1
ATOM 3950 C CA . PHE A 1 501 ? 9.87600 21.54100 93.95800 1.000 20.64721 527 PHE A CA 1
ATOM 3951 C C . PHE A 1 501 ? 10.83700 22.67800 94.28400 1.000 19.84712 527 PHE A C 1
ATOM 3952 O O . PHE A 1 501 ? 11.12100 23.51900 93.42300 1.000 19.62867 527 PHE A O 1
ATOM 3960 N N . GLN A 1 502 ? 11.36800 22.66700 95.51200 1.000 19.01281 528 GLN A N 1
ATOM 3961 C CA . GLN A 1 502 ? 12.33400 23.66400 95.98700 1.000 17.53105 528 GLN A CA 1
ATOM 3962 C C . GLN A 1 502 ? 13.73900 23.28800 95.51000 1.000 20.06293 528 GLN A C 1
ATOM 3963 O O . GLN A 1 502 ? 14.36700 22.37900 96.05800 1.000 19.52339 528 GLN A O 1
ATOM 3969 N N . THR A 1 503 ? 14.24800 24.00400 94.49600 1.000 19.18914 529 THR A N 1
ATOM 3970 C CA . THR A 1 503 ? 15.57800 23.73600 93.94500 1.000 17.68107 529 THR A CA 1
ATOM 3971 C C . THR A 1 503 ? 16.70800 24.35900 94.74700 1.000 18.24166 529 THR A C 1
ATOM 3972 O O . THR A 1 503 ? 17.87200 24.03200 94.49500 1.000 18.51801 529 THR A O 1
ATOM 3976 N N . GLY A 1 504 ? 16.41200 25.26000 95.67900 1.000 17.38103 530 GLY A N 1
ATOM 3977 C CA . GLY A 1 504 ? 17.44100 25.82300 96.52900 1.000 18.09164 530 GLY A CA 1
ATOM 3978 C C . GLY A 1 504 ? 18.02700 27.13600 96.05200 1.000 17.62317 530 GLY A C 1
ATOM 3979 O O . GLY A 1 504 ? 18.85100 27.72400 96.77100 1.000 19.07860 530 GLY A O 1
ATOM 3980 N N . SER A 1 505 ? 17.65000 27.61000 94.86500 1.000 16.45197 531 SER A N 1
ATOM 3981 C CA . SER A 1 505 ? 17.97700 28.97500 94.48100 1.000 16.54672 531 SER A CA 1
ATOM 3982 C C . SER A 1 505 ? 16.93900 29.43800 93.46700 1.000 18.47064 531 SER A C 1
ATOM 3983 O O . SER A 1 505 ? 16.34100 28.62100 92.75500 1.000 17.92057 531 SER A O 1
ATOM 3986 N N . GLY A 1 506 ? 16.71300 30.75100 93.42200 1.000 16.70463 532 GLY A N 1
ATOM 3987 C CA . GLY A 1 506 ? 15.71200 31.31400 92.53300 1.000 15.78610 532 GLY A CA 1
ATOM 3988 C C . GLY A 1 506 ? 15.80600 30.77800 91.11700 1.000 20.23137 532 GLY A C 1
ATOM 3989 O O . GLY A 1 506 ? 16.90700 30.68000 90.56100 1.000 19.68920 532 GLY A O 1
ATOM 3990 N N . VAL A 1 507 ? 14.66500 30.42300 90.52700 1.000 18.51801 533 VAL A N 1
ATOM 3991 C CA . VAL A 1 507 ? 14.62100 29.77800 89.21500 1.000 17.50473 533 VAL A CA 1
ATOM 3992 C C . VAL A 1 507 ? 14.22500 30.80600 88.16400 1.000 17.24680 533 VAL A C 1
ATOM 3993 O O . VAL A 1 507 ? 13.11200 31.34600 88.20100 1.000 20.41561 533 VAL A O 1
ATOM 3997 N N . LEU A 1 508 ? 15.14600 31.07600 87.23200 1.000 17.13890 534 LEU A N 1
ATOM 3998 C CA . LEU A 1 508 ? 14.90000 31.96400 86.10100 1.000 19.50760 534 LEU A CA 1
ATOM 3999 C C . LEU A 1 508 ? 14.76300 31.23800 84.77900 1.000 19.23125 534 LEU A C 1
ATOM 4000 O O . LEU A 1 508 ? 14.18400 31.80000 83.84400 1.000 20.61300 534 LEU A O 1
ATOM 4005 N N . GLY A 1 509 ? 15.33100 30.04200 84.65200 1.000 20.60773 535 GLY A N 1
ATOM 4006 C CA . GLY A 1 509 ? 15.38300 29.39700 83.35300 1.000 19.58130 535 GLY A CA 1
ATOM 4007 C C . GLY A 1 509 ? 13.99900 29.07100 82.82500 1.000 19.97871 535 GLY A C 1
ATOM 4008 O O . GLY A 1 509 ? 13.07800 28.77100 83.58100 1.000 21.99474 535 GLY A O 1
ATOM 4009 N N . SER A 1 510 ? 13.84700 29.15300 81.50600 1.000 18.63381 536 SER A N 1
ATOM 4010 C CA . SER A 1 510 ? 12.61300 28.66300 80.89300 1.000 18.73646 536 SER A CA 1
ATOM 4011 C C . SER A 1 510 ? 12.60800 27.13900 80.91200 1.000 20.14189 536 SER A C 1
ATOM 4012 O O . SER A 1 510 ? 13.55200 26.51300 80.40500 1.000 20.54194 536 SER A O 1
ATOM 4015 N N . PRO A 1 511 ? 11.58400 26.50700 81.47200 1.000 18.68908 537 PRO A N 1
ATOM 4016 C CA . PRO A 1 511 ? 11.57900 25.04400 81.53200 1.000 18.94438 537 PRO A CA 1
ATOM 4017 C C . PRO A 1 511 ? 11.41000 24.42100 80.15300 1.000 19.25757 537 PRO A C 1
ATOM 4018 O O . PRO A 1 511 ? 10.86500 25.02700 79.22800 1.000 21.14464 537 PRO A O 1
ATOM 4022 N N . VAL A 1 512 ? 11.90100 23.19000 80.01900 1.000 19.28652 538 VAL A N 1
ATOM 4023 C CA . VAL A 1 512 ? 11.80600 22.44600 78.77000 1.000 18.78646 538 VAL A CA 1
ATOM 4024 C C . VAL A 1 512 ? 11.38200 21.02300 79.12200 1.000 25.07143 538 VAL A C 1
ATOM 4025 O O . VAL A 1 512 ? 11.57700 20.55700 80.25000 1.000 23.63968 538 VAL A O 1
ATOM 4029 N N . THR A 1 513 ? 10.73800 20.35000 78.17400 1.000 21.62101 539 THR A N 1
ATOM 4030 C CA . THR A 1 513 ? 10.28800 18.98100 78.39400 1.000 22.32373 539 THR A CA 1
ATOM 4031 C C . THR A 1 513 ? 10.45900 18.19000 77.10200 1.000 22.90011 539 THR A C 1
ATOM 4032 O O . THR A 1 513 ? 10.33000 18.73200 75.99900 1.000 23.03434 539 THR A O 1
ATOM 4036 N N . TRP A 1 514 ? 10.77200 16.90400 77.25000 1.000 21.83946 540 TRP A N 1
ATOM 4037 C CA . TRP A 1 514 ? 11.03400 16.01800 76.11900 1.000 21.62365 540 TRP A CA 1
ATOM 4038 C C . TRP A 1 514 ? 10.88200 14.58700 76.61600 1.000 24.73718 540 TRP A C 1
ATOM 4039 O O . TRP A 1 514 ? 10.72700 14.34700 77.81400 1.000 23.98445 540 TRP A O 1
ATOM 4050 N N . GLU A 1 515 ? 10.93300 13.63500 75.68300 1.000 21.31835 541 GLU A N 1
ATOM 4051 C CA . GLU A 1 515 ? 10.70700 12.22800 75.98600 1.000 23.81075 541 GLU A CA 1
ATOM 4052 C C . GLU A 1 515 ? 11.94700 11.39700 75.67800 1.000 27.35065 541 GLU A C 1
ATOM 4053 O O . GLU A 1 515 ? 12.57800 11.57000 74.63200 1.000 26.47423 541 GLU A O 1
ATOM 4059 N N . MET A 1 516 ? 12.28800 10.48500 76.59000 1.000 23.20805 542 MET A N 1
ATOM 4060 C CA . MET A 1 516 ? 13.38400 9.54400 76.39100 1.000 26.21630 542 MET A CA 1
ATOM 4061 C C . MET A 1 516 ? 12.97300 8.20300 76.96800 1.000 27.82176 542 MET A C 1
ATOM 4062 O O . MET A 1 516 ? 12.48900 8.14300 78.10600 1.000 25.16091 542 MET A O 1
ATOM 4067 N N . ASP A 1 517 ? 13.18300 7.13700 76.18900 1.000 24.89509 543 ASP A N 1
ATOM 4068 C CA . ASP A 1 517 ? 12.87700 5.77200 76.62600 1.000 30.49839 543 ASP A CA 1
ATOM 4069 C C . ASP A 1 517 ? 11.44100 5.66400 77.13100 1.000 29.05612 543 ASP A C 1
ATOM 4070 O O . ASP A 1 517 ? 11.15800 4.98500 78.12100 1.000 32.25913 543 ASP A O 1
ATOM 4075 N N . GLY A 1 518 ? 10.52800 6.37200 76.46600 1.000 29.29562 544 GLY A N 1
ATOM 4076 C CA . GLY A 1 518 ? 9.12200 6.31000 76.80900 1.000 28.67449 544 GLY A CA 1
ATOM 4077 C C . GLY A 1 518 ? 8.71100 7.03000 78.07600 1.000 29.14297 544 GLY A C 1
ATOM 4078 O O . GLY A 1 518 ? 7.59300 6.80500 78.55200 1.000 31.17479 544 GLY A O 1
ATOM 4079 N N . GLU A 1 519 ? 9.56900 7.88400 78.63400 1.000 24.13974 545 GLU A N 1
ATOM 4080 C CA . GLU A 1 519 ? 9.26600 8.66600 79.83000 1.000 23.08435 545 GLU A CA 1
ATOM 4081 C C . GLU A 1 519 ? 9.44100 10.14900 79.54700 1.000 23.85549 545 GLU A C 1
ATOM 4082 O O . GLU A 1 519 ? 10.35000 10.55000 78.80900 1.000 24.24238 545 GLU A O 1
ATOM 4088 N N . GLN A 1 520 ? 8.57300 10.96500 80.14100 1.000 23.63968 546 GLN A N 1
ATOM 4089 C CA . GLN A 1 520 ? 8.64200 12.40900 79.96100 1.000 22.51586 546 GLN A CA 1
ATOM 4090 C C . GLN A 1 520 ? 9.54200 13.02700 81.02200 1.000 25.74519 546 GLN A C 1
ATOM 4091 O O . GLN A 1 520 ? 9.40500 12.73500 82.21600 1.000 24.49241 546 GLN A O 1
ATOM 4097 N N . TYR A 1 521 ? 10.46300 13.87200 80.57000 1.000 20.86566 547 TYR A N 1
ATOM 4098 C CA . TYR A 1 521 ? 11.39600 14.61200 81.40400 1.000 21.57627 547 TYR A CA 1
ATOM 4099 C C . TYR A 1 521 ? 11.03400 16.09100 81.39900 1.000 20.04714 547 TYR A C 1
ATOM 4100 O O . TYR A 1 521 ? 10.50000 16.60900 80.41200 1.000 22.21582 547 TYR A O 1
ATOM 4109 N N . VAL A 1 522 ? 11.34800 16.77500 82.49900 1.000 21.90526 548 VAL A N 1
ATOM 4110 C CA . VAL A 1 522 ? 11.23800 18.22900 82.59600 1.000 21.98158 548 VAL A CA 1
ATOM 4111 C C . VAL A 1 522 ? 12.53600 18.74100 83.19600 1.000 21.51047 548 VAL A C 1
ATOM 4112 O O . VAL A 1 522 ? 13.03400 18.17500 84.17300 1.000 20.53930 548 VAL A O 1
ATOM 4116 N N A SER A 1 523 ? 13.09400 19.79800 82.61400 0.400 19.92081 549 SER A N 1
ATOM 4117 N N B SER A 1 523 ? 13.06900 19.82400 82.63400 0.600 19.74974 549 SER A N 1
ATOM 4118 C CA A SER A 1 523 ? 14.34500 20.35100 83.10900 0.400 20.27085 549 SER A CA 1
ATOM 4119 C CA B SER A 1 523 ? 14.34300 20.35200 83.09300 0.600 20.11557 549 SER A CA 1
ATOM 4120 C C A SER A 1 523 ? 14.23800 21.86100 83.24500 0.400 21.07095 549 SER A C 1
ATOM 4121 C C B SER A 1 523 ? 14.28300 21.86800 83.20200 0.600 21.65786 549 SER A C 1
ATOM 4122 O O A SER A 1 523 ? 13.46600 22.51200 82.53900 0.400 20.23400 549 SER A O 1
ATOM 4123 O O B SER A 1 523 ? 13.59800 22.53400 82.42500 0.600 19.61288 549 SER A O 1
ATOM 4128 N N . VAL A 1 524 ? 15.02400 22.41500 84.16700 1.000 19.15756 550 VAL A N 1
ATOM 4129 C CA . VAL A 1 524 ? 15.11300 23.86100 84.32700 1.000 19.36811 550 VAL A CA 1
ATOM 4130 C C . VAL A 1 524 ? 16.46100 24.19200 84.94600 1.000 19.40496 550 VAL A C 1
ATOM 4131 O O . VAL A 1 524 ? 17.05000 23.38000 85.67000 1.000 20.23400 550 VAL A O 1
ATOM 4135 N N A VAL A 1 525 ? 16.92600 25.40700 84.67700 0.480 18.24692 551 VAL A N 1
ATOM 4136 N N B VAL A 1 525 ? 16.97600 25.37500 84.64000 0.520 18.02585 551 VAL A N 1
ATOM 4137 C CA A VAL A 1 525 ? 18.16000 25.94200 85.24200 0.480 17.98637 551 VAL A CA 1
ATOM 4138 C CA B VAL A 1 525 ? 18.18800 25.83200 85.31400 0.520 16.36775 551 VAL A CA 1
ATOM 4139 C C A VAL A 1 525 ? 17.80900 26.84100 86.42200 0.480 19.19704 551 VAL A C 1
ATOM 4140 C C B VAL A 1 525 ? 17.78400 26.76300 86.44700 0.520 19.48392 551 VAL A C 1
ATOM 4141 O O A VAL A 1 525 ? 16.85400 27.62600 86.35400 0.480 20.31033 551 VAL A O 1
ATOM 4142 O O B VAL A 1 525 ? 16.77700 27.48000 86.37800 0.520 19.50760 551 VAL A O 1
ATOM 4149 N N . SER A 1 526 ? 18.57000 26.72200 87.51300 1.000 16.95730 552 SER A N 1
ATOM 4150 C CA . SER A 1 526 ? 18.30300 27.45400 88.74500 1.000 18.12059 552 SER A CA 1
ATOM 4151 C C . SER A 1 526 ? 19.53500 28.26900 89.12800 1.000 19.16546 552 SER A C 1
ATOM 4152 O O . SER A 1 526 ? 20.66800 27.90300 88.81300 1.000 20.51825 552 SER A O 1
ATOM 4155 N N . GLY A 1 527 ? 19.30100 29.39300 89.79700 1.000 19.44707 553 GLY A N 1
ATOM 4156 C CA . GLY A 1 527 ? 20.37300 30.30000 90.16700 1.000 18.99175 553 GLY A CA 1
ATOM 4157 C C . GLY A 1 527 ? 19.85700 31.72400 90.08900 1.000 17.96531 553 GLY A C 1
ATOM 4158 O O . GLY A 1 527 ? 19.63800 32.24600 88.99300 1.000 19.22862 553 GLY A O 1
ATOM 4159 N N . TRP A 1 528 ? 19.65300 32.34600 91.25200 1.000 19.09703 554 TRP A N 1
ATOM 4160 C CA . TRP A 1 528 ? 18.96800 33.62900 91.32900 1.000 19.47339 554 TRP A CA 1
ATOM 4161 C C . TRP A 1 528 ? 19.87500 34.75700 90.83500 1.000 19.74447 554 TRP A C 1
ATOM 4162 O O . TRP A 1 528 ? 21.07900 34.77600 91.10800 1.000 19.12598 554 TRP A O 1
ATOM 4173 N N . GLY A 1 529 ? 19.28900 35.69600 90.09400 1.000 18.97859 555 GLY A N 1
ATOM 4174 C CA . GLY A 1 529 ? 20.04400 36.83300 89.58500 1.000 19.60761 555 GLY A CA 1
ATOM 4175 C C . GLY A 1 529 ? 19.20900 37.63900 88.61200 1.000 19.11545 555 GLY A C 1
ATOM 4176 O O . GLY A 1 529 ? 17.97800 37.67800 88.71600 1.000 20.64195 555 GLY A O 1
ATOM 4177 N N . GLY A 1 530 ? 19.89100 38.26000 87.65400 1.000 19.25757 556 GLY A N 1
ATOM 4178 C CA . GLY A 1 530 ? 19.22700 39.17800 86.73700 1.000 20.41824 556 GLY A CA 1
ATOM 4179 C C . GLY A 1 530 ? 19.23500 40.59200 87.29300 1.000 21.78682 556 GLY A C 1
ATOM 4180 O O . GLY A 1 530 ? 19.98800 40.92400 88.21400 1.000 20.19716 556 GLY A O 1
ATOM 4181 N N . ALA A 1 531 ? 18.35200 41.43100 86.74000 1.000 19.75237 557 ALA A N 1
ATOM 4182 C CA . ALA A 1 531 ? 18.38200 42.86200 87.05700 1.000 19.44707 557 ALA A CA 1
ATOM 4183 C C . ALA A 1 531 ? 17.89400 43.18900 88.47100 1.000 20.10767 557 ALA A C 1
ATOM 4184 O O . ALA A 1 531 ? 18.26600 44.23600 89.01100 1.000 21.01568 557 ALA A O 1
ATOM 4186 N N . VAL A 1 532 ? 17.02300 42.37500 89.07100 1.000 19.50760 558 VAL A N 1
ATOM 4187 C CA . VAL A 1 532 ? 16.33400 42.82600 90.28800 1.000 23.47650 558 VAL A CA 1
ATOM 4188 C C . VAL A 1 532 ? 17.29200 43.13500 91.43500 1.000 20.88145 558 VAL A C 1
ATOM 4189 O O . VAL A 1 532 ? 17.11700 44.17900 92.08800 1.000 22.40005 558 VAL A O 1
ATOM 4193 N N . PRO A 1 533 ? 18.29900 42.30400 91.74600 1.000 20.26032 559 PRO A N 1
ATOM 4194 C CA . PRO A 1 533 ? 19.14100 42.62400 92.91500 1.000 23.15014 559 PRO A CA 1
ATOM 4195 C C . PRO A 1 533 ? 19.78200 44.00400 92.87400 1.000 24.53189 559 PRO A C 1
ATOM 4196 O O . PRO A 1 533 ? 19.82800 44.66900 93.91800 1.000 27.91387 559 PRO A O 1
ATOM 4200 N N . LEU A 1 534 ? 20.25700 44.48000 91.71300 1.000 22.41848 560 LEU A N 1
ATOM 4201 C CA . LEU A 1 534 ? 20.94100 45.77200 91.69800 1.000 26.15840 560 LEU A CA 1
ATOM 4202 C C . LEU A 1 534 ? 20.09400 46.91900 91.15900 1.000 26.15577 560 LEU A C 1
ATOM 4203 O O . LEU A 1 534 ? 20.46200 48.08300 91.35800 1.000 27.26906 560 LEU A O 1
ATOM 4208 N N . TRP A 1 535 ? 18.97400 46.63400 90.49400 1.000 22.77378 561 TRP A N 1
ATOM 4209 C CA . TRP A 1 535 ? 18.12200 47.68900 89.96500 1.000 22.72641 561 TRP A CA 1
ATOM 4210 C C . TRP A 1 535 ? 16.78300 47.79000 90.67800 1.000 21.29729 561 TRP A C 1
ATOM 4211 O O . TRP A 1 535 ? 16.05300 48.75700 90.43600 1.000 23.33701 561 TRP A O 1
ATOM 4222 N N . GLY A 1 536 ? 16.45100 46.83600 91.54700 1.000 23.28963 562 GLY A N 1
ATOM 4223 C CA . GLY A 1 536 ? 15.10700 46.65300 92.06300 1.000 25.04248 562 GLY A CA 1
ATOM 4224 C C . GLY A 1 536 ? 14.66200 47.55200 93.19700 1.000 26.44791 562 GLY A C 1
ATOM 4225 O O . GLY A 1 536 ? 13.51000 47.43200 93.62600 1.000 23.25542 562 GLY A O 1
ATOM 4226 N N . GLY A 1 537 ? 15.51800 48.44400 93.69200 1.000 24.59769 563 GLY A N 1
ATOM 4227 C CA . GLY A 1 537 ? 15.08300 49.42200 94.68600 1.000 26.35842 563 GLY A CA 1
ATOM 4228 C C . GLY A 1 537 ? 14.52500 48.76300 95.93600 1.000 24.87403 563 GLY A C 1
ATOM 4229 O O . GLY A 1 537 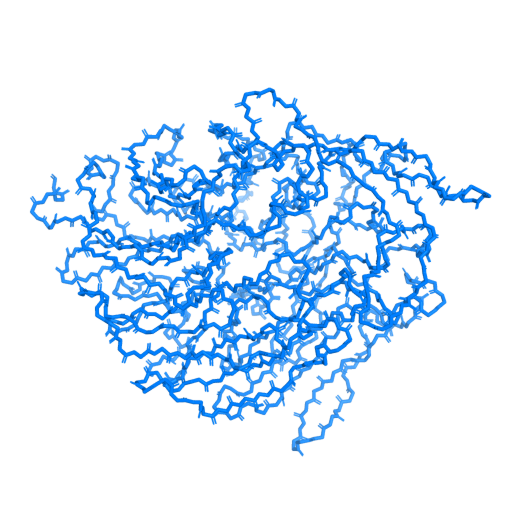? 15.11300 47.82700 96.48700 1.000 24.54768 563 GLY A O 1
ATOM 4230 N N . GLU A 1 538 ? 13.36900 49.26100 96.39400 1.000 26.64004 564 GLU A N 1
ATOM 4231 C CA . GLU A 1 538 ? 12.75100 48.70700 97.59800 1.000 25.54517 564 GLU A CA 1
ATOM 4232 C C . GLU A 1 538 ? 12.33600 47.26000 97.39300 1.000 30.80106 564 GLU A C 1
ATOM 4233 O O . GLU A 1 538 ? 12.31000 46.47300 98.34700 1.000 29.03506 564 GLU A O 1
ATOM 4239 N N . VAL A 1 539 ? 11.99600 46.89100 96.15900 1.000 27.78491 565 VAL A N 1
ATOM 4240 C CA . VAL A 1 539 ? 11.60800 45.51500 95.90100 1.000 26.36369 565 VAL A CA 1
ATOM 4241 C C . VAL A 1 539 ? 12.80600 44.58500 96.00000 1.000 28.54026 565 VAL A C 1
ATOM 4242 O O . VAL A 1 539 ? 12.67100 43.43800 96.44400 1.000 30.03518 565 VAL A O 1
ATOM 4246 N N . ALA A 1 540 ? 13.99500 45.04700 95.60200 1.000 27.72701 566 ALA A N 1
ATOM 4247 C CA . ALA A 1 540 ? 15.18900 44.22700 95.78900 1.000 26.17419 566 ALA A CA 1
ATOM 4248 C C . ALA A 1 540 ? 15.39000 43.87900 97.25800 1.000 27.08219 566 ALA A C 1
ATOM 4249 O O . ALA A 1 540 ? 15.88000 42.79200 97.58400 1.000 29.32983 566 ALA A O 1
ATOM 4251 N N . LYS A 1 541 ? 15.01400 44.78800 98.15400 1.000 28.78240 567 LYS A N 1
ATOM 4252 C CA . LYS A 1 541 ? 15.16400 44.52500 99.58200 1.000 29.02716 567 LYS A CA 1
ATOM 4253 C C . LYS A 1 541 ? 14.32300 43.33700 100.02800 1.000 35.44636 567 LYS A C 1
ATOM 4254 O O . LYS A 1 541 ? 14.71200 42.61800 100.95400 1.000 39.29682 567 LYS A O 1
ATOM 4260 N N . ARG A 1 542 ? 13.18100 43.10400 99.37500 1.000 35.37003 568 ARG A N 1
ATOM 4261 C CA . ARG A 1 542 ? 12.36100 41.93600 99.69400 1.000 37.33079 568 ARG A CA 1
ATOM 4262 C C . ARG A 1 542 ? 13.12100 40.63500 99.49400 1.000 38.84939 568 ARG A C 1
ATOM 4263 O O . ARG A 1 542 ? 12.91600 39.67000 100.23600 1.000 46.46347 568 ARG A O 1
ATOM 4271 N N . VAL A 1 543 ? 13.97200 40.57500 98.47900 1.000 27.29275 569 VAL A N 1
ATOM 4272 C CA . VAL A 1 543 ? 14.61000 39.33700 98.06600 1.000 31.25375 569 VAL A CA 1
ATOM 4273 C C . VAL A 1 543 ? 16.10300 39.34300 98.39400 1.000 23.61336 569 VAL A C 1
ATOM 4274 O O . VAL A 1 543 ? 16.85900 38.53100 97.86600 1.000 25.46358 569 VAL A O 1
ATOM 4278 N N . LYS A 1 544 ? 16.53000 40.23900 99.28800 1.000 27.55067 570 LYS A N 1
ATOM 4279 C CA . LYS A 1 544 ? 17.95900 40.42800 99.49600 1.000 29.35615 570 LYS A CA 1
ATOM 4280 C C . LYS A 1 544 ? 18.61900 39.19300 100.09900 1.000 29.91938 570 LYS A C 1
ATOM 4281 O O . LYS A 1 544 ? 19.81100 38.96600 99.86700 1.000 30.58788 570 LYS A O 1
ATOM 4287 N N . ASP A 1 545 ? 17.87800 38.38200 100.85400 1.000 25.88205 571 ASP A N 1
ATOM 4288 C CA . ASP A 1 545 ? 18.44700 37.19200 101.48200 1.000 26.85322 571 ASP A CA 1
ATOM 4289 C C . ASP A 1 545 ? 18.29700 35.92000 100.64600 1.000 26.60056 571 ASP A C 1
ATOM 4290 O O . ASP A 1 545 ? 18.53300 34.82400 101.16800 1.000 29.33246 571 ASP A O 1
ATOM 4295 N N . PHE A 1 546 ? 17.91700 36.03400 99.37600 1.000 22.96591 572 PHE A N 1
ATOM 4296 C CA . PHE A 1 546 ? 17.78700 34.87700 98.49700 1.000 20.94198 572 PHE A CA 1
ATOM 4297 C C . PHE A 1 546 ? 19.16500 34.49900 97.95100 1.000 24.18448 572 PHE A C 1
ATOM 4298 O O . PHE A 1 546 ? 19.79200 35.29800 97.25100 1.000 26.87954 572 PHE A O 1
ATOM 4306 N N . ASN A 1 547 ? 19.62200 33.27800 98.23600 1.000 20.20242 573 ASN A N 1
ATOM 4307 C CA . ASN A 1 547 ? 20.99500 32.88000 97.92600 1.000 19.10755 573 ASN A CA 1
ATOM 4308 C C . ASN A 1 547 ? 21.18700 32.58700 96.44300 1.000 20.43140 573 ASN A C 1
ATOM 4309 O O . ASN A 1 547 ? 20.28000 32.11800 95.75700 1.000 20.21295 573 ASN A O 1
ATOM 4314 N N . GLN A 1 548 ? 22.41400 32.82000 95.97900 1.000 17.83109 574 GLN A N 1
ATOM 4315 C CA . GLN A 1 548 ? 22.80500 32.50200 94.61400 1.000 16.46513 574 GLN A CA 1
ATOM 4316 C C . GLN A 1 548 ? 22.89800 30.99000 94.40800 1.000 18.51011 574 GLN A C 1
ATOM 4317 O O . GLN A 1 548 ? 22.90100 30.19400 95.35500 1.000 20.37876 574 GLN A O 1
ATOM 4323 N N . GLY A 1 549 ? 23.01200 30.60800 93.14300 1.000 17.94952 575 GLY A N 1
ATOM 4324 C CA . GLY A 1 549 ? 23.14000 29.21300 92.78800 1.000 19.22336 575 GLY A CA 1
ATOM 4325 C C . GLY A 1 549 ? 23.60600 29.08400 91.35300 1.000 20.21558 575 GLY A C 1
ATOM 4326 O O . GLY A 1 549 ? 24.05000 30.04800 90.73500 1.000 19.40233 575 GLY A O 1
ATOM 4327 N N . GLY A 1 550 ? 23.50600 27.87100 90.82800 1.000 18.77330 576 GLY A N 1
ATOM 4328 C CA . GLY A 1 550 ? 23.91600 27.64000 89.45000 1.000 17.91004 576 GLY A CA 1
ATOM 4329 C C . GLY A 1 550 ? 23.87300 26.15100 89.19200 1.000 19.16809 576 GLY A C 1
ATOM 4330 O O . GLY A 1 550 ? 24.85800 25.44200 89.42300 1.000 17.99163 576 GLY A O 1
ATOM 4331 N N . MET A 1 551 ? 22.72300 25.66600 88.73700 1.000 16.57830 577 MET A N 1
ATOM 4332 C CA . MET A 1 551 ? 22.51000 24.23000 88.67400 1.000 16.49671 577 MET A CA 1
ATOM 4333 C C . MET A 1 551 ? 21.45400 23.91000 87.62700 1.000 19.60235 577 MET A C 1
ATOM 4334 O O . MET A 1 551 ? 20.42700 24.58700 87.54300 1.000 20.20505 577 MET A O 1
ATOM 4339 N N . LEU A 1 552 ? 21.70800 22.86100 86.85700 1.000 17.65475 578 LEU A N 1
ATOM 4340 C CA . LEU A 1 552 ? 20.70800 22.27900 85.97200 1.000 17.50473 578 LEU A CA 1
ATOM 4341 C C . LEU A 1 552 ? 19.97300 21.16700 86.71200 1.000 19.86291 578 LEU A C 1
ATOM 4342 O O . LEU A 1 552 ? 20.61000 20.26300 87.26100 1.000 19.90239 578 LEU A O 1
ATOM 4347 N N . TRP A 1 553 ? 18.64000 21.24100 86.71900 1.000 17.97321 579 TRP A N 1
ATOM 4348 C CA . TRP A 1 553 ? 17.75600 20.29600 87.40000 1.000 19.57866 579 TRP A CA 1
ATOM 4349 C C . TRP A 1 553 ? 16.97900 19.48900 86.36900 1.000 19.60498 579 TRP A C 1
ATOM 4350 O O . TRP A 1 553 ? 16.41700 20.05800 85.43100 1.000 21.60259 579 TRP A O 1
ATOM 4361 N N . THR A 1 554 ? 16.92000 18.17300 86.54800 1.000 17.73897 580 THR A N 1
ATOM 4362 C CA . THR A 1 554 ? 16.19200 17.34500 85.59600 1.000 17.67844 580 THR A CA 1
ATOM 4363 C C . THR A 1 554 ? 15.25700 16.43200 86.37000 1.000 22.24477 580 THR A C 1
ATOM 4364 O O . THR A 1 554 ? 15.67700 15.76300 87.32200 1.000 20.44982 580 THR A O 1
ATOM 4368 N N . PHE A 1 555 ? 13.98300 16.46100 85.98700 1.000 19.35758 581 PHE A N 1
ATOM 4369 C CA . PHE A 1 555 ? 12.89900 15.72400 86.61500 1.000 20.41561 581 PHE A CA 1
ATOM 4370 C C . PHE A 1 555 ? 12.33900 14.72300 85.61700 1.000 18.58381 581 PHE A C 1
ATOM 4371 O O . PHE A 1 555 ? 12.45900 14.90200 84.40400 1.000 22.87906 581 PHE A O 1
ATOM 4379 N N . LYS A 1 556 ? 11.69400 13.67900 86.13900 1.000 21.78156 582 LYS A N 1
ATOM 4380 C CA . LYS A 1 556 ? 11.10200 12.67500 85.26500 1.000 22.73957 582 LYS A CA 1
ATOM 4381 C C . LYS A 1 556 ? 9.83000 12.13000 85.90200 1.000 21.68944 582 LYS A C 1
ATOM 4382 O O . LYS A 1 556 ? 9.70600 12.07100 87.12800 1.000 23.01855 582 LYS A O 1
ATOM 4388 N N . LEU A 1 557 ? 8.88600 11.73800 85.04800 1.000 22.43953 583 LEU A N 1
ATOM 4389 C CA . LEU A 1 557 ? 7.73000 10.96800 85.47100 1.000 24.73981 583 LEU A CA 1
ATOM 4390 C C . LEU A 1 557 ? 8.01100 9.50300 85.17600 1.000 25.12933 583 LEU A C 1
ATOM 4391 O O . LEU A 1 557 ? 8.08900 9.12800 83.99700 1.000 26.06102 583 LEU A O 1
ATOM 4396 N N . PRO A 1 558 ? 8.18300 8.64500 86.18400 1.000 25.35830 584 PRO A N 1
ATOM 4397 C CA . PRO A 1 558 ? 8.46200 7.23200 85.90400 1.000 25.92416 584 PRO A CA 1
ATOM 4398 C C . PRO A 1 558 ? 7.34400 6.58400 85.10100 1.000 29.80357 584 PRO A C 1
ATOM 4399 O O . PRO A 1 558 ? 6.16000 6.81900 85.34700 1.000 29.24035 584 PRO A O 1
ATOM 4403 N N . LYS A 1 559 ? 7.74400 5.74200 84.14000 1.000 28.76924 585 LYS A N 1
ATOM 4404 C CA . LYS A 1 559 ? 6.79500 5.11400 83.21800 1.000 31.09583 585 LYS A CA 1
ATOM 4405 C C . LYS A 1 559 ? 5.66900 4.38600 83.95000 1.000 36.49122 585 LYS A C 1
ATOM 4406 O O . LYS A 1 559 ? 4.50000 4.47200 83.55100 1.000 33.91986 585 LYS A O 1
ATOM 4412 N N . GLN A 1 560 ? 5.99300 3.66300 85.02400 1.000 33.86985 586 GLN A N 1
ATOM 4413 C CA . GLN A 1 560 ? 4.98800 2.84000 85.68500 1.000 38.31249 586 GLN A CA 1
ATOM 4414 C C . GLN A 1 560 ? 3.99500 3.66100 86.50500 1.000 36.64124 586 GLN A C 1
ATOM 4415 O O . GLN A 1 560 ? 2.98100 3.10800 86.93900 1.000 41.05229 586 GLN A O 1
ATOM 4421 N N . LEU A 1 561 ? 4.24200 4.96100 86.69200 1.000 33.23556 587 LEU A N 1
ATOM 4422 C CA . LEU A 1 561 ? 3.34800 5.85800 87.42100 1.000 35.48320 587 LEU A CA 1
ATOM 4423 C C . LEU A 1 561 ? 2.57100 6.79600 86.50300 1.000 42.14716 587 LEU A C 1
ATOM 4424 O O . LEU A 1 561 ? 1.91800 7.73000 86.98100 1.000 40.58645 587 LEU A O 1
ATOM 4429 N N . GLN A 1 562 ? 2.63600 6.58500 85.19800 1.000 37.24131 588 GLN A N 1
ATOM 4430 C CA . GLN A 1 562 ? 2.04100 7.55000 84.28600 1.000 39.23892 588 GLN A CA 1
ATOM 4431 C C . GLN A 1 562 ? 0.52600 7.36400 84.15100 1.000 47.42937 588 GLN A C 1
ATOM 4432 O O . GLN A 1 562 ? -0.20600 8.35100 84.00900 1.000 44.77642 588 GLN A O 1
ATOM 4438 N N . GLN A 1 563 ? 0.03500 6.13500 84.24200 1.000 48.26105 589 GLN A N 1
ATOM 4439 C CA . GLN A 1 563 ? -1.39900 5.85000 84.09800 1.000 63.61026 589 GLN A CA 1
ATOM 4440 C C . GLN A 1 563 ? -2.21300 6.40500 85.26500 1.000 64.55511 589 GLN A C 1
ATOM 4441 O O . GLN A 1 563 ? -1.90100 6.15200 86.42900 1.000 62.14166 589 GLN A O 1
#

Organism: Pseudomonas putida (strain ATCC 47054 / DSM 6125 / CFBP 8728 / NCIMB 11950 / KT2440) (NCBI:txid160488)

Nearest PDB structures (foldseek):
  6zcw-assembly1_A  TM=1.002E+00  e=0.000E+00  Pseudomonas putida KT2440
  6zcv-assembly1_A  TM=1.000E+00  e=0.000E+00  Pseudomonas putida KT2440
  1flg-assembly1_B  TM=9.789E-01  e=4.792E-79  Pseudomonas aeruginosa
  7cdl-assembly3_A  TM=9.157E-01  e=2.039E-55  Methylococcus capsulatus str. Bath
  1g72-assembly1_C  TM=9.106E-01  e=1.442E-52  Methylophilus methylotrophus W3A1

Secondary structure (DSSP, 8-state):
-B-HHHHHHTTS-TT-B-STTSSTT---EE---SS-TTTGGG-EEEEEEE--TT--S---PPPEEETTEEEEEETTTEEEEEETTT--EEEEEE----TT---SS-S-----EEEBTEEEEE-TTSEEEEEETTT--EEEEEE-S-GGGT-B--S--EEETTEEEE--B-GGGT-B-EEEEE-TTT--EEEEEESSTTPEEEEEETTEEEEEEETTSSTTSSS-TTGGGG-B---TT-EEEETTTTEEEEEB--BSSS-GGGS-S--TTTTEEEEE-TTT--EEEEEESSTT-SS---B-S--EEEEEESSS-EEEEEEEE-TTSEEEEEETTT--EEEEEESSS---SEEEE-TTS-EEE-GGGSPPP-TTSSB---EEESS-TT-SS-SSPPEEETTTTEEEEEEE-EEEEEEEB-----TTS----EEEEEEESSSS-SEEEEEEETTTTEEEEEEEESSPP-S-EEEETTTEEEEE-TTSEEEEEETTT--EEEEEE-SS---SPPEEEEETTEEEEEEEE---SSHHHH-HHHHHHTTTPPP--EEEEEE--GGG--

InterPro domains:
  IPR001479 Quinoprotein dehydrogenase, conserved site [PS00364] (263-284)
  IPR002372 Pyrrolo-quinoline quinone repeat domain [PF01011] (52-365)
  IPR002372 Pyrrolo-quinoline quinone repeat domain [PF13360] (470-538)
  IPR011047 Quinoprotein alcohol dehydrogenase-like superfamily [SSF50998] (37-579)
  IPR017512 PQQ-dependent dehydrogenase, methanol/ethanol family [TIGR03075] (26-556)
  IPR018391 Pyrrolo-quinoline quinone beta-propeller repeat [SM00564] (90-121)
  IPR018391 Pyrrolo-quinoline quinone beta-propeller repeat [SM00564] (138-170)
  IPR018391 Pyrrolo-quinoline quinone beta-propeller repeat [SM00564] (184-221)
  IPR018391 Pyrrolo-quinoline quinone beta-propeller repeat [SM00564] (288-315)
  IPR018391 Pyrrolo-quinoline quinone beta-propeller repeat [SM00564] (445-487)
  IPR018391 Pyrrolo-quinoline quinone beta-propeller repeat [SM00564] (496-528)
  IPR034119 PQQ-dependent type I alcohol dehydrogenase [cd10277] (34-583)

Radius of gyration: 21.72 Å; Cα contacts (8 Å, |Δi|>4): 1842; chains: 1; bounding box: 53×72×53 Å

CATH classification: 2.140.10.10

Solvent-accessible surface area: 18836 Å² total; per-residue (Å²): 62,8,55,33,105,36,4,65,72,10,23,119,45,62,112,22,6,3,12,37,0,3,6,18,42,0,24,4,13,2,40,20,72,40,0,44,36,123,9,2,145,57,7,92,42,59,29,45,20,68,5,37,58,186,68,74,110,0,1,5,0,2,0,0,0,16,96,11,20,0,8,0,1,2,0,62,1,1,0,0,0,0,41,0,106,91,9,152,100,80,19,61,46,46,10,176,42,44,157,48,34,58,34,45,36,32,18,6,3,20,1,0,7,5,52,31,88,24,0,0,0,1,2,3,8,0,60,0,3,0,0,50,40,94,68,6,145,70,76,19,52,82,168,8,14,68,28,109,61,0,16,4,2,10,5,8,6,26,11,1,62,20,43,0,1,4,2,1,13,9,5,17,24,2,4,23,0,40,0,3,0,8,47,8,133,72,1,88,49,48,2,29,7,4,0,0,0,10,36,49,0,56,21,48,121,156,63,140,52,70,118,40,41,58,3,18,54,106,37,40,129,24,6,40,64,80,49,36,110,21,0,0,0,0,0,34,25,7,14,17,12,0,56,99,37,53,16,0,4,2,5,0,1,1,0,0,0,4,2,0,70,71,0,81,33,40,0,29,18,0,0,0,1,0,0,0,29,0,88,39,0,28,39,114,21,80,17,20,0,0,3,38,0,1,2,6,0,4,0,2,0,9,3,0,1,4,64,27,139,79,72,72,121,67,10,58,0,0,0,0,0,0,8,0,0,6,0,0,0,0,38,1,69,66,5,140,43,56,56,22,27,75,6,11,88,92,35,27,0,6,107,19,32,50,177,85,0,99,7,87,57,55,112,82,5,38,0,23,58,22,69,118,120,79,109,13,68,66,2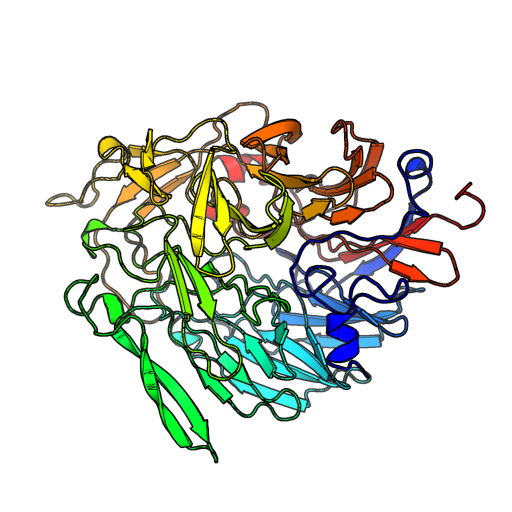5,82,0,0,2,0,1,7,0,0,0,9,8,0,8,0,0,19,1,126,86,37,22,12,0,0,0,0,0,1,4,1,0,0,32,1,63,0,45,54,58,66,74,129,145,8,46,58,8,28,3,7,12,52,42,0,63,44,48,50,154,106,30,0,0,0,2,1,0,2,36,0,56,65,24,139,70,74,19,91,46,102,15,106,0,0,4,3,1,0,0,0,0,0,98,5,33,0,0,0,2,0,2,3,52,1,52,0,9,0,1,24,0,138,71,7,91,88,44,25,66,61,82,12,55,10,1,0,0,0,2,0,0,2,1,36,4,94,43,16,1,11,0,0,0,0,2,0,10,3,6,7,0,49,170,42,0,29,78,0,13,144,46,3,148,110,57,114,71,10,10,53,0,33,0,0,39,2,12,125,125,64,56,168

B-factor: mean 28.44, std 11.02, range [15.17, 83.82]

Sequence (562 aa):
AVSNEEILQDPKNPQQQIVTNGLGVQGQRYSPLDLLNVNNVKELRPVWAFSFGGQKQRGQQAQPLIKDGVMYLTGSYSRVFAVDARTGKKLWQYDARLPDDDIRPCCDVINRGVALYGNLVFFGTLDAKLVALNKDTGKVVWSKKVADHKEGYSISAAPMIVNGKLITGVAGGEFGVVGKKIQAYNPENGELLWMRPTVEGHMGYVYKDGKAIENGISGGEAGKTWPGDLWKTGGAAPWLGGYYDPETNLIILFFFGTGNPAPWNSHLRPGDNLYSSSRLALNPDDGTIKWHFQSTPHDGWDFDGVNELISFNYKDGGKEVKAAATADRNGFFYVLDRTNGKFIRGFPFVDKITWATGLDKDGRPIYNDASRPGAPGSEAKGSSVFVAPAFLGAKNWMPMAYNKDTGLFYVPSNEWWGMDIWNEGIAYKKKGAAFLGAGFTIKPLNEDYIGVLRAIDPVSGKEVWRHKNYAPLWGGVLTTKGNLVFTGTPEGFLQAFNAKTGDKVWEFQTGSGVLGSPVTWEMDGEQYVSSVVVSGWGGAVPLWGGEVAKRVKDFNQGGMLWTFKLPKQLQQ